Protein AF-0000000078353976 (afdb_homodimer)

Structure (mmCIF, N/CA/C/O backbone):
data_AF-0000000078353976-model_v1
#
loop_
_entity.id
_entity.type
_entity.pdbx_description
1 polymer 'Superoxide dismutase'
#
loop_
_atom_site.group_PDB
_atom_site.id
_atom_site.type_symbol
_atom_site.label_atom_id
_atom_site.label_alt_id
_atom_site.label_comp_id
_atom_site.label_asym_id
_atom_site.label_entity_id
_atom_site.label_seq_id
_atom_site.pdbx_PDB_ins_code
_atom_site.Cartn_x
_atom_site.Cartn_y
_atom_site.Cartn_z
_atom_site.occupancy
_atom_site.B_iso_or_equiv
_atom_site.auth_seq_id
_atom_site.auth_comp_id
_atom_site.auth_asym_id
_atom_site.auth_atom_id
_atom_site.pdbx_PDB_model_num
ATOM 1 N N . MET A 1 1 ? 27.531 -12.719 2.814 1 58.06 1 MET A N 1
ATOM 2 C CA . MET A 1 1 ? 27 -11.406 2.436 1 58.06 1 MET A CA 1
ATOM 3 C C . MET A 1 1 ? 25.953 -11.539 1.337 1 58.06 1 MET A C 1
ATOM 5 O O . MET A 1 1 ? 25.922 -12.531 0.616 1 58.06 1 MET A O 1
ATOM 9 N N . GLY A 1 2 ? 24.625 -10.844 1.456 1 65.62 2 GLY A N 1
ATOM 10 C CA . GLY A 1 2 ? 23.594 -11.141 0.486 1 65.62 2 GLY A CA 1
ATOM 11 C C . GLY A 1 2 ? 24 -10.852 -0.944 1 65.62 2 GLY A C 1
ATOM 12 O O . GLY A 1 2 ? 24.641 -9.828 -1.219 1 65.62 2 GLY A O 1
ATOM 13 N N . ASN A 1 3 ? 24.141 -11.688 -1.773 1 91.62 3 ASN A N 1
ATOM 14 C CA . ASN A 1 3 ? 24.453 -11.555 -3.191 1 91.62 3 ASN A CA 1
ATOM 15 C C . ASN A 1 3 ? 23.234 -11.82 -4.062 1 91.62 3 ASN A C 1
ATOM 17 O O . ASN A 1 3 ? 23.328 -12.531 -5.07 1 91.62 3 ASN A O 1
ATOM 21 N N . HIS A 1 4 ? 22.141 -11.227 -3.596 1 97.31 4 HIS A N 1
ATOM 22 C CA . HIS A 1 4 ? 20.922 -11.367 -4.379 1 97.31 4 HIS A CA 1
ATOM 23 C C . HIS A 1 4 ? 20.953 -10.484 -5.621 1 97.31 4 HIS A C 1
ATOM 25 O O . HIS A 1 4 ? 21.531 -9.391 -5.594 1 97.31 4 HIS A O 1
ATOM 31 N N . THR A 1 5 ? 20.359 -10.977 -6.691 1 98 5 THR A N 1
ATOM 32 C CA . THR A 1 5 ? 20.312 -10.227 -7.941 1 98 5 THR A CA 1
ATOM 33 C C . THR A 1 5 ? 18.875 -10.141 -8.453 1 98 5 THR A C 1
ATOM 35 O O . THR A 1 5 ? 18.031 -10.977 -8.102 1 98 5 THR A O 1
ATOM 38 N N . LEU A 1 6 ? 18.625 -9.102 -9.18 1 98.19 6 LEU A N 1
ATOM 39 C CA . LEU A 1 6 ? 17.344 -8.969 -9.852 1 98.19 6 LEU A CA 1
ATOM 40 C C . LEU A 1 6 ? 17.172 -10.047 -10.922 1 98.19 6 LEU A C 1
ATOM 42 O O . LEU A 1 6 ? 17.953 -10.109 -11.875 1 98.19 6 LEU A O 1
ATOM 46 N N . PRO A 1 7 ? 16.219 -10.883 -10.82 1 97.69 7 PRO A N 1
ATOM 47 C CA . PRO A 1 7 ? 16.062 -11.898 -11.859 1 97.69 7 PRO A CA 1
ATOM 48 C C . PRO A 1 7 ? 15.633 -11.32 -13.203 1 97.69 7 PRO A C 1
ATOM 50 O O . PRO A 1 7 ? 14.875 -10.344 -13.242 1 97.69 7 PRO A O 1
ATOM 53 N N . ASP A 1 8 ? 16.047 -11.969 -14.219 1 96.94 8 ASP A N 1
ATOM 54 C CA . ASP A 1 8 ? 15.562 -11.594 -15.539 1 96.94 8 ASP A CA 1
ATOM 55 C C . ASP A 1 8 ? 14.102 -11.984 -15.719 1 96.94 8 ASP A C 1
ATOM 57 O O . ASP A 1 8 ? 13.641 -12.977 -15.141 1 96.94 8 ASP A O 1
ATOM 61 N N . LEU A 1 9 ? 13.477 -11.172 -16.5 1 97.12 9 LEU A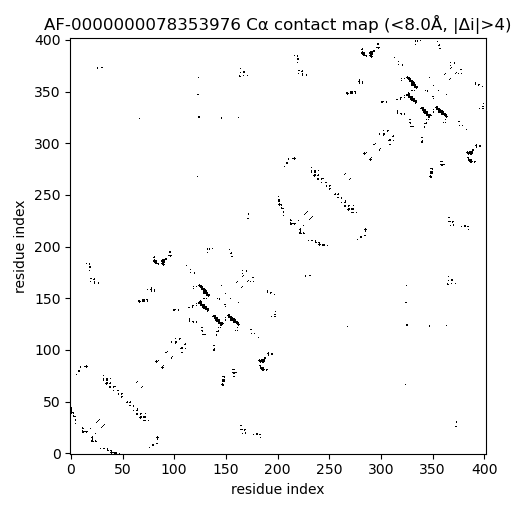 N 1
ATOM 62 C CA . LEU A 1 9 ? 12.117 -11.57 -16.875 1 97.12 9 LEU A CA 1
ATOM 63 C C . LEU A 1 9 ? 12.141 -12.641 -17.953 1 97.12 9 LEU A C 1
ATOM 65 O O . LEU A 1 9 ? 12.977 -12.594 -18.859 1 97.12 9 LEU A O 1
ATOM 69 N N . PRO A 1 10 ? 11.25 -13.508 -17.922 1 95.88 10 PRO A N 1
ATOM 70 C CA . PRO A 1 10 ? 11.18 -14.523 -18.969 1 95.88 10 PRO A CA 1
ATOM 71 C C . PRO A 1 10 ? 10.492 -14.008 -20.234 1 95.88 10 PRO A C 1
ATOM 73 O O . PRO A 1 10 ? 10.266 -14.773 -21.172 1 95.88 10 PRO A O 1
ATOM 76 N N . TYR A 1 11 ? 10.086 -12.75 -20.328 1 97.69 11 TYR A N 1
ATOM 77 C CA . TYR A 1 11 ? 9.43 -12.07 -21.453 1 97.69 11 TYR A CA 1
ATOM 78 C C . TYR A 1 11 ? 9.789 -10.586 -21.469 1 97.69 11 TYR A C 1
ATOM 80 O O . TYR A 1 11 ? 10.375 -10.07 -20.5 1 97.69 11 TYR A O 1
ATOM 88 N N . SER A 1 12 ? 9.43 -9.969 -22.562 1 97.75 12 SER A N 1
ATOM 89 C CA . SER A 1 12 ? 9.719 -8.539 -22.672 1 97.75 12 SER A CA 1
ATOM 90 C C . SER A 1 12 ? 8.727 -7.711 -21.859 1 97.75 12 SER A C 1
ATOM 92 O O . SER A 1 12 ? 7.633 -8.18 -21.547 1 97.75 12 SER A O 1
ATOM 94 N N . TYR A 1 13 ? 9.086 -6.527 -21.609 1 98.06 13 TYR A N 1
ATOM 95 C CA . TYR A 1 13 ? 8.258 -5.66 -20.781 1 98.06 13 TYR A CA 1
ATOM 96 C C . TYR A 1 13 ? 6.902 -5.406 -21.422 1 98.06 13 TYR A C 1
ATOM 98 O O . TYR A 1 13 ? 5.922 -5.117 -20.734 1 98.06 13 TYR A O 1
ATOM 106 N N . ASP A 1 14 ? 6.832 -5.516 -22.719 1 98.31 14 ASP A N 1
ATOM 107 C CA . ASP A 1 14 ? 5.582 -5.184 -23.406 1 98.31 14 ASP A CA 1
ATOM 108 C C . ASP A 1 14 ? 4.789 -6.441 -23.75 1 98.31 14 ASP A C 1
ATOM 110 O O . ASP A 1 14 ? 3.717 -6.359 -24.344 1 98.31 14 ASP A O 1
ATOM 114 N N . ASP A 1 15 ? 5.273 -7.543 -23.344 1 98.38 15 ASP A N 1
ATOM 115 C CA . ASP A 1 15 ? 4.699 -8.805 -23.797 1 98.38 15 ASP A CA 1
ATOM 116 C C . ASP A 1 15 ? 3.371 -9.086 -23.094 1 98.38 15 ASP A C 1
ATOM 118 O O . ASP A 1 15 ? 2.576 -9.898 -23.578 1 98.38 15 ASP A O 1
ATOM 122 N N . LEU A 1 16 ? 3.162 -8.477 -21.984 1 98.5 16 LEU A N 1
ATOM 123 C CA . LEU A 1 16 ? 1.954 -8.773 -21.234 1 98.5 16 LEU A CA 1
ATOM 124 C C . LEU A 1 16 ? 0.821 -7.832 -21.609 1 98.5 16 LEU A C 1
ATOM 126 O O . LEU A 1 16 ? -0.29 -7.941 -21.094 1 98.5 16 LEU A O 1
ATOM 130 N N . GLU A 1 17 ? 1.095 -6.934 -22.516 1 98.19 17 GLU A N 1
ATOM 131 C CA . GLU A 1 17 ? 0.049 -6.027 -22.984 1 98.19 17 GLU A CA 1
ATOM 132 C C . GLU A 1 17 ? -1.025 -6.781 -23.766 1 98.19 17 GLU A C 1
ATOM 134 O O . GLU A 1 17 ? -0.728 -7.758 -24.453 1 98.19 17 GLU A O 1
ATOM 139 N N . PRO A 1 18 ? -2.225 -6.316 -23.609 1 97.75 18 PRO A N 1
ATOM 140 C CA . PRO A 1 18 ? -2.693 -5.121 -22.906 1 97.75 18 PRO A CA 1
ATOM 141 C C . PRO A 1 18 ? -3.061 -5.402 -21.453 1 97.75 18 PRO A C 1
ATOM 143 O O . PRO A 1 18 ? -3.582 -4.523 -20.766 1 97.75 18 PRO A O 1
ATOM 146 N N . ALA A 1 19 ? -2.832 -6.555 -20.969 1 98.31 19 ALA A N 1
ATOM 147 C CA . ALA A 1 19 ? -3.242 -6.902 -19.609 1 98.31 19 ALA A CA 1
ATOM 148 C C . ALA A 1 19 ? -2.48 -6.074 -18.578 1 98.31 19 ALA A C 1
ATOM 150 O O . ALA A 1 19 ? -3.061 -5.617 -17.594 1 98.31 19 ALA A O 1
ATOM 151 N N . ILE A 1 20 ? -1.223 -5.949 -18.766 1 98.31 20 ILE A N 1
ATOM 152 C CA . ILE A 1 20 ? -0.356 -5.094 -17.969 1 98.31 20 ILE A CA 1
ATOM 153 C C . ILE A 1 20 ? 0.527 -4.25 -18.875 1 98.31 20 ILE A C 1
ATOM 155 O O . ILE A 1 20 ? 1.207 -4.781 -19.75 1 98.31 20 ILE A O 1
ATOM 159 N N . SER A 1 21 ? 0.536 -2.994 -18.688 1 98.44 21 SER A N 1
ATOM 160 C CA . SER A 1 21 ? 1.238 -2.086 -19.594 1 98.44 21 SER A CA 1
ATOM 161 C C . SER A 1 21 ? 2.75 -2.256 -19.469 1 98.44 21 SER A C 1
ATOM 163 O O . SER A 1 21 ? 3.26 -2.641 -18.422 1 98.44 21 SER A O 1
ATOM 165 N N . LYS A 1 22 ? 3.406 -1.907 -20.516 1 98.56 22 LYS A N 1
ATOM 166 C CA . LYS A 1 22 ? 4.867 -1.927 -20.562 1 98.56 22 LYS A CA 1
ATOM 167 C C . LYS A 1 22 ? 5.461 -1.061 -19.453 1 98.56 22 LYS A C 1
ATOM 169 O O . LYS A 1 22 ? 6.422 -1.463 -18.797 1 98.56 22 LYS A O 1
ATOM 174 N N . GLU A 1 23 ? 4.898 0.082 -19.266 1 98.38 23 GLU A N 1
ATOM 175 C CA . GLU A 1 23 ? 5.406 1.024 -18.281 1 98.38 23 GLU A CA 1
ATOM 176 C C . GLU A 1 23 ? 5.355 0.429 -16.875 1 98.38 23 GLU A C 1
ATOM 178 O O . GLU A 1 23 ? 6.316 0.542 -16.109 1 98.38 23 GLU A O 1
ATOM 183 N N . ILE A 1 24 ? 4.27 -0.224 -16.531 1 98.56 24 ILE A N 1
ATOM 184 C CA . ILE A 1 24 ? 4.121 -0.857 -15.234 1 98.56 24 ILE A CA 1
ATOM 185 C C . ILE A 1 24 ? 5.172 -1.952 -15.062 1 98.56 24 ILE A C 1
ATOM 187 O O . ILE A 1 24 ? 5.863 -2.004 -14.047 1 98.56 24 ILE A O 1
ATOM 191 N N . MET A 1 25 ? 5.344 -2.781 -16.062 1 98.44 25 MET A N 1
ATOM 192 C CA . MET A 1 25 ? 6.281 -3.895 -15.961 1 98.44 25 MET A CA 1
ATOM 193 C C . MET A 1 25 ? 7.711 -3.389 -15.797 1 98.44 25 MET A C 1
ATOM 195 O O . MET A 1 25 ? 8.477 -3.936 -15 1 98.44 25 MET A O 1
ATOM 199 N N . GLU A 1 26 ? 8 -2.406 -16.547 1 98.31 26 GLU A N 1
ATOM 200 C CA . GLU A 1 26 ? 9.352 -1.853 -16.469 1 98.31 26 GLU A CA 1
ATOM 201 C C . GLU A 1 26 ? 9.641 -1.283 -15.086 1 98.31 26 GLU A C 1
ATOM 203 O O . GLU A 1 26 ? 10.656 -1.615 -14.469 1 98.31 26 GLU A O 1
ATOM 208 N N . LEU A 1 27 ? 8.797 -0.425 -14.562 1 98.44 27 LEU A N 1
ATOM 209 C CA . LEU A 1 27 ? 8.992 0.188 -13.25 1 98.44 27 LEU A CA 1
ATOM 210 C C . LEU A 1 27 ? 8.93 -0.86 -12.148 1 98.44 27 LEU A C 1
ATOM 212 O O . LEU A 1 27 ? 9.742 -0.837 -11.219 1 98.44 27 LEU A O 1
ATOM 216 N N . HIS A 1 28 ? 7.953 -1.761 -12.258 1 98.62 28 HIS A N 1
ATOM 217 C CA . HIS A 1 28 ? 7.723 -2.807 -11.266 1 98.62 28 HIS A CA 1
ATOM 218 C C . HIS A 1 28 ? 8.953 -3.701 -11.117 1 98.62 28 HIS A C 1
ATOM 220 O O . HIS A 1 28 ? 9.367 -4.008 -9.992 1 98.62 28 HIS A O 1
ATOM 226 N N . HIS A 1 29 ? 9.578 -4.031 -12.203 1 98.5 29 HIS A N 1
ATOM 227 C CA . HIS A 1 29 ? 10.734 -4.93 -12.219 1 98.5 29 HIS A CA 1
ATOM 228 C C . HIS A 1 29 ? 12.031 -4.164 -11.984 1 98.5 29 HIS A C 1
ATOM 230 O O . HIS A 1 29 ? 12.734 -4.422 -11.008 1 98.5 29 HIS A O 1
ATOM 236 N N . SER A 1 30 ? 12.273 -3.18 -12.766 1 98.38 30 SER A N 1
ATOM 237 C CA . SER A 1 30 ? 13.594 -2.564 -12.797 1 98.38 30 SER A CA 1
ATOM 238 C C . SER A 1 30 ? 13.758 -1.542 -11.68 1 98.38 30 SER A C 1
ATOM 240 O O . SER A 1 30 ? 14.875 -1.123 -11.375 1 98.38 30 SER A O 1
ATOM 242 N N . LYS A 1 31 ? 12.664 -1.112 -11.062 1 98.25 31 LYS A N 1
ATOM 243 C CA . LYS A 1 31 ? 12.773 -0.14 -9.984 1 98.25 31 LYS A CA 1
ATOM 244 C C . LYS A 1 31 ? 12.336 -0.746 -8.656 1 98.25 31 LYS A C 1
ATOM 246 O O . LYS A 1 31 ? 13.141 -0.905 -7.738 1 98.25 31 LYS A O 1
ATOM 251 N N . HIS A 1 32 ? 11.109 -1.171 -8.5 1 98.44 32 HIS A N 1
ATOM 252 C CA . HIS A 1 32 ? 10.594 -1.655 -7.223 1 98.44 32 HIS A CA 1
ATOM 253 C C . HIS A 1 32 ? 11.297 -2.943 -6.801 1 98.44 32 HIS A C 1
ATOM 255 O O . HIS A 1 32 ? 11.852 -3.021 -5.707 1 98.44 32 HIS A O 1
ATOM 261 N N . HIS A 1 33 ? 11.281 -3.996 -7.676 1 98.62 33 HIS A N 1
ATOM 262 C CA . HIS A 1 33 ? 11.961 -5.234 -7.309 1 98.62 33 HIS A CA 1
ATOM 263 C C . HIS A 1 33 ? 13.453 -5 -7.102 1 98.62 33 HIS A C 1
ATOM 265 O O . HIS A 1 33 ? 14.055 -5.547 -6.172 1 98.62 33 HIS A O 1
ATOM 271 N N . ALA A 1 34 ? 14.039 -4.164 -7.977 1 98.56 34 ALA A N 1
ATOM 272 C CA . ALA A 1 34 ? 15.461 -3.844 -7.816 1 98.56 34 ALA A CA 1
ATOM 273 C C . ALA A 1 34 ? 15.727 -3.232 -6.445 1 98.56 34 ALA A C 1
ATOM 275 O O . ALA A 1 34 ? 16.75 -3.527 -5.82 1 98.56 34 ALA A O 1
ATOM 276 N N . ALA A 1 35 ? 14.828 -2.379 -6.012 1 97.69 35 ALA A N 1
ATOM 277 C CA . ALA A 1 35 ? 14.977 -1.754 -4.703 1 97.69 35 ALA A CA 1
ATOM 278 C C . ALA A 1 35 ? 14.93 -2.797 -3.59 1 97.69 35 ALA A C 1
ATOM 280 O O . ALA A 1 35 ? 15.672 -2.699 -2.605 1 97.69 35 ALA A O 1
ATOM 281 N N . TYR A 1 36 ? 14.07 -3.801 -3.717 1 98.31 36 TYR A N 1
ATOM 282 C CA . TYR A 1 36 ? 14.008 -4.859 -2.717 1 98.31 36 TYR A CA 1
ATOM 283 C C . TYR A 1 36 ? 15.305 -5.656 -2.68 1 98.31 36 TYR A C 1
ATOM 285 O O . TYR A 1 36 ? 15.789 -6.012 -1.604 1 98.31 36 TYR A O 1
ATOM 293 N N . VAL A 1 37 ? 15.828 -5.957 -3.869 1 98.56 37 VAL A N 1
ATOM 294 C CA . VAL A 1 37 ? 17.078 -6.707 -3.973 1 98.56 37 VAL A CA 1
ATOM 295 C C . VAL A 1 37 ? 18.203 -5.934 -3.293 1 98.56 37 VAL A C 1
ATOM 297 O O . VAL A 1 37 ? 18.922 -6.484 -2.463 1 98.56 37 VAL A O 1
ATOM 300 N N . ASN A 1 38 ? 18.328 -4.656 -3.656 1 97.94 38 ASN A N 1
ATOM 301 C CA . ASN A 1 38 ? 19.359 -3.816 -3.057 1 97.94 38 ASN A CA 1
ATOM 302 C C . ASN A 1 38 ? 19.188 -3.711 -1.544 1 97.94 38 ASN A C 1
ATOM 304 O O . ASN A 1 38 ? 20.172 -3.805 -0.795 1 97.94 38 ASN A O 1
ATOM 308 N N . GLY A 1 39 ? 17.953 -3.508 -1.146 1 97.62 39 GLY A N 1
ATOM 309 C CA . GLY A 1 39 ? 17.672 -3.422 0.279 1 97.62 39 GLY A CA 1
ATOM 310 C C . GLY A 1 39 ? 18 -4.699 1.028 1 97.62 39 GLY A C 1
ATOM 311 O O . GLY A 1 39 ? 18.5 -4.656 2.15 1 97.62 39 GLY A O 1
ATOM 312 N N . LEU A 1 40 ? 17.688 -5.801 0.425 1 98 40 LEU A N 1
ATOM 313 C CA . LEU A 1 40 ? 17.969 -7.094 1.034 1 98 40 LEU A CA 1
ATOM 314 C C . LEU A 1 40 ? 19.469 -7.305 1.179 1 98 40 LEU A C 1
ATOM 316 O O . LEU A 1 40 ? 19.938 -7.723 2.236 1 98 40 LEU A O 1
ATOM 320 N N . ASN A 1 41 ? 20.203 -7.031 0.121 1 98.25 41 ASN A N 1
ATOM 321 C CA . ASN A 1 41 ? 21.641 -7.16 0.167 1 98.25 41 ASN A CA 1
ATOM 322 C C . ASN A 1 41 ? 22.25 -6.297 1.271 1 98.25 41 ASN A C 1
ATOM 324 O O . ASN A 1 41 ? 23.109 -6.758 2.027 1 98.25 41 ASN A O 1
ATOM 328 N N . ALA A 1 42 ? 21.828 -5.047 1.386 1 97.19 42 ALA A N 1
ATOM 329 C CA . ALA A 1 42 ? 22.328 -4.141 2.422 1 97.19 42 ALA A CA 1
ATOM 330 C C . ALA A 1 42 ? 21.984 -4.664 3.814 1 97.19 42 ALA A C 1
ATOM 332 O O . ALA A 1 42 ? 22.812 -4.633 4.719 1 97.19 42 ALA A O 1
ATOM 333 N N . ALA A 1 43 ? 20.797 -5.145 3.961 1 96.88 43 ALA A N 1
ATOM 334 C CA . ALA A 1 43 ? 20.344 -5.637 5.262 1 96.88 43 ALA A CA 1
ATOM 335 C C . ALA A 1 43 ? 21.125 -6.883 5.676 1 96.88 43 ALA A C 1
ATOM 337 O O . ALA A 1 43 ? 21.484 -7.039 6.848 1 96.88 43 ALA A O 1
ATOM 338 N N . GLU A 1 44 ? 21.297 -7.742 4.723 1 96.94 44 GLU A N 1
ATOM 339 C CA . GLU A 1 44 ? 22.031 -8.977 5.02 1 96.94 44 GLU A CA 1
ATOM 340 C C . GLU A 1 44 ? 23.484 -8.688 5.371 1 96.94 44 GLU A C 1
ATOM 342 O O . GLU A 1 44 ? 24.062 -9.328 6.25 1 96.94 44 GLU A O 1
ATOM 347 N N . GLU A 1 45 ? 24.047 -7.734 4.656 1 96.81 45 GLU A N 1
ATOM 348 C CA . GLU A 1 45 ? 25.406 -7.312 5.027 1 96.81 45 GLU A CA 1
ATOM 349 C C . GLU A 1 45 ? 25.438 -6.758 6.449 1 96.81 45 GLU A C 1
ATOM 351 O O . GLU A 1 45 ? 26.312 -7.121 7.242 1 96.81 45 GLU A O 1
ATOM 356 N N .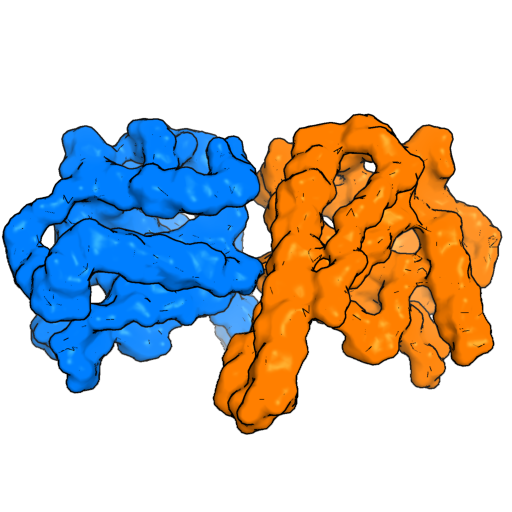 ALA A 1 46 ? 24.547 -5.949 6.75 1 96.69 46 ALA A N 1
ATOM 357 C CA . ALA A 1 46 ? 24.5 -5.309 8.062 1 96.69 46 ALA A CA 1
ATOM 358 C C . ALA A 1 46 ? 24.266 -6.34 9.164 1 96.69 46 ALA A C 1
ATOM 360 O O . ALA A 1 46 ? 24.875 -6.262 10.234 1 96.69 46 ALA A O 1
ATOM 361 N N . ILE A 1 47 ? 23.406 -7.277 8.953 1 96 47 ILE A N 1
ATOM 362 C CA . ILE A 1 47 ? 23.109 -8.258 9.992 1 96 47 ILE A CA 1
ATOM 363 C C . ILE A 1 47 ? 24.281 -9.203 10.164 1 96 47 ILE A C 1
ATOM 365 O O . ILE A 1 47 ? 24.578 -9.648 11.281 1 96 47 ILE A O 1
ATOM 369 N N . GLY A 1 48 ? 24.953 -9.492 9.07 1 95.69 48 GLY A N 1
ATOM 370 C CA . GLY A 1 48 ? 26.172 -10.258 9.18 1 95.69 48 GLY A CA 1
ATOM 371 C C . GLY A 1 48 ? 27.203 -9.602 10.078 1 95.69 48 GLY A C 1
ATOM 372 O O . GLY A 1 48 ? 27.812 -10.266 10.93 1 95.69 48 GLY A O 1
ATOM 373 N N . ASN A 1 49 ? 27.391 -8.352 9.891 1 96.56 49 ASN A N 1
ATOM 374 C CA . ASN A 1 49 ? 28.312 -7.59 10.734 1 96.56 49 ASN A CA 1
ATOM 375 C C . ASN A 1 49 ? 27.859 -7.578 12.188 1 96.56 49 ASN A C 1
ATOM 377 O O . ASN A 1 49 ? 28.672 -7.699 13.102 1 96.56 49 ASN A O 1
ATOM 381 N N . ALA A 1 50 ? 26.625 -7.445 12.375 1 96.69 50 ALA A N 1
ATOM 382 C CA . ALA A 1 50 ? 26.078 -7.406 13.727 1 96.69 50 ALA A CA 1
ATOM 383 C C . ALA A 1 50 ? 26.25 -8.75 14.43 1 96.69 50 ALA A C 1
ATOM 385 O O . ALA A 1 50 ? 26.547 -8.789 15.633 1 96.69 50 ALA A O 1
ATOM 386 N N . LEU A 1 51 ? 26.031 -9.812 13.727 1 95.88 51 LEU A N 1
ATOM 387 C CA . LEU A 1 51 ? 26.219 -11.148 14.266 1 95.88 51 LEU A CA 1
ATOM 388 C C . LEU A 1 51 ? 27.672 -11.375 14.672 1 95.88 51 LEU A C 1
ATOM 390 O O . LEU A 1 51 ? 27.938 -11.883 15.766 1 95.88 51 LEU A O 1
ATOM 394 N N . LYS A 1 52 ? 28.578 -10.898 13.891 1 96.75 52 LYS A N 1
ATOM 395 C CA . LYS A 1 52 ? 30 -11.039 14.172 1 96.75 52 LYS A CA 1
ATOM 396 C C . LYS A 1 52 ? 30.406 -10.242 15.414 1 96.75 52 LYS A C 1
ATOM 398 O O . LYS A 1 52 ? 31.25 -10.672 16.188 1 96.75 52 LYS A O 1
ATOM 403 N N . ALA A 1 53 ? 29.719 -9.18 15.586 1 97.25 53 ALA A N 1
ATOM 404 C CA . ALA A 1 53 ? 30.031 -8.289 16.688 1 97.25 53 ALA A CA 1
ATOM 405 C C . ALA A 1 53 ? 29.266 -8.68 17.953 1 97.25 53 ALA A C 1
ATOM 407 O O . ALA A 1 53 ? 29.5 -8.133 19.031 1 97.25 53 ALA A O 1
ATOM 408 N N . GLY A 1 54 ? 28.297 -9.531 17.828 1 96.5 54 GLY A N 1
ATOM 409 C CA . GLY A 1 54 ? 27.453 -9.898 18.953 1 96.5 54 GLY A CA 1
ATOM 410 C C . GLY A 1 54 ? 26.5 -8.789 19.375 1 96.5 54 GLY A C 1
ATOM 411 O O . GLY A 1 54 ? 26.125 -8.703 20.547 1 96.5 54 GLY A O 1
ATOM 412 N N . ASP A 1 55 ? 26.25 -7.914 18.516 1 96.31 55 ASP A N 1
ATOM 413 C CA . ASP A 1 55 ? 25.375 -6.781 18.766 1 96.31 55 ASP A CA 1
ATOM 414 C C . ASP A 1 55 ? 23.906 -7.184 18.594 1 96.31 55 ASP A C 1
ATOM 416 O O . ASP A 1 55 ? 23.328 -7.004 17.531 1 96.31 55 ASP A O 1
ATOM 420 N N . ILE A 1 56 ? 23.281 -7.637 19.625 1 95.94 56 ILE A N 1
ATOM 421 C CA . ILE A 1 56 ? 21.922 -8.188 19.609 1 95.94 56 ILE A CA 1
ATOM 422 C C . ILE A 1 56 ? 20.922 -7.082 19.281 1 95.94 56 ILE A C 1
ATOM 424 O O . ILE A 1 56 ? 19.938 -7.32 18.578 1 95.94 56 ILE A O 1
ATOM 428 N N . LYS A 1 57 ? 21.156 -5.957 19.859 1 95.81 57 LYS A N 1
ATOM 429 C CA . LYS A 1 57 ? 20.266 -4.836 19.609 1 95.81 57 LYS A CA 1
ATOM 430 C C . LYS A 1 57 ? 20.172 -4.523 18.109 1 95.81 57 LYS A C 1
ATOM 432 O O . LYS A 1 57 ? 19.094 -4.363 17.562 1 95.81 57 LYS A O 1
ATOM 437 N N . LYS A 1 58 ? 21.25 -4.477 17.5 1 95.44 58 LYS A N 1
ATOM 438 C CA . LYS A 1 58 ? 21.312 -4.191 16.062 1 95.44 58 LYS A CA 1
ATOM 439 C C . LYS A 1 58 ? 20.672 -5.32 15.258 1 95.44 58 LYS A C 1
ATOM 441 O O . LYS A 1 58 ? 20.031 -5.074 14.234 1 95.44 58 LYS A O 1
ATOM 446 N N . GLN A 1 59 ? 20.859 -6.547 15.625 1 94.88 59 GLN A N 1
ATOM 447 C CA . GLN A 1 59 ? 20.234 -7.684 14.977 1 94.88 59 GLN A CA 1
ATOM 448 C C . GLN A 1 59 ? 18.703 -7.551 14.984 1 94.88 59 GLN A C 1
ATOM 450 O O . GLN A 1 59 ? 18.047 -7.805 13.977 1 94.88 59 GLN A O 1
ATOM 455 N N . ILE A 1 60 ? 18.266 -7.125 16.109 1 95.75 60 ILE A N 1
ATOM 456 C CA . ILE A 1 60 ? 16.812 -6.965 16.281 1 95.75 60 ILE A CA 1
ATOM 457 C C . ILE A 1 60 ? 16.328 -5.836 15.375 1 95.75 60 ILE A C 1
ATOM 459 O O . ILE A 1 60 ? 15.305 -5.98 14.695 1 95.75 60 ILE A O 1
ATOM 463 N N . GLU A 1 61 ? 17.062 -4.766 15.234 1 93.06 61 GLU A N 1
ATOM 464 C CA . GLU A 1 61 ? 16.688 -3.586 14.453 1 93.06 61 GLU A CA 1
ATOM 465 C C . GLU A 1 61 ? 16.609 -3.91 12.969 1 93.06 61 GLU A C 1
ATOM 467 O O . GLU A 1 61 ? 15.812 -3.322 12.242 1 93.06 61 GLU A O 1
ATOM 472 N N . LEU A 1 62 ? 17.328 -4.91 12.562 1 95.19 62 LEU A N 1
ATOM 473 C CA . LEU A 1 62 ? 17.5 -5.18 11.133 1 95.19 62 LEU A CA 1
ATOM 474 C C . LEU A 1 62 ? 16.453 -6.188 10.648 1 95.19 62 LEU A C 1
ATOM 476 O O . LEU A 1 62 ? 16.312 -6.402 9.445 1 95.19 62 LEU A O 1
ATOM 480 N N . GLN A 1 63 ? 15.711 -6.719 11.531 1 94.12 63 GLN A N 1
ATOM 481 C CA . GLN A 1 63 ? 14.766 -7.773 11.18 1 94.12 63 GLN A CA 1
ATOM 482 C C . GLN A 1 63 ? 13.703 -7.258 10.219 1 94.12 63 GLN A C 1
ATOM 484 O O . GLN A 1 63 ? 13.328 -7.949 9.266 1 94.12 63 GLN A O 1
ATOM 489 N N . ALA A 1 64 ? 13.258 -6.062 10.484 1 94.19 64 ALA A N 1
ATOM 490 C CA . ALA A 1 64 ? 12.203 -5.496 9.641 1 94.19 64 ALA A CA 1
ATOM 491 C C . ALA A 1 64 ? 12.688 -5.305 8.203 1 94.19 64 ALA A C 1
ATOM 493 O O . ALA A 1 64 ? 11.953 -5.578 7.254 1 94.19 64 ALA A O 1
ATOM 494 N N . ALA A 1 65 ? 13.914 -4.879 8.117 1 95.31 65 ALA A N 1
ATOM 495 C CA . ALA A 1 65 ? 14.484 -4.645 6.793 1 95.31 65 ALA A CA 1
ATOM 496 C C . ALA A 1 65 ? 14.656 -5.957 6.031 1 95.31 65 ALA A C 1
ATOM 498 O O . ALA A 1 65 ? 14.422 -6.016 4.82 1 95.31 65 ALA A O 1
ATOM 499 N N . ILE A 1 66 ? 15.039 -6.977 6.734 1 96.19 66 ILE A N 1
ATOM 500 C CA . ILE A 1 66 ? 15.219 -8.289 6.121 1 96.19 66 ILE A CA 1
ATOM 501 C C . ILE A 1 66 ? 13.867 -8.844 5.68 1 96.19 66 ILE A C 1
ATOM 503 O O . ILE A 1 66 ? 13.719 -9.328 4.555 1 96.19 66 ILE A O 1
ATOM 507 N N . LYS A 1 67 ? 12.93 -8.75 6.562 1 96.12 67 LYS A N 1
ATOM 508 C CA . LYS A 1 67 ? 11.594 -9.266 6.27 1 96.12 67 LYS A CA 1
ATOM 509 C C . LYS A 1 67 ? 10.977 -8.547 5.07 1 96.12 67 LYS A C 1
ATOM 511 O O . LYS A 1 67 ? 10.469 -9.188 4.148 1 96.12 67 LYS A O 1
ATOM 516 N N . PHE A 1 68 ? 11.039 -7.27 5.051 1 97.88 68 PHE A N 1
ATOM 517 C CA . PHE A 1 68 ? 10.391 -6.48 4.012 1 97.88 68 PHE A CA 1
ATOM 518 C C . PHE A 1 68 ? 11.07 -6.684 2.666 1 97.88 68 PHE A C 1
ATOM 520 O O . PHE A 1 68 ? 10.422 -7.035 1.679 1 97.88 68 PHE A O 1
ATOM 527 N N . ASN A 1 69 ? 12.367 -6.508 2.627 1 98.12 69 ASN A N 1
ATOM 528 C CA . ASN A 1 69 ? 13.086 -6.59 1.362 1 98.12 69 ASN A CA 1
ATOM 529 C C . ASN A 1 69 ? 13.227 -8.031 0.89 1 98.12 69 ASN A C 1
ATOM 531 O O . ASN A 1 69 ? 13.195 -8.305 -0.312 1 98.12 69 ASN A O 1
ATOM 535 N N . GLY A 1 70 ? 13.445 -8.906 1.866 1 98.06 70 GLY A N 1
ATOM 536 C CA . GLY A 1 70 ? 13.477 -10.312 1.518 1 98.06 70 GLY A CA 1
ATOM 537 C C . GLY A 1 70 ? 12.156 -10.82 0.973 1 98.06 70 GLY A C 1
ATOM 538 O O . GLY A 1 70 ? 12.125 -11.523 -0.041 1 98.06 70 GLY A O 1
ATOM 539 N N . GLY A 1 71 ? 11.07 -10.477 1.67 1 98.38 71 GLY A N 1
ATOM 540 C CA . GLY A 1 71 ? 9.75 -10.812 1.168 1 98.38 71 GLY A CA 1
ATOM 541 C C . GLY A 1 71 ? 9.461 -10.227 -0.202 1 98.38 71 GLY A C 1
ATOM 542 O O . GLY A 1 71 ? 8.914 -10.914 -1.07 1 98.38 71 GLY A O 1
ATOM 543 N N . GLY A 1 72 ? 9.828 -8.945 -0.365 1 98.62 72 GLY A N 1
ATOM 544 C CA . GLY A 1 72 ? 9.68 -8.32 -1.668 1 98.62 72 GLY A CA 1
ATOM 545 C C . GLY A 1 72 ? 10.398 -9.07 -2.775 1 98.62 72 GLY A C 1
ATOM 546 O O . GLY A 1 72 ? 9.844 -9.25 -3.863 1 98.62 72 GLY A O 1
ATOM 547 N N . HIS A 1 73 ? 11.617 -9.5 -2.471 1 98.69 73 HIS A N 1
ATOM 548 C CA . HIS A 1 73 ? 12.414 -10.227 -3.453 1 98.69 73 HIS A CA 1
ATOM 549 C C . HIS A 1 73 ? 11.805 -11.594 -3.75 1 98.69 73 HIS A C 1
ATOM 551 O O . HIS A 1 73 ? 11.641 -11.961 -4.914 1 98.69 73 HIS A O 1
ATOM 557 N N . LEU A 1 74 ? 11.43 -12.312 -2.73 1 98.19 74 LEU A N 1
ATOM 558 C CA . LEU A 1 74 ? 10.867 -13.648 -2.893 1 98.19 74 LEU A CA 1
ATOM 559 C C . LEU A 1 74 ? 9.547 -13.594 -3.65 1 98.19 74 LEU A C 1
ATOM 561 O O . LEU A 1 74 ? 9.352 -14.336 -4.613 1 98.19 74 LEU A O 1
ATOM 565 N N . ASN A 1 75 ? 8.688 -12.703 -3.215 1 98.62 75 ASN A N 1
ATOM 566 C CA . ASN A 1 75 ? 7.363 -12.594 -3.814 1 98.62 75 ASN A CA 1
ATOM 567 C C . ASN A 1 75 ? 7.445 -12.227 -5.293 1 98.62 75 ASN A C 1
ATOM 569 O O . ASN A 1 75 ? 6.762 -12.828 -6.125 1 98.62 75 ASN A O 1
ATOM 573 N N . HIS A 1 76 ? 8.312 -11.258 -5.605 1 98.75 76 HIS A N 1
ATOM 574 C CA . HIS A 1 76 ? 8.375 -10.781 -6.984 1 98.75 76 HIS A CA 1
ATOM 575 C C . HIS A 1 76 ? 9.094 -11.781 -7.883 1 98.75 76 HIS A C 1
ATOM 577 O O . HIS A 1 76 ? 8.773 -11.898 -9.07 1 98.75 76 HIS A O 1
ATOM 583 N N . SER A 1 77 ? 10.062 -12.492 -7.309 1 98.25 77 SER A N 1
ATOM 584 C CA . SER A 1 77 ? 10.734 -13.531 -8.086 1 98.25 77 SER A CA 1
ATOM 585 C C . SER A 1 77 ? 9.75 -14.609 -8.516 1 98.25 77 SER A C 1
ATOM 587 O O . SER A 1 77 ? 9.867 -15.156 -9.617 1 98.25 77 SER A O 1
ATOM 589 N N . LEU A 1 78 ? 8.852 -14.891 -7.668 1 97.81 78 LEU A N 1
ATOM 590 C CA . LEU A 1 78 ? 7.785 -15.82 -8.016 1 97.81 78 LEU A CA 1
ATOM 591 C C . LEU A 1 78 ? 6.793 -15.18 -8.977 1 97.81 78 LEU A C 1
ATOM 593 O O . LEU A 1 78 ? 6.34 -15.82 -9.93 1 97.81 78 LEU A O 1
ATOM 597 N N . PHE A 1 79 ? 6.418 -13.914 -8.797 1 98.44 79 PHE A N 1
ATOM 598 C CA . PHE A 1 79 ? 5.379 -13.18 -9.508 1 98.44 79 PHE A CA 1
ATOM 599 C C . PHE A 1 79 ? 5.703 -13.094 -10.992 1 98.44 79 PHE A C 1
ATOM 601 O O . PHE A 1 79 ? 4.812 -13.211 -11.836 1 98.44 79 PHE A O 1
ATOM 608 N N . TRP A 1 80 ? 6.953 -12.875 -11.305 1 98.62 80 TRP A N 1
ATOM 609 C CA . TRP A 1 80 ? 7.324 -12.742 -12.711 1 98.62 80 TRP A CA 1
ATOM 610 C C . TRP A 1 80 ? 7.062 -14.039 -13.469 1 98.62 80 TRP A C 1
ATOM 612 O O . TRP A 1 80 ? 6.598 -14.023 -14.609 1 98.62 80 TRP A O 1
ATOM 622 N N . LYS A 1 81 ? 7.32 -15.109 -12.805 1 97.81 81 LYS A N 1
ATOM 623 C CA . LYS A 1 81 ? 7.09 -16.406 -13.422 1 97.81 81 LYS A CA 1
ATOM 624 C C . LYS A 1 81 ? 5.609 -16.781 -13.398 1 97.81 81 LYS A C 1
ATOM 626 O O . LYS A 1 81 ? 5.16 -17.625 -14.172 1 97.81 81 LYS A O 1
ATOM 631 N N . ASN A 1 82 ? 4.926 -16.125 -12.477 1 96.81 82 ASN A N 1
ATOM 632 C CA . ASN A 1 82 ? 3.482 -16.281 -12.328 1 96.81 82 ASN A CA 1
ATOM 633 C C . ASN A 1 82 ? 2.734 -15.727 -13.539 1 96.81 82 ASN A C 1
ATOM 635 O O . ASN A 1 82 ? 1.561 -16.047 -13.742 1 96.81 82 ASN A O 1
ATOM 639 N N . LEU A 1 83 ? 3.396 -14.992 -14.344 1 98.44 83 LEU A N 1
ATOM 640 C CA . LEU A 1 83 ? 2.797 -14.336 -15.5 1 98.44 83 LEU A CA 1
ATOM 641 C C . LEU A 1 83 ? 3.402 -14.859 -16.797 1 98.44 83 LEU A C 1
ATOM 643 O O . LEU A 1 83 ? 4.555 -15.289 -16.812 1 98.44 83 LEU A O 1
ATOM 647 N N . GLN A 1 84 ? 2.602 -14.828 -17.797 1 97.75 84 GLN A N 1
ATOM 648 C CA . GLN A 1 84 ? 2.998 -15.266 -19.125 1 97.75 84 GLN A CA 1
ATOM 649 C C . GLN A 1 84 ? 2.17 -14.57 -20.203 1 97.75 84 GLN A C 1
ATOM 651 O O . GLN A 1 84 ? 0.959 -14.406 -20.047 1 97.75 84 GLN A O 1
ATOM 656 N N . PRO A 1 85 ? 2.861 -14.117 -21.266 1 98.12 85 PRO A N 1
ATOM 657 C CA . PRO A 1 85 ? 2.092 -13.492 -22.359 1 98.12 85 PRO A CA 1
ATOM 658 C C . PRO A 1 85 ? 0.968 -14.391 -22.859 1 98.12 85 PRO A C 1
ATOM 660 O O . PRO A 1 85 ? 1.139 -15.609 -22.953 1 98.12 85 PRO A O 1
ATOM 663 N N . GLU A 1 86 ? -0.064 -13.734 -23.25 1 97 86 GLU A N 1
ATOM 664 C CA . GLU A 1 86 ? -1.199 -14.477 -23.797 1 97 86 GLU A CA 1
ATOM 665 C C . GLU A 1 86 ? -0.792 -15.281 -25.031 1 97 86 GLU A C 1
ATOM 667 O O . GLU A 1 86 ? -1.217 -16.422 -25.188 1 97 86 GLU A O 1
ATOM 672 N N . LYS A 1 87 ? 0.047 -14.711 -25.781 1 95.81 87 LYS A N 1
ATOM 673 C CA . LYS A 1 87 ? 0.491 -15.344 -27.031 1 95.81 87 LYS A CA 1
ATOM 674 C C . LYS A 1 87 ? 1.305 -16.609 -26.734 1 95.81 87 LYS A C 1
ATOM 676 O O . LYS A 1 87 ? 1.454 -17.453 -27.609 1 95.81 87 LYS A O 1
ATOM 681 N N . SER A 1 88 ? 1.793 -16.719 -25.562 1 96.25 88 SER A N 1
ATOM 682 C CA . SER A 1 88 ? 2.629 -17.844 -25.188 1 96.25 88 SER A CA 1
ATOM 683 C C . SER A 1 88 ? 1.879 -18.797 -24.266 1 96.25 88 SER A C 1
ATOM 685 O O . SER A 1 88 ? 2.496 -19.594 -23.547 1 96.25 88 SER A O 1
ATOM 687 N N . GLY A 1 89 ? 0.581 -18.578 -24.156 1 96 89 GLY A N 1
ATOM 688 C CA . GLY A 1 89 ? -0.23 -19.516 -23.391 1 96 89 GLY A CA 1
ATOM 689 C C . GLY A 1 89 ? -0.768 -18.906 -22.109 1 96 89 GLY A C 1
ATOM 690 O O . GLY A 1 89 ? -1.425 -19.594 -21.312 1 96 89 GLY A O 1
ATOM 691 N N . GLY A 1 90 ? -0.507 -17.641 -21.906 1 97.5 90 GLY A N 1
ATOM 692 C CA . GLY A 1 90 ? -1.064 -16.984 -20.734 1 97.5 90 GLY A CA 1
ATOM 693 C C . GLY A 1 90 ? -2.578 -17.062 -20.672 1 97.5 90 GLY A C 1
ATOM 694 O O . GLY A 1 90 ? -3.256 -16.922 -21.688 1 97.5 90 GLY A O 1
ATOM 695 N N . GLY A 1 91 ? -3.074 -17.391 -19.469 1 97.56 91 GLY A N 1
ATOM 696 C CA . GLY A 1 91 ? -4.508 -17.391 -1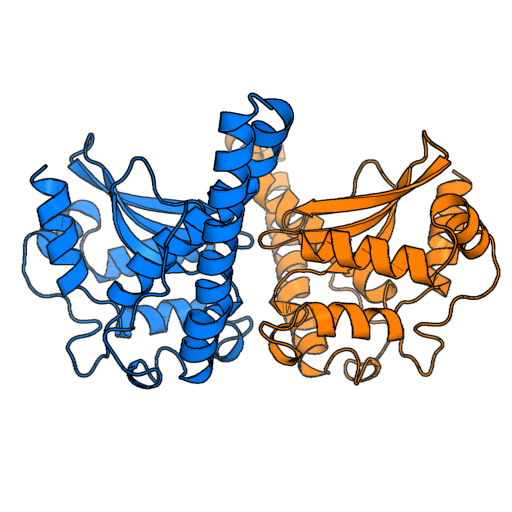9.219 1 97.56 91 GLY A CA 1
ATOM 697 C C . GLY A 1 91 ? -5.172 -18.719 -19.594 1 97.56 91 GLY A C 1
ATOM 698 O O . GLY A 1 91 ? -6.375 -18.875 -19.406 1 97.56 91 GLY A O 1
ATOM 699 N N . LYS A 1 92 ? -4.367 -19.641 -20.062 1 96.06 92 LYS A N 1
ATOM 700 C CA . LYS A 1 92 ? -4.934 -20.906 -20.516 1 96.06 92 LYS A CA 1
ATOM 701 C C . LYS A 1 92 ? -4.52 -22.047 -19.578 1 96.06 92 LYS A C 1
ATOM 703 O O . LYS A 1 92 ? -3.348 -22.422 -19.547 1 96.06 92 LYS A O 1
ATOM 708 N N . MET A 1 93 ? -5.477 -22.5 -18.938 1 95.88 93 MET A N 1
ATOM 709 C CA . MET A 1 93 ? -5.207 -23.641 -18.062 1 95.88 93 MET A CA 1
ATOM 710 C C . MET A 1 93 ? -5.391 -24.953 -18.812 1 95.88 93 MET A C 1
ATOM 712 O O . MET A 1 93 ? -6.41 -25.156 -19.484 1 95.88 93 MET A O 1
ATOM 716 N N . VAL A 1 94 ? -4.453 -25.797 -18.75 1 90.81 94 VAL A N 1
ATOM 717 C CA . VAL A 1 94 ? -4.543 -27.094 -19.406 1 90.81 94 VAL A CA 1
ATOM 718 C C . VAL A 1 94 ? -4.863 -28.172 -18.375 1 90.81 94 VAL A C 1
ATOM 720 O O . VAL A 1 94 ? -4.66 -27.969 -17.172 1 90.81 94 VAL A O 1
ATOM 723 N N . ASP A 1 95 ? -5.281 -29.203 -18.875 1 94 95 ASP A N 1
ATOM 724 C CA . ASP A 1 95 ? -5.629 -30.328 -18 1 94 95 ASP A CA 1
ATOM 725 C C . ASP A 1 95 ? -4.383 -30.906 -17.328 1 94 95 ASP A C 1
ATOM 727 O O . ASP A 1 95 ? -3.338 -31.047 -17.969 1 94 95 ASP A O 1
ATOM 731 N N . GLY A 1 96 ? -4.445 -31.031 -16.094 1 96.38 96 GLY A N 1
ATOM 732 C CA . GLY A 1 96 ? -3.395 -31.609 -15.273 1 96.38 96 GLY A CA 1
ATOM 733 C C . GLY A 1 96 ? -3.783 -31.766 -13.812 1 96.38 96 GLY A C 1
ATOM 734 O O . GLY A 1 96 ? -4.969 -31.781 -13.477 1 96.38 96 GLY A O 1
ATOM 735 N N . SER A 1 97 ? -2.793 -32.031 -12.984 1 97.31 97 SER A N 1
ATOM 736 C CA . SER A 1 97 ? -3.055 -32.219 -11.562 1 97.31 97 SER A CA 1
ATOM 737 C C . SER A 1 97 ? -3.586 -30.922 -10.938 1 97.31 97 SER A C 1
ATOM 739 O O . SER A 1 97 ? -4.449 -30.969 -10.055 1 97.31 97 SER A O 1
ATOM 741 N N . PHE A 1 98 ? -3.096 -29.844 -11.438 1 97.94 98 PHE A N 1
ATOM 742 C CA . PHE A 1 98 ? -3.531 -28.562 -10.914 1 97.94 98 PHE A CA 1
ATOM 743 C C . PHE A 1 98 ? -4.988 -28.281 -11.273 1 97.94 98 PHE A C 1
ATOM 745 O O . PHE A 1 98 ? -5.785 -27.906 -10.414 1 97.94 98 PHE A O 1
ATOM 752 N N . SER A 1 99 ? -5.301 -28.469 -12.523 1 97.75 99 SER A N 1
ATOM 753 C CA . SER A 1 99 ? -6.676 -28.219 -12.945 1 97.75 99 SER A CA 1
ATOM 754 C C . SER A 1 99 ? -7.652 -29.125 -12.211 1 97.75 99 SER A C 1
ATOM 756 O O . SER A 1 99 ? -8.766 -28.719 -11.883 1 97.75 99 SER A O 1
ATOM 758 N N . LYS A 1 100 ? -7.293 -30.312 -11.961 1 97.88 100 LYS A N 1
ATOM 759 C CA . LYS A 1 100 ? -8.133 -31.234 -11.195 1 97.88 100 LYS A CA 1
ATOM 760 C C . LYS A 1 100 ? -8.328 -30.734 -9.766 1 97.88 100 LYS A C 1
ATOM 762 O O . LYS A 1 100 ? -9.438 -30.797 -9.227 1 97.88 100 LYS A O 1
ATOM 767 N N . ALA A 1 101 ? -7.227 -30.281 -9.195 1 98.06 101 ALA A N 1
ATOM 768 C CA . ALA A 1 101 ? -7.305 -29.75 -7.836 1 98.06 101 ALA A CA 1
ATOM 769 C C . ALA A 1 101 ? -8.203 -28.516 -7.781 1 98.06 101 ALA A C 1
ATOM 771 O O . ALA A 1 101 ? -8.977 -28.344 -6.84 1 98.06 101 ALA A O 1
ATOM 772 N N . VAL A 1 102 ? -8.117 -27.672 -8.75 1 98.5 102 VAL A N 1
ATOM 773 C CA . VAL A 1 102 ? -8.945 -26.484 -8.828 1 98.5 102 VAL A CA 1
ATOM 774 C C . VAL A 1 102 ? -10.414 -26.875 -8.93 1 98.5 102 VAL A C 1
ATOM 776 O O . VAL A 1 102 ? -11.273 -26.281 -8.281 1 98.5 102 VAL A O 1
ATOM 779 N N . GLN A 1 103 ? -10.664 -27.844 -9.758 1 98.06 103 GLN A N 1
ATOM 780 C CA . GLN A 1 103 ? -12.023 -28.359 -9.883 1 98.06 103 GLN A CA 1
ATOM 781 C C . GLN A 1 103 ? -12.516 -28.922 -8.547 1 98.06 103 GLN A C 1
ATOM 783 O O . GLN A 1 103 ? -13.648 -28.656 -8.141 1 98.06 103 GLN A O 1
ATOM 788 N N . GLN A 1 104 ? -11.758 -29.609 -7.973 1 97.88 104 GLN A N 1
ATOM 789 C CA . GLN A 1 104 ? -12.133 -30.266 -6.727 1 97.88 104 GLN A CA 1
ATOM 790 C C . GLN A 1 104 ? -12.336 -29.25 -5.605 1 97.88 104 GLN A C 1
ATOM 792 O O . GLN A 1 104 ? -13.328 -29.312 -4.879 1 97.88 104 GLN A O 1
ATOM 797 N N . ASP A 1 105 ? -11.406 -28.344 -5.488 1 98 105 ASP A N 1
ATOM 798 C CA . ASP A 1 105 ? -11.367 -27.5 -4.305 1 98 105 ASP A CA 1
ATOM 799 C C . ASP A 1 105 ? -12.234 -26.25 -4.492 1 98 105 ASP A C 1
ATOM 801 O O . ASP A 1 105 ? -12.734 -25.688 -3.521 1 98 105 ASP A O 1
ATOM 805 N N . PHE A 1 106 ? -12.461 -25.812 -5.754 1 98.19 106 PHE A N 1
ATOM 806 C CA . PHE A 1 106 ? -13.148 -24.547 -5.961 1 98.19 106 PHE A CA 1
ATOM 807 C C . PHE A 1 106 ? -14.336 -24.719 -6.898 1 98.19 106 PHE A C 1
ATOM 809 O O . PHE A 1 106 ? -15.195 -23.844 -7.004 1 98.19 106 PHE A O 1
ATOM 816 N N . GLY A 1 107 ? -14.375 -25.812 -7.602 1 97.94 107 GLY A N 1
ATOM 817 C CA . GLY A 1 107 ? -15.469 -26.047 -8.539 1 97.94 107 GLY A CA 1
ATOM 818 C C . GLY A 1 107 ? -15.156 -25.578 -9.945 1 97.94 107 GLY A C 1
ATOM 819 O O . GLY A 1 107 ? -16.062 -25.453 -10.773 1 97.94 107 GLY A O 1
ATOM 820 N N . GLY A 1 108 ? -13.875 -25.234 -10.164 1 97.94 108 GLY A N 1
ATOM 821 C CA . GLY A 1 108 ? -13.469 -24.828 -11.5 1 97.94 108 GLY A CA 1
ATOM 822 C C . GLY A 1 108 ? -12.695 -23.531 -11.531 1 97.94 108 GLY A C 1
ATOM 823 O O . GLY A 1 108 ? -12.609 -22.828 -10.516 1 97.94 108 GLY A O 1
ATOM 824 N N . LEU A 1 109 ? -12.195 -23.234 -12.703 1 98 109 LEU A N 1
ATOM 825 C CA . LEU A 1 109 ? -11.328 -22.078 -12.875 1 98 109 LEU A CA 1
ATOM 826 C C . LEU A 1 109 ? -12.102 -20.781 -12.633 1 98 109 LEU A C 1
ATOM 828 O O . LEU A 1 109 ? -11.586 -19.859 -11.992 1 98 109 LEU A O 1
ATOM 832 N N . GLU A 1 110 ? -13.289 -20.703 -13.172 1 98.06 110 GLU A N 1
ATOM 833 C CA . GLU A 1 110 ? -14.07 -19.484 -13.016 1 98.06 110 GLU A CA 1
ATOM 834 C C . GLU A 1 110 ? -14.383 -19.219 -11.547 1 98.06 110 GLU A C 1
ATOM 836 O O . GLU A 1 110 ? -14.352 -18.062 -11.094 1 98.06 110 GLU A O 1
ATOM 841 N N . GLN A 1 111 ? -14.656 -20.203 -10.844 1 98.31 111 GLN A N 1
ATOM 842 C CA . GLN A 1 111 ? -14.922 -20.062 -9.414 1 98.31 111 GLN A CA 1
ATOM 843 C C . GLN A 1 111 ? -13.648 -19.672 -8.656 1 98.31 111 GLN A C 1
ATOM 845 O O . GLN A 1 111 ? -13.703 -18.891 -7.711 1 98.31 111 GLN A O 1
ATOM 850 N N . LEU A 1 112 ? -12.539 -20.312 -9.07 1 98.56 112 LEU A N 1
ATOM 851 C CA . LEU A 1 112 ? -11.266 -19.922 -8.477 1 98.56 112 LEU A CA 1
ATOM 852 C C . LEU A 1 112 ? -11 -18.438 -8.688 1 98.56 112 LEU A C 1
ATOM 854 O O . LEU A 1 112 ? -10.664 -17.719 -7.742 1 98.56 112 LEU A O 1
ATOM 858 N N . LYS A 1 113 ? -11.156 -18.016 -9.93 1 98.44 113 LYS A N 1
ATOM 859 C CA . LYS A 1 113 ? -10.938 -16.609 -10.258 1 98.44 113 LYS A CA 1
ATOM 860 C C . LYS A 1 113 ? -11.805 -15.695 -9.391 1 98.44 113 LYS A C 1
ATOM 862 O O . LYS A 1 113 ? -11.32 -14.719 -8.82 1 98.44 113 LYS A O 1
ATOM 867 N N . SER A 1 114 ? -13.055 -16.062 -9.289 1 98.44 114 SER A N 1
ATOM 868 C CA . SER A 1 114 ? -13.992 -15.273 -8.508 1 98.44 114 SER A CA 1
ATOM 869 C C . SER A 1 114 ? -13.562 -15.195 -7.043 1 98.44 114 SER A C 1
ATOM 871 O O . SER A 1 114 ? -13.578 -14.117 -6.441 1 98.44 114 SER A O 1
ATOM 873 N N . SER A 1 115 ? -13.203 -16.297 -6.516 1 98.62 115 SER A N 1
ATOM 874 C CA . SER A 1 115 ? -12.797 -16.359 -5.117 1 98.62 115 SER A CA 1
ATOM 875 C C . SER A 1 115 ? -11.523 -15.562 -4.879 1 98.62 115 SER A C 1
ATOM 877 O O . SER A 1 115 ? -11.422 -14.82 -3.896 1 98.62 115 SER A O 1
ATOM 879 N N . MET A 1 116 ? -10.562 -15.758 -5.727 1 98.56 116 MET A N 1
ATOM 880 C CA . MET A 1 116 ? -9.297 -15.039 -5.594 1 98.56 116 MET A CA 1
ATOM 881 C C . MET A 1 116 ? -9.5 -13.539 -5.75 1 98.56 116 MET A C 1
ATOM 883 O O . MET A 1 116 ? -8.898 -12.742 -5.023 1 98.56 116 MET A O 1
ATOM 887 N N . ASN A 1 117 ? -10.32 -13.18 -6.75 1 98.62 117 ASN A N 1
ATOM 888 C CA . ASN A 1 117 ? -10.609 -11.758 -6.949 1 98.62 117 ASN A CA 1
ATOM 889 C C . ASN A 1 117 ? -11.273 -11.141 -5.719 1 98.62 117 ASN A C 1
ATOM 891 O O . ASN A 1 117 ? -10.93 -10.031 -5.32 1 98.62 117 ASN A O 1
ATOM 895 N N . ALA A 1 118 ? -12.227 -11.836 -5.148 1 98.06 118 ALA A N 1
ATOM 896 C CA . ALA A 1 118 ? -12.883 -11.344 -3.943 1 98.06 118 ALA A CA 1
ATOM 897 C C . ALA A 1 118 ? -11.883 -11.164 -2.807 1 98.06 118 ALA A C 1
ATOM 899 O O . ALA A 1 118 ? -11.922 -10.156 -2.09 1 98.06 118 ALA A O 1
ATOM 900 N N . SER A 1 119 ? -11.016 -12.156 -2.643 1 98.25 119 SER A N 1
ATOM 901 C CA . SER A 1 119 ? -9.984 -12.078 -1.617 1 98.25 119 SER A CA 1
ATOM 902 C C . SER A 1 119 ? -9.047 -10.898 -1.861 1 98.25 119 SER A C 1
ATOM 904 O O . SER A 1 119 ? -8.758 -10.125 -0.942 1 98.25 119 SER A O 1
ATOM 906 N N . ALA A 1 120 ? -8.625 -10.766 -3.084 1 98.31 120 ALA A N 1
ATOM 907 C CA . ALA A 1 120 ? -7.73 -9.672 -3.451 1 98.31 120 ALA A CA 1
ATOM 908 C C . ALA A 1 120 ? -8.383 -8.312 -3.18 1 98.31 120 ALA A C 1
ATOM 910 O O . ALA A 1 120 ? -7.73 -7.402 -2.66 1 98.31 120 ALA A O 1
ATOM 911 N N . MET A 1 121 ? -9.648 -8.203 -3.484 1 96.56 121 MET A N 1
ATOM 912 C CA . MET A 1 121 ? -10.383 -6.957 -3.314 1 96.56 121 MET A CA 1
ATOM 913 C C . MET A 1 121 ? -10.5 -6.586 -1.84 1 96.56 121 MET A C 1
ATOM 915 O O . MET A 1 121 ? -10.656 -5.41 -1.499 1 96.56 121 MET A O 1
ATOM 919 N N . SER A 1 122 ? -10.406 -7.582 -1.029 1 94.69 122 SER A N 1
ATOM 920 C CA . SER A 1 122 ? -10.602 -7.359 0.4 1 94.69 122 SER A CA 1
ATOM 921 C C . SER A 1 122 ? -9.328 -6.848 1.062 1 94.69 122 SER A C 1
ATOM 923 O O . SER A 1 122 ? -9.344 -6.449 2.229 1 94.69 122 SER A O 1
ATOM 925 N N . ILE A 1 123 ? -8.234 -6.891 0.36 1 94.88 123 ILE A N 1
ATOM 926 C CA . ILE A 1 123 ? -6.969 -6.43 0.922 1 94.88 123 ILE A CA 1
ATOM 927 C C . ILE A 1 123 ? -7.023 -4.918 1.146 1 94.88 123 ILE A C 1
ATOM 929 O O . ILE A 1 123 ? -7.289 -4.156 0.213 1 94.88 123 ILE A O 1
ATOM 933 N N . GLN A 1 124 ? -6.82 -4.562 2.395 1 88.81 124 GLN A N 1
ATOM 934 C CA . GLN A 1 124 ? -6.703 -3.154 2.768 1 88.81 124 GLN A CA 1
ATOM 935 C C . GLN A 1 124 ? -5.242 -2.721 2.818 1 88.81 124 GLN A C 1
ATOM 937 O O . GLN A 1 124 ? -4.465 -3.232 3.629 1 88.81 124 GLN A O 1
ATOM 942 N N . GLY A 1 125 ? -4.898 -1.744 1.898 1 92.5 125 GLY A N 1
ATOM 943 C CA . GLY A 1 125 ? -3.504 -1.342 1.808 1 92.5 125 GLY A CA 1
ATOM 944 C C . GLY A 1 125 ? -2.689 -2.221 0.876 1 92.5 125 GLY A C 1
ATOM 945 O O . GLY A 1 125 ? -3.209 -2.729 -0.119 1 92.5 125 GLY A O 1
ATOM 946 N N . SER A 1 126 ? -1.375 -2.348 1.16 1 95.69 126 SER A N 1
ATOM 947 C CA . SER A 1 126 ? -0.469 -3.131 0.326 1 95.69 126 SER A CA 1
ATOM 948 C C . SER A 1 126 ? -0.462 -4.598 0.744 1 95.69 126 SER A C 1
ATOM 950 O O . SER A 1 126 ? -0.49 -4.91 1.937 1 95.69 126 SER A O 1
ATOM 952 N N . GLY A 1 127 ? -0.404 -5.465 -0.264 1 97.94 127 GLY A N 1
ATOM 953 C CA . GLY A 1 127 ? -0.346 -6.883 0.045 1 97.94 127 GLY A CA 1
ATOM 954 C C . GLY A 1 127 ? -0.428 -7.766 -1.187 1 97.94 127 GLY A C 1
ATOM 955 O O . GLY A 1 127 ? -0.157 -7.312 -2.301 1 97.94 127 GLY A O 1
ATOM 956 N N . TRP A 1 128 ? -0.703 -9.047 -0.872 1 98.69 128 TRP A N 1
ATOM 957 C CA . TRP A 1 128 ? -0.758 -10.07 -1.914 1 98.69 128 TRP A CA 1
ATOM 958 C C . TRP A 1 128 ? -1.92 -11.031 -1.676 1 98.69 128 TRP A C 1
ATOM 960 O O . TRP A 1 128 ? -2.195 -11.406 -0.535 1 98.69 128 TRP A O 1
ATOM 970 N N . ALA A 1 129 ? -2.613 -11.398 -2.697 1 98.81 129 ALA A N 1
ATOM 971 C CA . ALA A 1 129 ? -3.525 -12.539 -2.67 1 98.81 129 ALA A CA 1
ATOM 972 C C . ALA A 1 129 ? -2.861 -13.789 -3.244 1 98.81 129 ALA A C 1
ATOM 974 O O . ALA A 1 129 ? -2.357 -13.766 -4.371 1 98.81 129 ALA A O 1
ATOM 975 N N . TRP A 1 130 ? -2.895 -14.852 -2.451 1 98.81 130 TRP A N 1
ATOM 976 C CA . TRP A 1 130 ? -2.176 -16.062 -2.846 1 98.81 130 TRP A CA 1
ATOM 977 C C . TRP A 1 130 ? -3.133 -17.234 -2.996 1 98.81 130 TRP A C 1
ATOM 979 O O . TRP A 1 130 ? -4.047 -17.406 -2.186 1 98.81 130 TRP A O 1
ATOM 989 N N . LEU A 1 131 ? -2.932 -17.969 -4.055 1 98.88 131 LEU A N 1
ATOM 990 C CA . LEU A 1 131 ? -3.328 -19.375 -4.062 1 98.88 131 LEU A CA 1
ATOM 991 C C . LEU A 1 131 ? -2.191 -20.266 -3.576 1 98.88 131 LEU A C 1
ATOM 993 O O . LEU A 1 131 ? -1.12 -20.297 -4.188 1 98.88 131 LEU A O 1
ATOM 997 N N . GLY A 1 132 ? -2.369 -20.891 -2.508 1 98.69 132 GLY A N 1
ATOM 998 C CA . GLY A 1 132 ? -1.35 -21.75 -1.934 1 98.69 132 GLY A CA 1
ATOM 999 C C . GLY A 1 132 ? -1.804 -23.188 -1.78 1 98.69 132 GLY A C 1
ATOM 1000 O O . GLY A 1 132 ? -2.996 -23.484 -1.891 1 98.69 132 GLY A O 1
ATOM 1001 N N . TYR A 1 133 ? -0.866 -24.016 -1.63 1 98.56 133 TYR A N 1
ATOM 1002 C CA . TYR A 1 133 ? -1.131 -25.406 -1.287 1 98.56 133 TYR A CA 1
ATOM 1003 C C . TYR A 1 133 ? -0.869 -25.672 0.193 1 98.56 133 TYR A C 1
ATOM 1005 O O . TYR A 1 133 ? 0.23 -25.406 0.689 1 98.56 133 TYR A O 1
ATOM 1013 N N . ASP A 1 134 ? -1.863 -26.062 0.874 1 97.81 134 ASP A N 1
ATOM 1014 C CA . ASP A 1 134 ? -1.722 -26.469 2.27 1 97.81 134 ASP A CA 1
ATOM 1015 C C . ASP A 1 134 ? -1.337 -27.938 2.381 1 97.81 134 ASP A C 1
ATOM 1017 O O . ASP A 1 134 ? -2.172 -28.828 2.174 1 97.81 134 ASP A O 1
ATOM 1021 N N . SER A 1 135 ? -0.175 -28.188 2.744 1 95.62 135 SER A N 1
ATOM 1022 C CA . SER A 1 135 ? 0.356 -29.547 2.752 1 95.62 135 SER A CA 1
ATOM 1023 C C . SER A 1 135 ? -0.313 -30.406 3.826 1 95.62 135 SER A C 1
ATOM 1025 O O . SER A 1 135 ? -0.354 -31.625 3.719 1 95.62 135 SER A O 1
ATOM 1027 N N . LYS A 1 136 ? -0.778 -29.812 4.887 1 95.62 136 LYS A N 1
ATOM 1028 C CA . LYS A 1 136 ? -1.455 -30.547 5.953 1 95.62 136 LYS A CA 1
ATOM 1029 C C . LYS A 1 136 ? -2.865 -30.953 5.531 1 95.62 136 LYS A C 1
ATOM 1031 O O . LYS A 1 136 ? -3.281 -32.094 5.75 1 95.62 136 LYS A O 1
ATOM 1036 N N . LEU A 1 137 ? -3.514 -30.062 4.848 1 95.5 137 LEU A N 1
ATOM 1037 C CA . LEU A 1 137 ? -4.887 -30.297 4.418 1 95.5 137 LEU A CA 1
ATOM 1038 C C . LEU A 1 137 ? -4.914 -30.953 3.039 1 95.5 137 LEU A C 1
ATOM 1040 O O . LEU A 1 137 ? -5.949 -31.484 2.617 1 95.5 137 LEU A O 1
ATOM 1044 N N . LYS A 1 138 ? -3.799 -30.859 2.375 1 96.5 138 LYS A N 1
ATOM 1045 C CA . LYS A 1 138 ? -3.645 -31.375 1.019 1 96.5 138 LYS A CA 1
ATOM 1046 C C . LYS A 1 138 ? -4.672 -30.75 0.074 1 96.5 138 LYS A C 1
ATOM 1048 O O . LYS A 1 138 ? -5.34 -31.469 -0.678 1 96.5 138 LYS A O 1
ATOM 1053 N N . LYS A 1 139 ? -4.836 -29.469 0.17 1 97.56 139 LYS A N 1
ATOM 1054 C CA . LYS A 1 139 ? -5.762 -28.75 -0.691 1 97.56 139 LYS A CA 1
ATOM 1055 C C . LYS A 1 139 ? -5.215 -27.359 -1.043 1 97.56 139 LYS A C 1
ATOM 1057 O O . LYS A 1 139 ? -4.258 -26.891 -0.421 1 97.56 139 LYS A O 1
ATOM 1062 N N . LEU A 1 140 ? -5.84 -26.812 -2.061 1 98.62 140 LEU A N 1
ATOM 1063 C CA . LEU A 1 140 ? -5.566 -25.422 -2.414 1 98.62 140 LEU A CA 1
ATOM 1064 C C . LEU A 1 140 ? -6.332 -24.469 -1.503 1 98.62 140 LEU A C 1
ATOM 1066 O O . LEU A 1 140 ? -7.492 -24.719 -1.167 1 98.62 140 LEU A O 1
ATOM 1070 N N . VAL A 1 141 ? -5.652 -23.391 -1.101 1 98.56 141 VAL A N 1
ATOM 1071 C CA . VAL A 1 141 ? -6.281 -22.406 -0.24 1 98.56 141 VAL A CA 1
ATOM 1072 C C . VAL A 1 141 ? -5.934 -21 -0.731 1 98.56 141 VAL A C 1
ATOM 1074 O O . VAL A 1 141 ? -4.895 -20.797 -1.365 1 98.56 141 VAL A O 1
ATOM 1077 N N . ILE A 1 142 ? -6.789 -20.109 -0.474 1 98.75 142 ILE A N 1
ATOM 1078 C CA . ILE A 1 142 ? -6.555 -18.703 -0.766 1 98.75 142 ILE A CA 1
ATOM 1079 C C . ILE A 1 142 ? -6.207 -17.969 0.521 1 98.75 142 ILE A C 1
ATOM 1081 O O . ILE A 1 142 ? -6.918 -18.078 1.523 1 98.75 142 ILE A O 1
ATOM 1085 N N . VAL A 1 143 ? -5.051 -17.266 0.483 1 98.38 143 VAL A N 1
ATOM 1086 C CA . VAL A 1 143 ? -4.562 -16.547 1.656 1 98.38 143 VAL A CA 1
ATOM 1087 C C . VAL A 1 143 ? -4.035 -15.18 1.243 1 98.38 143 VAL A C 1
ATOM 1089 O O . VAL A 1 143 ? -3.328 -15.055 0.241 1 98.38 143 VAL A O 1
ATOM 1092 N N . ASN A 1 144 ? -4.43 -14.164 1.978 1 98.25 144 ASN A N 1
ATOM 1093 C CA . ASN A 1 144 ? -3.844 -12.844 1.776 1 98.25 144 ASN A CA 1
ATOM 1094 C C . ASN A 1 144 ? -2.705 -12.586 2.756 1 98.25 144 ASN A C 1
ATOM 1096 O O . ASN A 1 144 ? -2.736 -13.055 3.895 1 98.25 144 ASN A O 1
ATOM 1100 N N . THR A 1 145 ? -1.724 -11.969 2.316 1 98 145 THR A N 1
ATOM 1101 C CA . THR A 1 145 ? -0.652 -11.492 3.184 1 98 145 THR A CA 1
ATOM 1102 C C . THR A 1 145 ? -0.479 -9.977 3.051 1 98 145 THR A C 1
ATOM 1104 O O . THR A 1 145 ? -0.754 -9.406 1.992 1 98 145 THR A O 1
ATOM 1107 N N . GLY A 1 146 ? -0.052 -9.375 4.082 1 96.44 146 GLY A N 1
ATOM 1108 C CA . GLY A 1 146 ? 0.161 -7.938 4.078 1 96.44 146 GLY A CA 1
ATOM 1109 C C . GLY A 1 146 ? 1.549 -7.539 3.609 1 96.44 146 GLY A C 1
ATOM 1110 O O . GLY A 1 146 ? 2.521 -8.258 3.861 1 96.44 146 GLY A O 1
ATOM 1111 N N . ASN A 1 147 ? 1.622 -6.375 2.992 1 96.75 147 ASN A N 1
ATOM 1112 C CA . ASN A 1 147 ? 2.887 -5.812 2.531 1 96.75 147 ASN A CA 1
ATOM 1113 C C . ASN A 1 147 ? 3.688 -6.824 1.716 1 96.75 147 ASN A C 1
ATOM 1115 O O . ASN A 1 147 ? 3.211 -7.32 0.693 1 96.75 147 ASN A O 1
ATOM 1119 N N . GLN A 1 148 ? 4.887 -7.164 2.176 1 97.69 148 GLN A N 1
ATOM 1120 C CA . GLN A 1 148 ? 5.742 -8.047 1.393 1 97.69 148 GLN A CA 1
ATOM 1121 C C . GLN A 1 148 ? 5.902 -9.406 2.076 1 97.69 148 GLN A C 1
ATOM 1123 O O . GLN A 1 148 ? 6.855 -10.133 1.799 1 97.69 148 GLN A O 1
ATOM 1128 N N . ASP A 1 149 ? 4.977 -9.703 2.979 1 97.38 149 ASP A N 1
ATOM 1129 C CA . ASP A 1 149 ? 5.078 -10.992 3.666 1 97.38 149 ASP A CA 1
ATOM 1130 C C . ASP A 1 149 ? 4.891 -12.148 2.691 1 97.38 149 ASP A C 1
ATOM 1132 O O . ASP A 1 149 ? 3.893 -12.203 1.968 1 97.38 149 ASP A O 1
ATOM 1136 N N . PRO A 1 150 ? 5.84 -13.008 2.676 1 97.06 150 PRO A N 1
ATOM 1137 C CA . PRO A 1 150 ? 5.641 -14.188 1.834 1 97.06 150 PRO A CA 1
ATOM 1138 C C . PRO A 1 150 ? 4.566 -15.133 2.377 1 97.06 150 PRO A C 1
ATOM 1140 O O . PRO A 1 150 ? 4.199 -15.039 3.551 1 97.06 150 PRO A O 1
ATOM 1143 N N . LEU A 1 151 ? 4.082 -15.969 1.563 1 97.69 151 LEU A N 1
ATOM 1144 C CA . LEU A 1 151 ? 3.1 -16.953 2.002 1 97.69 151 LEU A CA 1
ATOM 1145 C C . LEU A 1 151 ? 3.771 -18.078 2.771 1 97.69 151 LEU A C 1
ATOM 1147 O O . LEU A 1 151 ? 4.594 -18.812 2.217 1 97.69 151 LEU A O 1
ATOM 1151 N N . THR A 1 152 ? 3.555 -18.297 3.955 1 95.5 152 THR A N 1
ATOM 1152 C CA . THR A 1 152 ? 3.975 -19.391 4.82 1 95.5 152 THR A CA 1
ATOM 1153 C C . THR A 1 152 ? 2.906 -19.688 5.867 1 95.5 152 THR A C 1
ATOM 1155 O O . THR A 1 152 ? 2.203 -18.781 6.324 1 95.5 152 THR A O 1
ATOM 1158 N N . PRO A 1 153 ? 2.652 -20.781 6.129 1 95.75 153 PRO A N 1
ATOM 1159 C CA . PRO A 1 153 ? 3.428 -21.984 5.801 1 95.75 153 PRO A CA 1
ATOM 1160 C C . PRO A 1 153 ? 2.973 -22.641 4.504 1 95.75 153 PRO A C 1
ATOM 1162 O O . PRO A 1 153 ? 3.584 -23.625 4.055 1 95.75 153 PRO A O 1
ATOM 1165 N N . GLN A 1 154 ? 1.854 -22.141 3.922 1 97.31 154 GLN A N 1
ATOM 1166 C CA . GLN A 1 154 ? 1.423 -22.719 2.658 1 97.31 154 GLN A CA 1
ATOM 1167 C C . GLN A 1 154 ? 2.441 -22.469 1.552 1 97.31 154 GLN A C 1
ATOM 1169 O O . GLN A 1 154 ? 3.225 -21.516 1.635 1 97.31 154 GLN A O 1
ATOM 1174 N N . ILE A 1 155 ? 2.414 -23.297 0.614 1 98.06 155 ILE A N 1
ATOM 1175 C CA . ILE A 1 155 ? 3.32 -23.188 -0.522 1 98.06 155 ILE A CA 1
ATOM 1176 C C . ILE A 1 155 ? 2.664 -22.359 -1.626 1 98.06 155 ILE A C 1
ATOM 1178 O O . ILE A 1 155 ? 1.59 -22.719 -2.119 1 98.06 155 ILE A O 1
ATOM 1182 N N . PRO A 1 156 ? 3.232 -21.281 -1.997 1 98.56 156 PRO A N 1
ATOM 1183 C CA . PRO A 1 156 ? 2.604 -20.453 -3.021 1 98.56 156 PRO A CA 1
ATOM 1184 C C . PRO A 1 156 ? 2.516 -21.141 -4.379 1 98.56 156 PRO A C 1
ATOM 1186 O O . PRO A 1 156 ? 3.5 -21.719 -4.844 1 98.56 156 PRO A O 1
ATOM 1189 N N . ILE A 1 157 ? 1.35 -21.109 -4.984 1 98.69 157 ILE A N 1
ATOM 1190 C CA . ILE A 1 157 ? 1.123 -21.625 -6.332 1 98.69 157 ILE A CA 1
ATOM 1191 C C . ILE A 1 157 ? 0.949 -20.453 -7.305 1 98.69 157 ILE A C 1
ATOM 1193 O O . ILE A 1 157 ? 1.641 -20.375 -8.32 1 98.69 157 ILE A O 1
ATOM 1197 N N . LEU A 1 158 ? 0.072 -19.562 -6.977 1 98.5 158 LEU A N 1
ATOM 1198 C CA . LEU A 1 158 ? -0.141 -18.328 -7.703 1 98.5 158 LEU A CA 1
ATOM 1199 C C . LEU A 1 158 ? -0.191 -17.141 -6.746 1 98.5 158 LEU A C 1
ATOM 1201 O O . LEU A 1 158 ? -0.619 -17.281 -5.598 1 98.5 158 LEU A O 1
ATOM 1205 N N . GLY A 1 159 ? 0.224 -15.992 -7.215 1 98.5 159 GLY A N 1
ATOM 1206 C CA . GLY A 1 159 ? 0.144 -14.766 -6.438 1 98.5 159 GLY A CA 1
ATOM 1207 C C . GLY A 1 159 ? -0.286 -13.562 -7.254 1 98.5 159 GLY A C 1
ATOM 1208 O O . GLY A 1 159 ? 0.125 -13.414 -8.406 1 98.5 159 GLY A O 1
ATOM 1209 N N . ILE A 1 160 ? -1.094 -12.781 -6.719 1 98.69 160 ILE A N 1
ATOM 1210 C CA . ILE A 1 160 ? -1.49 -11.508 -7.316 1 98.69 160 ILE A CA 1
ATOM 1211 C C . ILE A 1 160 ? -1.001 -10.352 -6.449 1 98.69 160 ILE A C 1
ATOM 1213 O O . ILE A 1 160 ? -1.361 -10.258 -5.273 1 98.69 160 ILE A O 1
ATOM 1217 N N . ASP A 1 161 ? -0.182 -9.523 -7.023 1 98.75 161 ASP A N 1
ATOM 1218 C CA . ASP A 1 161 ? 0.339 -8.328 -6.355 1 98.75 161 ASP A CA 1
ATOM 1219 C C . ASP A 1 161 ? -0.72 -7.234 -6.285 1 98.75 161 ASP A C 1
ATOM 1221 O O . ASP A 1 161 ? -1.171 -6.73 -7.316 1 98.75 161 ASP A O 1
ATOM 1225 N N . MET A 1 162 ? -1.033 -6.82 -5.066 1 98.19 162 MET A N 1
ATOM 1226 C CA . MET A 1 162 ? -2.094 -5.828 -4.902 1 98.19 162 MET A CA 1
ATOM 1227 C C . MET A 1 162 ? -1.526 -4.5 -4.414 1 98.19 162 MET A C 1
ATOM 1229 O O . MET A 1 162 ? -2.264 -3.66 -3.891 1 98.19 162 MET A O 1
ATOM 1233 N N . TRP A 1 163 ? -0.204 -4.379 -4.465 1 98 163 TRP A N 1
ATOM 1234 C CA . TRP A 1 163 ? 0.352 -3.035 -4.332 1 98 163 TRP A CA 1
ATOM 1235 C C . TRP A 1 163 ? -0.141 -2.127 -5.453 1 98 163 TRP A C 1
ATOM 1237 O O . TRP A 1 163 ? -0.221 -2.547 -6.609 1 98 163 TRP A O 1
ATOM 1247 N N . GLU A 1 164 ? -0.318 -0.844 -5.164 1 96.88 164 GLU A N 1
ATOM 1248 C CA . GLU A 1 164 ? -0.896 0.056 -6.156 1 96.88 164 GLU A CA 1
ATOM 1249 C C . GLU A 1 164 ? 0.013 0.191 -7.375 1 96.88 164 GLU A C 1
ATOM 1251 O O . GLU A 1 164 ? -0.467 0.32 -8.5 1 96.88 164 GLU A O 1
ATOM 1256 N N . HIS A 1 165 ? 1.311 0.1 -7.184 1 97.94 165 HIS A N 1
ATOM 1257 C CA . HIS A 1 165 ? 2.203 0.275 -8.32 1 97.94 165 HIS A CA 1
ATOM 1258 C C . HIS A 1 165 ? 2.066 -0.877 -9.312 1 97.94 165 HIS A C 1
ATOM 1260 O O . HIS A 1 165 ? 2.547 -0.79 -10.445 1 97.94 165 HIS A O 1
ATOM 1266 N N . ALA A 1 166 ? 1.389 -1.939 -8.938 1 98 166 ALA A N 1
ATOM 1267 C CA . ALA A 1 166 ? 1.202 -3.084 -9.828 1 98 166 ALA A CA 1
ATOM 1268 C C . ALA A 1 166 ? 0.136 -2.791 -10.883 1 98 166 ALA A C 1
ATOM 1270 O O . ALA A 1 166 ? 0.045 -3.49 -11.891 1 98 166 ALA A O 1
ATOM 1271 N N . PHE A 1 167 ? -0.724 -1.742 -10.609 1 97.94 167 PHE A N 1
ATOM 1272 C CA . PHE A 1 167 ? -1.83 -1.608 -11.547 1 97.94 167 PHE A CA 1
ATOM 1273 C C . PHE A 1 167 ? -2.234 -0.147 -11.703 1 97.94 167 PHE A C 1
ATOM 1275 O O . PHE A 1 167 ? -2.971 0.203 -12.633 1 97.94 167 PHE A O 1
ATOM 1282 N N . TYR A 1 168 ? -1.771 0.776 -10.898 1 97.5 168 TYR A N 1
ATOM 1283 C CA . TYR A 1 168 ? -2.385 2.092 -10.758 1 97.5 168 TYR A CA 1
ATOM 1284 C C . TYR A 1 168 ? -2.145 2.943 -11.992 1 97.5 168 TYR A C 1
ATOM 1286 O O . TYR A 1 168 ? -2.994 3.756 -12.367 1 97.5 168 TYR A O 1
ATOM 1294 N N . LEU A 1 169 ? -1.009 2.77 -12.688 1 97.75 169 LEU A N 1
ATOM 1295 C CA . LEU A 1 169 ? -0.708 3.559 -13.875 1 97.75 169 LEU A CA 1
ATOM 1296 C C . LEU A 1 169 ? -1.684 3.24 -15.008 1 97.75 169 LEU A C 1
ATOM 1298 O O . LEU A 1 169 ? -1.901 4.062 -15.898 1 97.75 169 LEU A O 1
ATOM 1302 N N . GLN A 1 170 ? -2.238 2.072 -14.945 1 97.38 170 GLN A N 1
ATOM 1303 C CA . GLN A 1 170 ? -3.111 1.611 -16.016 1 97.38 170 GLN A CA 1
ATOM 1304 C C . GLN A 1 170 ? -4.574 1.631 -15.586 1 97.38 170 GLN A C 1
ATOM 1306 O O . GLN A 1 170 ? -5.457 1.97 -16.375 1 97.38 170 GLN A O 1
ATOM 1311 N N . HIS A 1 171 ? -4.812 1.394 -14.312 1 97.31 171 HIS A N 1
ATOM 1312 C CA . HIS A 1 171 ? -6.191 1.14 -13.914 1 97.31 171 HIS A CA 1
ATOM 1313 C C . HIS A 1 171 ? -6.645 2.135 -12.852 1 97.31 171 HIS A C 1
ATOM 1315 O O . HIS A 1 171 ? -7.844 2.266 -12.586 1 97.31 171 HIS A O 1
ATOM 1321 N N . GLN A 1 172 ? -5.629 2.861 -12.203 1 96.44 172 GLN A N 1
ATOM 1322 C CA . GLN A 1 172 ? -5.926 3.805 -11.133 1 96.44 172 GLN A CA 1
ATOM 1323 C C . GLN A 1 172 ? -6.781 3.154 -10.047 1 96.44 172 GLN A C 1
ATOM 1325 O O . GLN A 1 172 ? -6.391 2.137 -9.469 1 96.44 172 GLN A O 1
ATOM 1330 N N . ASN A 1 173 ? -7.98 3.736 -9.828 1 95.12 173 ASN A N 1
ATOM 1331 C CA . ASN A 1 173 ? -8.797 3.242 -8.727 1 95.12 173 ASN A CA 1
ATOM 1332 C C . ASN A 1 173 ? -9.602 2.012 -9.125 1 95.12 173 ASN A C 1
ATOM 1334 O O . ASN A 1 173 ? -10.281 1.411 -8.297 1 95.12 173 ASN A O 1
ATOM 1338 N N . ARG A 1 174 ? -9.523 1.607 -10.398 1 96.25 174 ARG A N 1
ATOM 1339 C CA . ARG A 1 174 ? -10.336 0.508 -10.906 1 96.25 174 ARG A CA 1
ATOM 1340 C C . ARG A 1 174 ? -9.633 -0.83 -10.711 1 96.25 174 ARG A C 1
ATOM 1342 O O . ARG A 1 174 ? -9.312 -1.516 -11.688 1 96.25 174 ARG A O 1
ATOM 1349 N N . LYS A 1 175 ? -9.516 -1.294 -9.5 1 95.5 175 LYS A N 1
ATOM 1350 C CA . LYS A 1 175 ? -8.867 -2.539 -9.109 1 95.5 175 LYS A CA 1
ATOM 1351 C C . LYS A 1 175 ? -9.539 -3.742 -9.758 1 95.5 175 LYS A C 1
ATOM 1353 O O . LYS A 1 175 ? -8.875 -4.715 -10.117 1 95.5 175 LYS A O 1
ATOM 1358 N N . ALA A 1 176 ? -10.805 -3.621 -9.828 1 96.5 176 ALA A N 1
ATOM 1359 C CA . ALA A 1 176 ? -11.562 -4.738 -10.391 1 96.5 176 ALA A CA 1
ATOM 1360 C C . ALA A 1 176 ? -11.141 -5.023 -11.828 1 96.5 176 ALA A C 1
ATOM 1362 O O . ALA A 1 176 ? -11.055 -6.184 -12.234 1 96.5 176 ALA A O 1
ATOM 1363 N N . ASP A 1 177 ? -10.859 -3.959 -12.578 1 97.75 177 ASP A N 1
ATOM 1364 C CA . ASP A 1 177 ? -10.391 -4.129 -13.953 1 97.75 177 ASP A CA 1
ATOM 1365 C C . ASP A 1 177 ? -9.039 -4.828 -13.984 1 97.75 177 ASP A C 1
ATOM 1367 O O . ASP A 1 177 ? -8.805 -5.703 -14.82 1 97.75 177 ASP A O 1
ATOM 1371 N N . TYR A 1 178 ? -8.164 -4.473 -13.133 1 98.25 178 TYR A N 1
ATOM 1372 C CA . TYR A 1 178 ? -6.855 -5.113 -13.016 1 98.25 178 TYR A CA 1
ATOM 1373 C C . TYR A 1 178 ? -7 -6.605 -12.742 1 98.25 178 TYR A C 1
ATOM 1375 O O . TYR A 1 178 ? -6.359 -7.43 -13.398 1 98.25 178 TYR A O 1
ATOM 1383 N N . LEU A 1 179 ? -7.898 -6.98 -11.828 1 98.06 179 LEU A N 1
ATOM 1384 C CA . LEU A 1 179 ? -8.086 -8.359 -11.398 1 98.06 179 LEU A CA 1
ATOM 1385 C C . LEU A 1 179 ? -8.719 -9.188 -12.516 1 98.06 179 LEU A C 1
ATOM 1387 O O . LEU A 1 179 ? -8.508 -10.406 -12.594 1 98.06 179 LEU A O 1
ATOM 1391 N N . THR A 1 180 ? -9.461 -8.469 -13.344 1 97 180 THR A N 1
ATOM 1392 C CA . THR A 1 180 ? -10.008 -9.148 -14.516 1 97 180 THR A CA 1
ATOM 1393 C C . THR A 1 180 ? -8.914 -9.406 -15.547 1 97 180 THR A C 1
ATOM 1395 O O . THR A 1 180 ? -8.805 -10.516 -16.078 1 97 180 THR A O 1
ATOM 1398 N N . ASN A 1 181 ? -8.078 -8.484 -15.742 1 98 181 ASN A N 1
ATOM 1399 C CA . ASN A 1 181 ? -7.094 -8.531 -16.828 1 98 181 ASN A CA 1
ATOM 1400 C C . ASN A 1 181 ? -5.918 -9.445 -16.469 1 98 181 ASN A C 1
ATOM 1402 O O . ASN A 1 181 ? -5.332 -10.078 -17.344 1 98 181 ASN A O 1
ATOM 1406 N N . ILE A 1 182 ? -5.562 -9.516 -15.195 1 98.5 182 ILE A N 1
ATOM 1407 C CA . ILE A 1 182 ? -4.359 -10.242 -14.805 1 98.5 182 ILE A CA 1
ATOM 1408 C C . ILE A 1 182 ? -4.527 -11.727 -15.117 1 98.5 182 ILE A C 1
ATOM 1410 O O . ILE A 1 182 ? -3.551 -12.422 -15.414 1 98.5 182 ILE A O 1
ATOM 1414 N N . TRP A 1 183 ? -5.742 -12.227 -15.109 1 98.56 183 TRP A N 1
ATOM 1415 C CA . TRP A 1 183 ? -5.992 -13.648 -15.359 1 98.56 183 TRP A CA 1
ATOM 1416 C C . TRP A 1 183 ? -5.703 -13.992 -16.812 1 98.56 183 TRP A C 1
ATOM 1418 O O . TRP A 1 183 ? -5.473 -15.156 -17.156 1 98.56 183 TRP A O 1
ATOM 1428 N N . LYS A 1 184 ? -5.664 -12.992 -17.672 1 98.25 184 LYS A N 1
ATOM 1429 C CA . LYS A 1 184 ? -5.391 -13.211 -19.094 1 98.25 184 LYS A CA 1
ATOM 1430 C C . LYS A 1 184 ? -3.926 -13.562 -19.328 1 98.25 184 LYS A C 1
ATOM 1432 O O . LYS A 1 184 ? -3.568 -14.102 -20.375 1 98.25 184 LYS A O 1
ATOM 1437 N N . VAL A 1 185 ? -3.168 -13.234 -18.359 1 98.62 185 VAL A N 1
ATOM 1438 C CA . VAL A 1 185 ? -1.739 -13.477 -18.516 1 98.62 185 VAL A CA 1
ATOM 1439 C C . VAL A 1 185 ? -1.227 -14.359 -17.391 1 98.62 185 VAL A C 1
ATOM 1441 O O . VAL A 1 185 ? -0.027 -14.383 -17.109 1 98.62 185 VAL A O 1
ATOM 1444 N N . MET A 1 186 ? -2.061 -15.039 -16.688 1 98.56 186 MET A N 1
ATOM 1445 C CA . MET A 1 186 ? -1.65 -15.953 -15.633 1 98.56 186 MET A CA 1
ATOM 1446 C C . MET A 1 186 ? -0.979 -17.188 -16.219 1 98.56 186 MET A C 1
ATOM 1448 O O . MET A 1 186 ? -1.49 -17.797 -17.172 1 98.56 186 MET A O 1
ATOM 1452 N N . ASN A 1 187 ? 0.127 -17.578 -15.703 1 98.38 187 ASN A N 1
ATOM 1453 C CA . ASN A 1 187 ? 0.911 -18.703 -16.188 1 98.38 187 ASN A CA 1
ATOM 1454 C C . ASN A 1 187 ? 0.489 -20 -15.508 1 98.38 187 ASN A C 1
ATOM 1456 O O . ASN A 1 187 ? 1.15 -20.469 -14.578 1 98.38 187 ASN A O 1
ATOM 1460 N N . PHE A 1 188 ? -0.434 -20.688 -16.078 1 98.31 188 PHE A N 1
ATOM 1461 C CA . PHE A 1 188 ? -0.977 -21.891 -15.461 1 98.31 188 PHE A CA 1
ATOM 1462 C C . PHE A 1 188 ? -0.017 -23.062 -15.617 1 98.31 188 PHE A C 1
ATOM 1464 O O . PHE A 1 188 ? -0.104 -24.047 -14.883 1 98.31 188 PHE A O 1
ATOM 1471 N N . ALA A 1 189 ? 0.828 -22.953 -16.625 1 97.69 189 ALA A N 1
ATOM 1472 C CA . ALA A 1 189 ? 1.862 -23.969 -16.734 1 97.69 189 ALA A CA 1
ATOM 1473 C C . ALA A 1 189 ? 2.787 -23.953 -15.516 1 97.69 189 ALA A C 1
ATOM 1475 O O . ALA A 1 189 ? 3.146 -25.016 -14.984 1 97.69 189 ALA A O 1
ATOM 1476 N N . GLU A 1 190 ? 3.158 -22.766 -15.148 1 97.62 190 GLU A N 1
ATOM 1477 C CA . GLU A 1 190 ? 3.971 -22.625 -13.938 1 97.62 190 GLU A CA 1
ATOM 1478 C C . GLU A 1 190 ? 3.201 -23.078 -12.703 1 97.62 190 GLU A C 1
ATOM 1480 O O . GLU A 1 190 ? 3.775 -23.672 -11.789 1 97.62 190 GLU A O 1
ATOM 1485 N N . ALA A 1 191 ? 1.923 -22.766 -12.633 1 98.19 191 ALA A N 1
ATOM 1486 C CA . ALA A 1 191 ? 1.082 -23.203 -11.523 1 98.19 191 ALA A CA 1
ATOM 1487 C C . ALA A 1 191 ? 1.062 -24.734 -11.422 1 98.19 191 ALA A C 1
ATOM 1489 O O . ALA A 1 191 ? 1.151 -25.281 -10.32 1 98.19 191 ALA A O 1
ATOM 1490 N N . GLU A 1 192 ? 0.927 -25.359 -12.57 1 97.94 192 GLU A N 1
ATOM 1491 C CA . GLU A 1 192 ? 0.958 -26.812 -12.617 1 97.94 192 GLU A CA 1
ATOM 1492 C C . GLU A 1 192 ? 2.27 -27.359 -12.055 1 97.94 192 GLU A C 1
ATOM 1494 O O . GLU A 1 192 ? 2.27 -28.297 -11.25 1 97.94 192 GLU A O 1
ATOM 1499 N N . LYS A 1 193 ? 3.32 -26.766 -12.523 1 97.5 193 LYS A N 1
ATOM 1500 C CA . LYS A 1 193 ? 4.637 -27.188 -12.062 1 97.5 193 LYS A CA 1
ATOM 1501 C C . LYS A 1 193 ? 4.773 -27.031 -10.555 1 97.5 193 LYS A C 1
ATOM 1503 O O . LYS A 1 193 ? 5.195 -27.969 -9.867 1 97.5 193 LYS A O 1
ATOM 1508 N N . ARG A 1 194 ? 4.434 -25.891 -10.016 1 97.88 194 ARG A N 1
ATOM 1509 C CA . ARG A 1 194 ? 4.543 -25.641 -8.578 1 97.88 194 ARG A CA 1
ATOM 1510 C C . ARG A 1 194 ? 3.631 -26.562 -7.785 1 97.88 194 ARG A C 1
ATOM 1512 O O . ARG A 1 194 ? 4.008 -27.031 -6.711 1 97.88 194 ARG A O 1
ATOM 1519 N N . PHE A 1 195 ? 2.436 -26.734 -8.32 1 98.06 195 PHE A N 1
ATOM 1520 C CA . PHE A 1 195 ? 1.477 -27.594 -7.633 1 98.06 195 PHE A CA 1
ATOM 1521 C C . PHE A 1 195 ? 1.995 -29.016 -7.555 1 98.06 195 PHE A C 1
ATOM 1523 O O . PHE A 1 195 ? 1.91 -29.656 -6.504 1 98.06 195 PHE A O 1
ATOM 1530 N N . LYS A 1 196 ? 2.561 -29.5 -8.648 1 97.31 196 LYS A N 1
ATOM 1531 C CA . LYS A 1 196 ? 3.113 -30.844 -8.664 1 97.31 196 LYS A CA 1
ATOM 1532 C C . LYS A 1 196 ? 4.246 -30.984 -7.652 1 97.31 196 LYS A C 1
ATOM 1534 O O . LYS A 1 196 ? 4.305 -31.984 -6.918 1 97.31 196 LYS A O 1
ATOM 1539 N N . GLU A 1 197 ? 5.07 -30.016 -7.637 1 96.88 197 GLU A N 1
ATOM 1540 C CA . GLU A 1 197 ? 6.176 -30.031 -6.688 1 96.88 197 GLU A CA 1
ATOM 1541 C C . GLU A 1 197 ? 5.672 -29.984 -5.25 1 96.88 197 GLU A C 1
ATOM 1543 O O . GLU A 1 197 ? 6.184 -30.703 -4.383 1 96.88 197 GLU A O 1
ATOM 1548 N N . ALA A 1 198 ? 4.695 -29.172 -5.004 1 96.31 198 ALA A N 1
ATOM 1549 C CA . ALA A 1 198 ? 4.16 -28.984 -3.658 1 96.31 198 ALA A CA 1
ATOM 1550 C C . ALA A 1 198 ? 3.4 -30.219 -3.186 1 96.31 198 ALA A C 1
ATOM 1552 O O . ALA A 1 198 ? 3.479 -30.594 -2.012 1 96.31 198 ALA A O 1
ATOM 1553 N N . SER A 1 199 ? 2.699 -30.812 -4.059 1 94.19 199 SER A N 1
ATOM 1554 C CA . SER A 1 199 ? 1.82 -31.906 -3.68 1 94.19 199 SER A CA 1
ATOM 1555 C C . SER A 1 199 ? 2.58 -33.219 -3.629 1 94.19 199 SER A C 1
ATOM 1557 O O . SER A 1 199 ? 2.08 -34.219 -3.094 1 94.19 199 SER A O 1
ATOM 1559 N N . SER A 1 200 ? 3.752 -33.25 -4.238 1 89.75 200 SER A N 1
ATOM 1560 C CA . SER A 1 200 ? 4.566 -34.438 -4.215 1 89.75 200 SER A CA 1
ATOM 1561 C C . SER A 1 200 ? 5.488 -34.469 -2.998 1 89.75 200 SER A C 1
ATOM 1563 O O . SER A 1 200 ? 6.105 -35.5 -2.699 1 89.75 200 SER A O 1
ATOM 1565 N N . SER A 1 201 ? 5.672 -33.344 -2.342 1 77.25 201 SER A N 1
ATOM 1566 C CA . SER A 1 201 ? 6.539 -33.281 -1.169 1 77.25 201 SER A CA 1
ATOM 1567 C C . SER A 1 201 ? 5.809 -33.75 0.087 1 77.25 201 SER A C 1
ATOM 1569 O O . SER A 1 201 ? 4.598 -33.531 0.219 1 77.25 201 SER A O 1
ATOM 1571 N N . MET B 1 1 ? -27.219 5.945 12.203 1 57.53 1 MET B N 1
ATOM 1572 C CA . MET B 1 1 ? -26.703 5.414 10.945 1 57.53 1 MET B CA 1
ATOM 1573 C C . MET B 1 1 ? -25.688 6.359 10.328 1 57.53 1 MET B C 1
ATOM 1575 O O . MET B 1 1 ? -25.672 7.555 10.641 1 57.53 1 MET B O 1
ATOM 1579 N N . GLY B 1 2 ? -24.344 5.863 9.844 1 65.88 2 GLY B N 1
ATOM 1580 C CA . GLY B 1 2 ? -23.328 6.824 9.477 1 65.88 2 GLY B CA 1
ATOM 1581 C C . GLY B 1 2 ? -23.75 7.746 8.352 1 65.88 2 GLY B C 1
ATOM 1582 O O . GLY B 1 2 ? -24.375 7.309 7.383 1 65.88 2 GLY B O 1
ATOM 1583 N N . ASN B 1 3 ? -23.906 8.914 8.477 1 91.44 3 ASN B N 1
ATOM 1584 C CA . ASN B 1 3 ? -24.234 9.93 7.48 1 91.44 3 ASN B CA 1
ATOM 1585 C C . ASN B 1 3 ? -23.016 10.781 7.137 1 91.44 3 ASN B C 1
ATOM 1587 O O . ASN B 1 3 ? -23.109 12.008 7.062 1 91.44 3 ASN B O 1
ATOM 1591 N N . HIS B 1 4 ? -21.906 10.047 6.953 1 97.25 4 HIS B N 1
ATOM 1592 C CA . HIS B 1 4 ? -20.688 10.75 6.559 1 97.25 4 HIS B CA 1
ATOM 1593 C C . HIS B 1 4 ? -20.75 11.164 5.094 1 97.25 4 HIS B C 1
ATOM 1595 O O . HIS B 1 4 ? -21.328 10.469 4.266 1 97.25 4 HIS B O 1
ATOM 1601 N N . THR B 1 5 ? -20.172 12.312 4.809 1 98 5 THR B N 1
ATOM 1602 C CA . THR B 1 5 ? -20.125 12.828 3.443 1 98 5 THR B CA 1
ATOM 1603 C C . THR B 1 5 ? -18.703 13.18 3.043 1 98 5 THR B C 1
ATOM 1605 O O . THR B 1 5 ? -17.844 13.438 3.904 1 98 5 THR B O 1
ATOM 1608 N N . LEU B 1 6 ? -18.453 13.094 1.763 1 98.19 6 LEU B N 1
ATOM 1609 C CA . LEU B 1 6 ? -17.188 13.547 1.227 1 98.19 6 LEU B CA 1
ATOM 1610 C C . LEU B 1 6 ? -17.031 15.055 1.396 1 98.19 6 LEU B C 1
ATOM 1612 O O . LEU B 1 6 ? -17.812 15.828 0.862 1 98.19 6 LEU B O 1
ATOM 1616 N N . PRO B 1 7 ? -16.078 15.492 2.127 1 97.69 7 PRO B N 1
ATOM 1617 C CA . PRO B 1 7 ? -15.93 16.938 2.279 1 97.69 7 PRO B CA 1
ATOM 1618 C C . PRO B 1 7 ? -15.516 17.641 0.981 1 97.69 7 PRO B C 1
ATOM 1620 O O . PRO B 1 7 ? -14.766 17.062 0.186 1 97.69 7 PRO B O 1
ATOM 1623 N N . ASP B 1 8 ? -15.93 18.812 0.853 1 97 8 ASP B N 1
ATOM 1624 C CA . ASP B 1 8 ? -15.461 19.625 -0.272 1 97 8 ASP B CA 1
ATOM 1625 C C . ASP B 1 8 ? -14 20.016 -0.09 1 97 8 ASP B C 1
ATOM 1627 O O . ASP B 1 8 ? -13.531 20.203 1.038 1 97 8 ASP B O 1
ATOM 1631 N N . LEU B 1 9 ? -13.383 20.141 -1.225 1 97.06 9 LEU B N 1
ATOM 1632 C CA . LEU B 1 9 ? -12.031 20.672 -1.162 1 97.06 9 LEU B CA 1
ATOM 1633 C C . LEU B 1 9 ? -12.055 22.188 -0.993 1 97.06 9 LEU B C 1
ATOM 1635 O O . LEU B 1 9 ? -12.898 22.875 -1.578 1 97.06 9 LEU B O 1
ATOM 1639 N N . PRO B 1 10 ? -11.164 22.703 -0.284 1 95.88 10 PRO B N 1
ATOM 1640 C CA . PRO B 1 10 ? -11.094 24.156 -0.142 1 95.88 10 PRO B CA 1
ATOM 1641 C C . PRO B 1 10 ? -10.43 24.844 -1.337 1 95.88 10 PRO B C 1
ATOM 1643 O O . PRO B 1 10 ? -10.211 26.047 -1.319 1 95.88 10 PRO B O 1
ATOM 1646 N N . TYR B 1 11 ? -10.016 24.141 -2.395 1 97.62 11 TYR B N 1
ATOM 1647 C CA . TYR B 1 11 ? -9.383 24.594 -3.627 1 97.62 11 TYR B CA 1
ATOM 1648 C C . TYR B 1 11 ? -9.75 23.688 -4.797 1 97.62 11 TYR B C 1
ATOM 1650 O O . TYR B 1 11 ? -10.32 22.609 -4.602 1 97.62 11 TYR B O 1
ATOM 1658 N N . SER B 1 12 ? -9.406 24.156 -5.957 1 97.75 12 SER B N 1
ATOM 1659 C CA . SER B 1 12 ? -9.711 23.359 -7.137 1 97.75 12 SER B CA 1
ATOM 1660 C C . SER B 1 12 ? -8.711 22.219 -7.301 1 97.75 12 SER B C 1
ATOM 1662 O O . SER B 1 12 ? -7.613 22.266 -6.746 1 97.75 12 SER B O 1
ATOM 1664 N N . TYR B 1 13 ? -9.07 21.281 -8.07 1 98.06 13 TYR B N 1
ATOM 1665 C CA . TYR B 1 13 ? -8.242 20.094 -8.25 1 98.06 13 TYR B CA 1
ATOM 1666 C C . TYR B 1 13 ? -6.895 20.438 -8.859 1 98.06 13 TYR B C 1
ATOM 1668 O O . TYR B 1 13 ? -5.91 19.719 -8.68 1 98.06 13 TYR B O 1
ATOM 1676 N N . ASP B 1 14 ? -6.836 21.531 -9.578 1 98.31 14 ASP B N 1
ATOM 1677 C CA . ASP B 1 14 ? -5.594 21.859 -10.281 1 98.31 14 ASP B CA 1
ATOM 1678 C C . ASP B 1 14 ? -4.797 22.922 -9.516 1 98.31 14 ASP B C 1
ATOM 1680 O O . ASP B 1 14 ? -3.729 23.344 -9.961 1 98.31 14 ASP B O 1
ATOM 1684 N N . ASP B 1 15 ? -5.27 23.281 -8.391 1 98.38 15 ASP B N 1
ATOM 1685 C CA . ASP B 1 15 ? -4.695 24.438 -7.695 1 98.38 15 ASP B CA 1
ATOM 1686 C C . ASP B 1 15 ? -3.357 24.062 -7.051 1 98.38 15 ASP B C 1
ATOM 1688 O O . ASP B 1 15 ? -2.562 24.953 -6.719 1 98.38 15 ASP B O 1
ATOM 1692 N N . LEU B 1 16 ? -3.137 22.812 -6.844 1 98.5 16 LEU B N 1
ATOM 1693 C CA . LEU B 1 16 ? -1.92 22.406 -6.152 1 98.5 16 LEU B CA 1
ATOM 1694 C C . LEU B 1 16 ? -0.797 22.125 -7.145 1 98.5 16 LEU B C 1
ATOM 1696 O O . LEU B 1 16 ? 0.321 21.797 -6.742 1 98.5 16 LEU B O 1
ATOM 1700 N N . GLU B 1 17 ? -1.094 22.281 -8.398 1 98.19 17 GLU B N 1
ATOM 1701 C CA . GLU B 1 17 ? -0.059 22.078 -9.406 1 98.19 17 GLU B CA 1
ATOM 1702 C C . GLU B 1 17 ? 1.017 23.156 -9.312 1 98.19 17 GLU B C 1
ATOM 1704 O O . GLU B 1 17 ? 0.724 24.312 -8.977 1 98.19 17 GLU B O 1
ATOM 1709 N N . PRO B 1 18 ? 2.219 22.7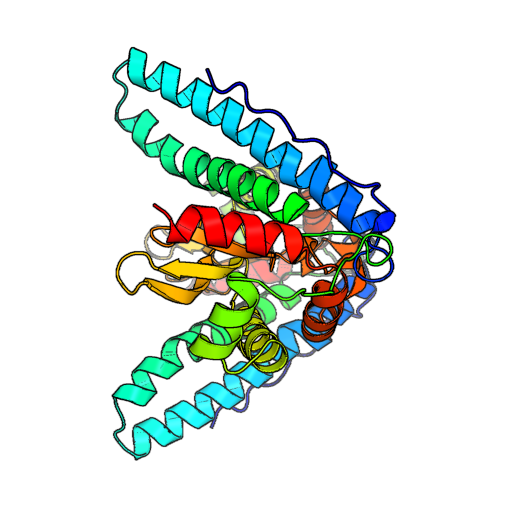66 -9.594 1 97.75 18 PRO B N 1
ATOM 1710 C CA . PRO B 1 18 ? 2.686 21.469 -10.094 1 97.75 18 PRO B CA 1
ATOM 1711 C C . PRO B 1 18 ? 3.07 20.5 -8.977 1 97.75 18 PRO B C 1
ATOM 1713 O O . PRO B 1 18 ? 3.596 19.422 -9.242 1 97.75 18 PRO B O 1
ATOM 1716 N N . ALA B 1 19 ? 2.857 20.844 -7.766 1 98.25 19 ALA B N 1
ATOM 1717 C CA . ALA B 1 19 ? 3.283 20 -6.656 1 98.25 19 ALA B CA 1
ATOM 1718 C C . ALA B 1 19 ? 2.525 18.672 -6.656 1 98.25 19 ALA B C 1
ATOM 1720 O O . ALA B 1 19 ? 3.111 17.609 -6.402 1 98.25 19 ALA B O 1
ATOM 1721 N N . ILE B 1 20 ? 1.268 18.734 -6.859 1 98.31 20 ILE B N 1
ATOM 1722 C CA . ILE B 1 20 ? 0.404 17.562 -7.027 1 98.31 20 ILE B CA 1
ATOM 1723 C C . ILE B 1 20 ? -0.491 17.766 -8.25 1 98.31 20 ILE B C 1
ATOM 1725 O O . ILE B 1 20 ? -1.179 18.781 -8.367 1 98.31 20 ILE B O 1
ATOM 1729 N N . SER B 1 21 ? -0.509 16.828 -9.117 1 98.38 21 SER B N 1
ATOM 1730 C CA . SER B 1 21 ? -1.225 16.969 -10.375 1 98.38 21 SER B CA 1
ATOM 1731 C C . SER B 1 21 ? -2.734 16.984 -10.164 1 98.38 21 SER B C 1
ATOM 1733 O O . SER B 1 21 ? -3.23 16.391 -9.195 1 98.38 21 SER B O 1
ATOM 1735 N N . LYS B 1 22 ? -3.404 17.562 -11.078 1 98.5 22 LYS B N 1
ATOM 1736 C CA . LYS B 1 22 ? -4.863 17.609 -11.07 1 98.5 22 LYS B CA 1
ATOM 1737 C C . LYS B 1 22 ? -5.453 16.203 -11.055 1 98.5 22 LYS B C 1
ATOM 1739 O O . LYS B 1 22 ? -6.398 15.93 -10.312 1 98.5 22 LYS B O 1
ATOM 1744 N N . GLU B 1 23 ? -4.895 15.352 -11.836 1 98.38 23 GLU B N 1
ATOM 1745 C CA . GLU B 1 23 ? -5.395 13.984 -11.945 1 98.38 23 GLU B CA 1
ATOM 1746 C C . GLU B 1 23 ? -5.324 13.258 -10.609 1 98.38 23 GLU B C 1
ATOM 1748 O O . GLU B 1 23 ? -6.277 12.586 -10.211 1 98.38 23 GLU B O 1
ATOM 1753 N N . ILE B 1 24 ? -4.23 13.398 -9.906 1 98.56 24 ILE B N 1
ATOM 1754 C CA . ILE B 1 24 ? -4.059 12.773 -8.594 1 98.56 24 ILE B CA 1
ATOM 1755 C C . ILE B 1 24 ? -5.105 13.32 -7.625 1 98.56 24 ILE B C 1
ATOM 1757 O O . ILE B 1 24 ? -5.781 12.547 -6.938 1 98.56 24 ILE B O 1
ATOM 1761 N N . MET B 1 25 ? -5.281 14.633 -7.602 1 98.44 25 MET B N 1
ATOM 1762 C CA . MET B 1 25 ? -6.215 15.234 -6.652 1 98.44 25 MET B CA 1
ATOM 1763 C C . MET B 1 25 ? -7.645 14.773 -6.93 1 98.44 25 MET B C 1
ATOM 1765 O O . MET B 1 25 ? -8.398 14.484 -6 1 98.44 25 MET B O 1
ATOM 1769 N N . GLU B 1 26 ? -7.953 14.742 -8.164 1 98.31 26 GLU B N 1
ATOM 1770 C CA . GLU B 1 26 ? -9.305 14.328 -8.539 1 98.31 26 GLU B CA 1
ATOM 1771 C C . GLU B 1 26 ? -9.57 12.883 -8.109 1 98.31 26 GLU B C 1
ATOM 1773 O O . GLU B 1 26 ? -10.578 12.609 -7.457 1 98.31 26 GLU B O 1
ATOM 1778 N N . LEU B 1 27 ? -8.734 11.961 -8.461 1 98.44 27 LEU B N 1
ATOM 1779 C CA . LEU B 1 27 ? -8.914 10.555 -8.125 1 98.44 27 LEU B CA 1
ATOM 1780 C C . LEU B 1 27 ? -8.828 10.344 -6.617 1 98.44 27 LEU B C 1
ATOM 1782 O O . LEU B 1 27 ? -9.625 9.602 -6.043 1 98.44 27 LEU B O 1
ATOM 1786 N N . HIS B 1 28 ? -7.848 10.992 -5.992 1 98.62 28 HIS B N 1
ATOM 1787 C CA . HIS B 1 28 ? -7.602 10.875 -4.562 1 98.62 28 HIS B CA 1
ATOM 1788 C C . HIS B 1 28 ? -8.82 11.305 -3.754 1 98.62 28 HIS B C 1
ATOM 1790 O O . HIS B 1 28 ? -9.219 10.617 -2.811 1 98.62 28 HIS B O 1
ATOM 1796 N N . HIS B 1 29 ? -9.453 12.359 -4.164 1 98.5 29 HIS B N 1
ATOM 1797 C CA . HIS B 1 29 ? -10.602 12.922 -3.465 1 98.5 29 HIS B CA 1
ATOM 1798 C C . HIS B 1 29 ? -11.898 12.258 -3.9 1 98.5 29 HIS B C 1
ATOM 1800 O O . HIS B 1 29 ? -12.594 11.641 -3.086 1 98.5 29 HIS B O 1
ATOM 1806 N N . SER B 1 30 ? -12.164 12.25 -5.156 1 98.38 30 SER B N 1
ATOM 1807 C CA . SER B 1 30 ? -13.492 11.891 -5.645 1 98.38 30 SER B CA 1
ATOM 1808 C C . SER B 1 30 ? -13.648 10.383 -5.754 1 98.38 30 SER B C 1
ATOM 1810 O O . SER B 1 30 ? -14.766 9.875 -5.887 1 98.38 30 SER B O 1
ATOM 1812 N N . LYS B 1 31 ? -12.555 9.641 -5.711 1 98.25 31 LYS B N 1
ATOM 1813 C CA . LYS B 1 31 ? -12.656 8.188 -5.797 1 98.25 31 LYS B CA 1
ATOM 1814 C C . LYS B 1 31 ? -12.195 7.523 -4.5 1 98.25 31 LYS B C 1
ATOM 1816 O O . LYS B 1 31 ? -13 6.906 -3.797 1 98.25 31 LYS B O 1
ATOM 1821 N N . HIS B 1 32 ? -10.977 7.68 -4.086 1 98.38 32 HIS B N 1
ATOM 1822 C CA . HIS B 1 32 ? -10.453 6.98 -2.918 1 98.38 32 HIS B CA 1
ATOM 1823 C C . HIS B 1 32 ? -11.141 7.449 -1.641 1 98.38 32 HIS B C 1
ATOM 1825 O O . HIS B 1 32 ? -11.688 6.637 -0.891 1 98.38 32 HIS B O 1
ATOM 1831 N N . HIS B 1 33 ? -11.117 8.781 -1.363 1 98.62 33 HIS B N 1
ATOM 1832 C CA . HIS B 1 33 ? -11.789 9.258 -0.161 1 98.62 33 HIS B CA 1
ATOM 1833 C C . HIS B 1 33 ? -13.281 8.945 -0.201 1 98.62 33 HIS B C 1
ATOM 1835 O O . HIS B 1 33 ? -13.867 8.555 0.812 1 98.62 33 HIS B O 1
ATOM 1841 N N . ALA B 1 34 ? -13.883 9.125 -1.382 1 98.5 34 ALA B N 1
ATOM 1842 C CA . ALA B 1 34 ? -15.305 8.797 -1.521 1 98.5 34 ALA B CA 1
ATOM 1843 C C . ALA B 1 34 ? -15.562 7.34 -1.146 1 98.5 34 ALA B C 1
ATOM 1845 O O . ALA B 1 34 ? -16.578 7.027 -0.516 1 98.5 34 ALA B O 1
ATOM 1846 N N . ALA B 1 35 ? -14.664 6.453 -1.555 1 97.62 35 ALA B N 1
ATOM 1847 C CA . ALA B 1 35 ? -14.812 5.039 -1.227 1 97.62 35 ALA B CA 1
ATOM 1848 C C . ALA B 1 35 ? -14.75 4.816 0.282 1 97.62 35 ALA B C 1
ATOM 1850 O O . ALA B 1 35 ? -15.484 3.984 0.824 1 97.62 35 ALA B O 1
ATOM 1851 N N . TYR B 1 36 ? -13.875 5.547 0.981 1 98.31 36 TYR B N 1
ATOM 1852 C CA . TYR B 1 36 ? -13.805 5.426 2.432 1 98.31 36 TYR B CA 1
ATOM 1853 C C . TYR B 1 36 ? -15.094 5.887 3.088 1 98.31 36 TYR B C 1
ATOM 1855 O O . TYR B 1 36 ? -15.57 5.266 4.043 1 98.31 36 TYR B O 1
ATOM 1863 N N . VAL B 1 37 ? -15.633 7.012 2.596 1 98.56 37 VAL B N 1
ATOM 1864 C CA . VAL B 1 37 ? -16.875 7.555 3.131 1 98.56 37 VAL B CA 1
ATOM 1865 C C . VAL B 1 37 ? -18 6.539 2.959 1 98.56 37 VAL B C 1
ATOM 1867 O O . VAL B 1 37 ? -18.719 6.227 3.914 1 98.56 37 VAL B O 1
ATOM 1870 N N . ASN B 1 38 ? -18.141 6.016 1.729 1 97.88 38 ASN B N 1
ATOM 1871 C CA . ASN B 1 38 ? -19.172 5.023 1.458 1 97.88 38 ASN B CA 1
ATOM 1872 C C . ASN B 1 38 ? -18.984 3.773 2.314 1 97.88 38 ASN B C 1
ATOM 1874 O O . ASN B 1 38 ? -19.953 3.242 2.865 1 97.88 38 ASN B O 1
ATOM 1878 N N . GLY B 1 39 ? -17.734 3.336 2.387 1 97.56 39 GLY B N 1
ATOM 1879 C CA . GLY B 1 39 ? -17.453 2.168 3.203 1 97.56 39 GLY B CA 1
ATOM 1880 C C . GLY B 1 39 ? -17.75 2.377 4.676 1 97.56 39 GLY B C 1
ATOM 1881 O O . GLY B 1 39 ? -18.25 1.469 5.344 1 97.56 39 GLY B O 1
ATOM 1882 N N . LEU B 1 40 ? -17.438 3.543 5.16 1 97.94 40 LEU B N 1
ATOM 1883 C CA . LEU B 1 40 ? -17.719 3.871 6.555 1 97.94 40 LEU B CA 1
ATOM 1884 C C . LEU B 1 40 ? -19.219 3.883 6.828 1 97.94 40 LEU B C 1
ATOM 1886 O O . LEU B 1 40 ? -19.672 3.314 7.82 1 97.94 40 LEU B O 1
ATOM 1890 N N . ASN B 1 41 ? -19.969 4.527 5.953 1 98.25 41 ASN B N 1
ATOM 1891 C CA . ASN B 1 41 ? -21.406 4.566 6.102 1 98.25 41 ASN B CA 1
ATOM 1892 C C . ASN B 1 41 ? -22.016 3.16 6.117 1 98.25 41 ASN B C 1
ATOM 1894 O O . ASN B 1 41 ? -22.859 2.85 6.961 1 98.25 41 ASN B O 1
ATOM 1898 N N . ALA B 1 42 ? -21.578 2.303 5.211 1 97.06 42 ALA B N 1
ATOM 1899 C CA . ALA B 1 42 ? -22.062 0.925 5.152 1 97.06 42 ALA B CA 1
ATOM 1900 C C . ALA B 1 42 ? -21.703 0.164 6.426 1 97.06 42 ALA B C 1
ATOM 1902 O O . ALA B 1 42 ? -22.531 -0.568 6.973 1 97.06 42 ALA B O 1
ATOM 1903 N N . ALA B 1 43 ? -20.516 0.347 6.879 1 96.81 43 ALA B N 1
ATOM 1904 C CA . ALA B 1 43 ? -20.047 -0.361 8.07 1 96.81 43 ALA B CA 1
ATOM 1905 C C . ALA B 1 43 ? -20.828 0.085 9.305 1 96.81 43 ALA B C 1
ATOM 1907 O O . ALA B 1 43 ? -21.172 -0.736 10.164 1 96.81 43 ALA B O 1
ATOM 1908 N N . GLU B 1 44 ? -21 1.38 9.391 1 96.88 44 GLU B N 1
ATOM 1909 C CA . GLU B 1 44 ? -21.719 1.91 10.547 1 96.88 44 GLU B CA 1
ATOM 1910 C C . GLU B 1 44 ? -23.172 1.446 10.555 1 96.88 44 GLU B C 1
ATOM 1912 O O . GLU B 1 44 ? -23.734 1.151 11.617 1 96.88 44 GLU B O 1
ATOM 1917 N N . GLU B 1 45 ? -23.766 1.401 9.367 1 96.69 45 GLU B N 1
ATOM 1918 C CA . GLU B 1 45 ? -25.109 0.845 9.289 1 96.69 45 GLU B CA 1
ATOM 1919 C C . GLU B 1 45 ? -25.141 -0.614 9.734 1 96.69 45 GLU B C 1
ATOM 1921 O O . GLU B 1 45 ? -26 -1.013 10.523 1 96.69 45 GLU B O 1
ATOM 1926 N N . ALA B 1 46 ? -24.25 -1.351 9.281 1 96.56 46 ALA B N 1
ATOM 1927 C CA . ALA B 1 46 ? -24.188 -2.775 9.594 1 96.56 46 ALA B CA 1
ATOM 1928 C C . ALA B 1 46 ? -23.938 -2.998 11.086 1 96.56 46 ALA B C 1
ATOM 1930 O O . ALA B 1 46 ? -24.531 -3.885 11.695 1 96.56 46 ALA B O 1
ATOM 1931 N N . ILE B 1 47 ? -23.062 -2.25 11.68 1 95.88 47 ILE B N 1
ATOM 1932 C CA . ILE B 1 47 ? -22.75 -2.455 13.094 1 95.88 47 ILE B CA 1
ATOM 1933 C C . ILE B 1 47 ? -23.922 -2.004 13.953 1 95.88 47 ILE B C 1
ATOM 1935 O O . ILE B 1 47 ? -24.203 -2.604 14.992 1 95.88 47 ILE B O 1
ATOM 1939 N N . GLY B 1 48 ? -24.594 -0.965 13.5 1 95.56 48 GLY B N 1
ATOM 1940 C CA . GLY B 1 48 ? -25.812 -0.581 14.188 1 95.56 48 GLY B CA 1
ATOM 1941 C C . GLY B 1 48 ? -26.844 -1.696 14.242 1 95.56 48 GLY B C 1
ATOM 1942 O O . GLY B 1 48 ? -27.422 -1.956 15.297 1 95.56 48 GLY B O 1
ATOM 1943 N N . ASN B 1 49 ? -27.031 -2.334 13.141 1 96.56 49 ASN B N 1
ATOM 1944 C CA . ASN B 1 49 ? -27.953 -3.471 13.078 1 96.56 49 ASN B CA 1
ATOM 1945 C C . ASN B 1 49 ? -27.484 -4.617 13.969 1 96.56 49 ASN B C 1
ATOM 1947 O O . ASN B 1 49 ? -28.281 -5.258 14.641 1 96.56 49 ASN B O 1
ATOM 1951 N N . ALA B 1 50 ? -26.234 -4.836 13.961 1 96.62 50 ALA B N 1
ATOM 1952 C CA . ALA B 1 50 ? -25.672 -5.922 14.766 1 96.62 50 ALA B CA 1
ATOM 1953 C C . ALA B 1 50 ? -25.844 -5.641 16.25 1 96.62 50 ALA B C 1
ATOM 1955 O O . ALA B 1 50 ? -26.125 -6.551 17.031 1 96.62 50 ALA B O 1
ATOM 1956 N N . LEU B 1 51 ? -25.609 -4.418 16.656 1 95.88 51 LEU B N 1
ATOM 1957 C CA . LEU B 1 51 ? -25.797 -4 18.047 1 95.88 51 LEU B CA 1
ATOM 1958 C C . LEU B 1 51 ? -27.234 -4.191 18.484 1 95.88 51 LEU B C 1
ATOM 1960 O O . LEU B 1 51 ? -27.484 -4.738 19.562 1 95.88 51 LEU B O 1
ATOM 1964 N N . LYS B 1 52 ? -28.172 -3.877 17.641 1 96.75 52 LYS B N 1
ATOM 1965 C CA . LYS B 1 52 ? -29.594 -4.02 17.938 1 96.75 52 LYS B CA 1
ATOM 1966 C C . LYS B 1 52 ? -29.969 -5.488 18.078 1 96.75 52 LYS B C 1
ATOM 1968 O O . LYS B 1 52 ? -30.812 -5.836 18.922 1 96.75 52 LYS B O 1
ATOM 1973 N N . ALA B 1 53 ? -29.297 -6.273 17.344 1 97.25 53 ALA B N 1
ATOM 1974 C CA . ALA B 1 53 ? -29.594 -7.703 17.328 1 97.25 53 ALA B CA 1
ATOM 1975 C C . ALA B 1 53 ? -28.812 -8.438 18.406 1 97.25 53 ALA B C 1
ATOM 1977 O O . ALA B 1 53 ? -29.047 -9.625 18.656 1 97.25 53 ALA B O 1
ATOM 1978 N N . GLY B 1 54 ? -27.859 -7.809 19 1 96.5 54 GLY B N 1
ATOM 1979 C CA . GLY B 1 54 ? -26.984 -8.453 19.984 1 96.5 54 GLY B CA 1
ATOM 1980 C C . GLY B 1 54 ? -26.047 -9.469 19.375 1 96.5 54 GLY B C 1
ATOM 1981 O O . GLY B 1 54 ? -25.641 -10.43 20.031 1 96.5 54 GLY B O 1
ATOM 1982 N N . ASP B 1 55 ? -25.812 -9.344 18.141 1 96.31 55 ASP B N 1
ATOM 1983 C CA . ASP B 1 55 ? -24.922 -10.234 17.406 1 96.31 55 ASP B CA 1
ATOM 1984 C C . ASP B 1 55 ? -23.453 -9.852 17.609 1 96.31 55 ASP B C 1
ATOM 1986 O O . ASP B 1 55 ? -22.891 -9.117 16.797 1 96.31 55 ASP B O 1
ATOM 1990 N N . ILE B 1 56 ? -22.828 -10.375 18.578 1 96.06 56 ILE B N 1
ATOM 1991 C CA . ILE B 1 56 ? -21.469 -10.023 19 1 96.06 56 ILE B CA 1
ATOM 1992 C C . ILE B 1 56 ? -20.469 -10.445 17.922 1 96.06 56 ILE B C 1
ATOM 1994 O O . ILE B 1 56 ? -19.484 -9.742 17.656 1 96.06 56 ILE B O 1
ATOM 1998 N N . LYS B 1 57 ? -20.703 -11.602 17.406 1 95.75 57 LYS B N 1
ATOM 1999 C CA . LYS B 1 57 ? -19.812 -12.094 16.359 1 95.75 57 LYS B CA 1
ATOM 2000 C C . LYS B 1 57 ? -19.75 -11.117 15.188 1 95.75 57 LYS B C 1
ATOM 2002 O O . LYS B 1 57 ? -18.672 -10.781 14.711 1 95.75 57 LYS B O 1
ATOM 2007 N N . LYS B 1 58 ? -20.828 -10.672 14.773 1 95.44 58 LYS B N 1
ATOM 2008 C CA . LYS B 1 58 ? -20.906 -9.727 13.656 1 95.44 58 LYS B CA 1
ATOM 2009 C C . LYS B 1 58 ? -20.266 -8.391 14.031 1 95.44 58 LYS B C 1
ATOM 2011 O O . LYS B 1 58 ? -19.641 -7.734 13.195 1 95.44 58 LYS B O 1
ATOM 2016 N N . GLN B 1 59 ? -20.453 -7.914 15.227 1 94.81 59 GLN B N 1
ATOM 2017 C CA . GLN B 1 59 ? -19.812 -6.688 15.703 1 94.81 59 GLN B CA 1
ATOM 2018 C C . GLN B 1 59 ? -18.297 -6.777 15.586 1 94.81 59 GLN B C 1
ATOM 2020 O O . GLN B 1 59 ? -17.641 -5.824 15.156 1 94.81 59 GLN B O 1
ATOM 2025 N N . ILE B 1 60 ? -17.844 -7.926 15.953 1 95.81 60 ILE B N 1
ATOM 2026 C CA . ILE B 1 60 ? -16.391 -8.141 15.914 1 95.81 60 ILE B CA 1
ATOM 2027 C C . ILE B 1 60 ? -15.914 -8.141 14.461 1 95.81 60 ILE B C 1
ATOM 2029 O O . ILE B 1 60 ? -14.898 -7.52 14.141 1 95.81 60 ILE B O 1
ATOM 2033 N N . GLU B 1 61 ? -16.656 -8.703 13.547 1 92.94 61 GLU B N 1
ATOM 2034 C CA . GLU B 1 61 ? -16.312 -8.828 12.141 1 92.94 61 GLU B CA 1
ATOM 2035 C C . GLU B 1 61 ? -16.25 -7.461 11.461 1 92.94 61 GLU B C 1
ATOM 2037 O O . GLU B 1 61 ? -15.453 -7.254 10.547 1 92.94 61 GLU B O 1
ATOM 2042 N N . LEU B 1 62 ? -16.953 -6.516 12 1 95.06 62 LEU B N 1
ATOM 2043 C CA . LEU B 1 62 ? -17.141 -5.234 11.328 1 95.06 62 LEU B CA 1
ATOM 2044 C C . LEU B 1 62 ? -16.094 -4.223 11.805 1 95.06 62 LEU B C 1
ATOM 2046 O O . LEU B 1 62 ? -15.969 -3.143 11.219 1 95.06 62 LEU B O 1
ATOM 2050 N N . GLN B 1 63 ? -15.336 -4.586 12.758 1 94 63 GLN B N 1
ATOM 2051 C CA . GLN B 1 63 ? -14.383 -3.65 13.352 1 94 63 GLN B CA 1
ATOM 2052 C C . GLN B 1 63 ? -13.336 -3.213 12.328 1 94 63 GLN B C 1
ATOM 2054 O O . GLN B 1 63 ? -12.969 -2.037 12.273 1 94 63 GLN B O 1
ATOM 2059 N N . ALA B 1 64 ? -12.898 -4.164 11.562 1 94 64 ALA B N 1
ATOM 2060 C CA . ALA B 1 64 ? -11.859 -3.854 10.578 1 94 64 ALA B CA 1
ATOM 2061 C C . ALA B 1 64 ? -12.359 -2.852 9.547 1 94 64 ALA B C 1
ATOM 2063 O O . ALA B 1 64 ? -11.641 -1.931 9.164 1 94 64 ALA B O 1
ATOM 2064 N N . ALA B 1 65 ? -13.594 -3.045 9.172 1 95.25 65 ALA B N 1
ATOM 2065 C CA . ALA B 1 65 ? -14.18 -2.154 8.172 1 95.25 65 ALA B CA 1
ATOM 2066 C C . ALA B 1 65 ? -14.352 -0.744 8.734 1 95.25 65 ALA B C 1
ATOM 2068 O O . ALA B 1 65 ? -14.125 0.241 8.023 1 95.25 65 ALA B O 1
ATOM 2069 N N . ILE B 1 66 ? -14.727 -0.658 9.969 1 96.06 66 ILE B N 1
ATOM 2070 C CA . ILE B 1 66 ? -14.898 0.638 10.617 1 96.06 66 ILE B CA 1
ATOM 2071 C C . ILE B 1 66 ? -13.547 1.332 10.758 1 96.06 66 ILE B C 1
ATOM 2073 O O . ILE B 1 66 ? -13.414 2.514 10.43 1 96.06 66 ILE B O 1
ATOM 2077 N N . LYS B 1 67 ? -12.594 0.585 11.227 1 96 67 LYS B N 1
ATOM 2078 C CA . LYS B 1 67 ? -11.258 1.143 11.43 1 96 67 LYS B CA 1
ATOM 2079 C C . LYS B 1 67 ? -10.664 1.638 10.117 1 96 67 LYS B C 1
ATOM 2081 O O . LYS B 1 67 ? -10.148 2.758 10.039 1 96 67 LYS B O 1
ATOM 2086 N N . PHE B 1 68 ? -10.742 0.86 9.102 1 97.75 68 PHE B N 1
ATOM 2087 C CA . PHE B 1 68 ? -10.109 1.185 7.832 1 97.75 68 PHE B CA 1
ATOM 2088 C C . PHE B 1 68 ? -10.805 2.363 7.164 1 97.75 68 PHE B C 1
ATOM 2090 O O . PHE B 1 68 ? -10.164 3.355 6.816 1 97.75 68 PHE B O 1
ATOM 2097 N N . ASN B 1 69 ? -12.102 2.277 7.02 1 98.06 69 ASN B N 1
ATOM 2098 C CA . ASN B 1 69 ? -12.836 3.316 6.309 1 98.06 69 ASN B CA 1
ATOM 2099 C C . ASN B 1 69 ? -12.969 4.582 7.152 1 98.06 69 ASN B C 1
ATOM 2101 O O . ASN B 1 69 ? -12.945 5.691 6.617 1 98.06 69 ASN B O 1
ATOM 2105 N N . GLY B 1 70 ? -13.18 4.359 8.445 1 98.06 70 GLY B N 1
ATOM 2106 C CA . GLY B 1 70 ? -13.211 5.508 9.336 1 98.06 70 GLY B CA 1
ATOM 2107 C C . GLY B 1 70 ? -11.891 6.258 9.383 1 98.06 70 GLY B C 1
ATOM 2108 O O . GLY B 1 70 ? -11.867 7.488 9.297 1 98.06 70 GLY B O 1
ATOM 2109 N N . GLY B 1 71 ? -10.797 5.496 9.523 1 98.38 71 GLY B N 1
ATOM 2110 C CA . GLY B 1 71 ? -9.477 6.109 9.461 1 98.38 71 GLY B CA 1
ATOM 2111 C C . GLY B 1 71 ? -9.203 6.816 8.148 1 98.38 71 GLY B C 1
ATOM 2112 O O . GLY B 1 71 ? -8.656 7.922 8.141 1 98.38 71 GLY B O 1
ATOM 2113 N N . GLY B 1 72 ? -9.578 6.141 7.051 1 98.62 72 GLY B N 1
ATOM 2114 C CA . GLY B 1 72 ? -9.453 6.77 5.746 1 98.62 72 GLY B CA 1
ATOM 2115 C C . GLY B 1 72 ? -10.172 8.102 5.648 1 98.62 72 GLY B C 1
ATOM 2116 O O . GLY B 1 72 ? -9.633 9.062 5.109 1 98.62 72 GLY B O 1
ATOM 2117 N N . HIS B 1 73 ? -11.383 8.125 6.195 1 98.62 73 HIS B N 1
ATOM 2118 C CA . HIS B 1 73 ? -12.188 9.344 6.164 1 98.62 73 HIS B CA 1
ATOM 2119 C C . HIS B 1 73 ? -11.57 10.43 7.043 1 98.62 73 HIS B C 1
ATOM 2121 O O . HIS B 1 73 ? -11.414 11.578 6.605 1 98.62 73 HIS B O 1
ATOM 2127 N N . LEU B 1 74 ? -11.188 10.086 8.234 1 98.19 74 LEU B N 1
ATOM 2128 C CA . LEU B 1 74 ? -10.617 11.047 9.18 1 98.19 74 LEU B CA 1
ATOM 2129 C C . LEU B 1 74 ? -9.305 11.609 8.648 1 98.19 74 LEU B C 1
ATOM 2131 O O . LEU B 1 74 ? -9.109 12.828 8.625 1 98.19 74 LEU B O 1
ATOM 2135 N N . ASN B 1 75 ? -8.445 10.719 8.203 1 98.62 75 ASN B N 1
ATOM 2136 C CA . ASN B 1 75 ? -7.129 11.125 7.727 1 98.62 75 ASN B CA 1
ATOM 2137 C C . ASN B 1 75 ? -7.227 12.055 6.52 1 98.62 75 ASN B C 1
ATOM 2139 O O . ASN B 1 75 ? -6.551 13.078 6.461 1 98.62 75 ASN B O 1
ATOM 2143 N N . HIS B 1 76 ? -8.102 11.688 5.578 1 98.75 76 HIS B N 1
ATOM 2144 C CA . HIS B 1 76 ? -8.172 12.469 4.348 1 98.75 76 HIS B CA 1
ATOM 2145 C C . HIS B 1 76 ? -8.898 13.789 4.578 1 98.75 76 HIS B C 1
ATOM 2147 O O . HIS B 1 76 ? -8.594 14.789 3.934 1 98.75 76 HIS B O 1
ATOM 2153 N N . SER B 1 77 ? -9.867 13.773 5.504 1 98.19 77 SER B N 1
ATOM 2154 C CA . SER B 1 77 ? -10.531 15.023 5.844 1 98.19 77 SER B CA 1
ATOM 2155 C C . SER B 1 77 ? -9.547 16.047 6.406 1 98.19 77 SER B C 1
ATOM 2157 O O . SER B 1 77 ? -9.664 17.25 6.148 1 98.19 77 SER B O 1
ATOM 2159 N N . LEU B 1 78 ? -8.625 15.562 7.16 1 97.88 78 LEU B N 1
ATOM 2160 C CA . LEU B 1 78 ? -7.559 16.422 7.66 1 97.88 78 LEU B CA 1
ATOM 2161 C C . LEU B 1 78 ? -6.582 16.781 6.547 1 97.88 78 LEU B C 1
ATOM 2163 O O . LEU B 1 78 ? -6.137 17.922 6.449 1 97.88 78 LEU B O 1
ATOM 2167 N N . PHE B 1 79 ? -6.223 15.836 5.648 1 98.44 79 PHE B N 1
ATOM 2168 C CA . PHE B 1 79 ? -5.199 15.945 4.617 1 98.44 79 PHE B CA 1
ATOM 2169 C C . PHE B 1 79 ? -5.543 17.062 3.631 1 98.44 79 PHE B C 1
ATOM 2171 O O . PHE B 1 79 ? -4.66 17.797 3.188 1 98.44 79 PHE B O 1
ATOM 2178 N N . TRP B 1 80 ? -6.789 17.156 3.289 1 98.62 80 TRP B N 1
ATOM 2179 C CA . TRP B 1 80 ? -7.176 18.172 2.316 1 98.62 80 TRP B CA 1
ATOM 2180 C C . TRP B 1 80 ? -6.918 19.578 2.861 1 98.62 80 TRP B C 1
ATOM 2182 O O . TRP B 1 80 ? -6.469 20.469 2.129 1 98.62 80 TRP B O 1
ATOM 2192 N N . LYS B 1 81 ? -7.172 19.719 4.109 1 97.88 81 LYS B N 1
ATOM 2193 C CA . LYS B 1 81 ? -6.941 21.016 4.742 1 97.88 81 LYS B CA 1
ATOM 2194 C C . LYS B 1 81 ? -5.457 21.234 5.031 1 97.88 81 LYS B C 1
ATOM 2196 O O . LYS B 1 81 ? -5.012 22.375 5.207 1 97.88 81 LYS B O 1
ATOM 2201 N N . ASN B 1 82 ? -4.766 20.109 5.07 1 96.88 82 ASN B N 1
ATOM 2202 C CA . ASN B 1 82 ? -3.32 20.094 5.27 1 96.88 82 ASN B CA 1
ATOM 2203 C C . ASN B 1 82 ? -2.582 20.703 4.086 1 96.88 82 ASN B C 1
ATOM 2205 O O . ASN B 1 82 ? -1.408 21.062 4.199 1 96.88 82 ASN B O 1
ATOM 2209 N N . LEU B 1 83 ? -3.26 20.875 3.021 1 98.44 83 LEU B N 1
ATOM 2210 C CA . LEU B 1 83 ? -2.674 21.375 1.781 1 98.44 83 LEU B CA 1
ATOM 2211 C C . LEU B 1 83 ? -3.287 22.719 1.391 1 98.44 83 LEU B C 1
ATOM 2213 O O . LEU B 1 83 ? -4.438 23 1.729 1 98.44 83 LEU B O 1
ATOM 2217 N N . GLN B 1 84 ? -2.49 23.484 0.732 1 97.75 84 GLN B N 1
ATOM 2218 C CA . GLN B 1 84 ? -2.896 24.797 0.252 1 97.75 84 GLN B CA 1
ATOM 2219 C C . GLN B 1 84 ? -2.082 25.219 -0.971 1 97.75 84 GLN B C 1
ATOM 2221 O O . GLN B 1 84 ? -0.87 24.984 -1.021 1 97.75 84 GLN B O 1
ATOM 2226 N N . PRO B 1 85 ? -2.789 25.766 -1.979 1 98.19 85 PRO B N 1
ATOM 2227 C CA . PRO B 1 85 ? -2.031 26.219 -3.145 1 98.19 85 PRO B CA 1
ATOM 2228 C C . PRO B 1 85 ? -0.908 27.188 -2.775 1 98.19 85 PRO B C 1
ATOM 2230 O O . PRO B 1 85 ? -1.073 28.016 -1.879 1 98.19 85 PRO B O 1
ATOM 2233 N N . GLU B 1 86 ? 0.113 27.094 -3.543 1 97.06 86 GLU B N 1
ATOM 2234 C CA . GLU B 1 86 ? 1.247 27.984 -3.314 1 97.06 86 GLU B CA 1
ATOM 2235 C C . GLU B 1 86 ? 0.835 29.438 -3.443 1 97.06 86 GLU B C 1
ATOM 2237 O O . GLU B 1 86 ? 1.262 30.281 -2.652 1 97.06 86 GLU B O 1
ATOM 2242 N N . LYS B 1 87 ? -0.015 29.672 -4.355 1 95.81 87 LYS B N 1
ATOM 2243 C CA . LYS B 1 87 ? -0.466 31.047 -4.629 1 95.81 87 LYS B CA 1
ATOM 2244 C C . LYS B 1 87 ? -1.273 31.594 -3.461 1 95.81 87 LYS B C 1
ATOM 2246 O O . LYS B 1 87 ? -1.424 32.812 -3.326 1 95.81 87 LYS B O 1
ATOM 2251 N N . SER B 1 88 ? -1.753 30.75 -2.639 1 96.25 88 SER B N 1
ATOM 2252 C CA . SER B 1 88 ? -2.58 31.156 -1.506 1 96.25 88 SER B CA 1
ATOM 2253 C C . SER B 1 88 ? -1.819 31.031 -0.191 1 96.25 88 SER B C 1
ATOM 2255 O O . SER B 1 88 ? -2.426 30.969 0.881 1 96.25 88 SER B O 1
ATOM 2257 N N . GLY B 1 89 ? -0.516 30.828 -0.305 1 96.06 89 GLY B N 1
ATOM 2258 C CA . GLY B 1 89 ? 0.306 30.797 0.894 1 96.06 89 GLY B CA 1
ATOM 2259 C C . GLY B 1 89 ? 0.852 29.422 1.215 1 96.06 89 GLY B C 1
ATOM 2260 O O . GLY B 1 89 ? 1.519 29.234 2.234 1 96.06 89 GLY B O 1
ATOM 2261 N N . GLY B 1 90 ? 0.589 28.469 0.344 1 97.56 90 GLY B N 1
ATOM 2262 C CA . GLY B 1 90 ? 1.154 27.141 0.553 1 97.56 90 GLY B CA 1
ATOM 2263 C C . GLY B 1 90 ? 2.668 27.156 0.639 1 97.56 90 GLY B C 1
ATOM 2264 O O . GLY B 1 90 ? 3.336 27.875 -0.104 1 97.56 90 GLY B O 1
ATOM 2265 N N . GLY B 1 91 ? 3.174 26.406 1.648 1 97.56 91 GLY B N 1
ATOM 2266 C CA . GLY B 1 91 ? 4.609 26.234 1.782 1 97.56 91 GLY B CA 1
ATOM 2267 C C . GLY B 1 91 ? 5.277 27.344 2.568 1 97.56 91 GLY B C 1
ATOM 2268 O O . GLY B 1 91 ? 6.488 27.312 2.799 1 97.56 91 GLY B O 1
ATOM 2269 N N . LYS B 1 92 ? 4.473 28.281 3.012 1 96.06 92 LYS B N 1
ATOM 2270 C CA . LYS B 1 92 ? 5.039 29.422 3.725 1 96.06 92 LYS B CA 1
ATOM 2271 C C . LYS B 1 92 ? 4.645 29.406 5.199 1 96.06 92 LYS B C 1
ATOM 2273 O O . LYS B 1 92 ? 3.475 29.609 5.535 1 96.06 92 LYS B O 1
ATOM 2278 N N . MET B 1 93 ? 5.617 29.172 5.941 1 95.88 93 MET B N 1
ATOM 2279 C CA . MET B 1 93 ? 5.367 29.203 7.379 1 95.88 93 MET B CA 1
ATOM 2280 C C . MET B 1 93 ? 5.543 30.609 7.938 1 95.88 93 MET B C 1
ATOM 2282 O O . MET B 1 93 ? 6.555 31.266 7.668 1 95.88 93 MET B O 1
ATOM 2286 N N . VAL B 1 94 ? 4.617 31.078 8.656 1 90.94 94 VAL B N 1
ATOM 2287 C CA . VAL B 1 94 ? 4.707 32.406 9.266 1 90.94 94 VAL B CA 1
ATOM 2288 C C . VAL B 1 94 ? 5.035 32.281 10.75 1 90.94 94 VAL B C 1
ATOM 2290 O O . VAL B 1 94 ? 4.844 31.203 11.344 1 90.94 94 VAL B O 1
ATOM 2293 N N . ASP B 1 95 ? 5.457 33.312 11.242 1 94.06 95 ASP B N 1
ATOM 2294 C CA . ASP B 1 95 ? 5.816 33.312 12.656 1 94.06 95 ASP B CA 1
ATOM 2295 C C . ASP B 1 95 ? 4.582 33.156 13.539 1 94.06 95 ASP B C 1
ATOM 2297 O O . ASP B 1 95 ? 3.531 33.719 13.258 1 94.06 95 ASP B O 1
ATOM 2301 N N . GLY B 1 96 ? 4.652 32.25 14.414 1 96.44 96 GLY B N 1
ATOM 2302 C CA . GLY B 1 96 ? 3.611 31.969 15.391 1 96.44 96 GLY B CA 1
ATOM 2303 C C . GLY B 1 96 ? 4.016 30.922 16.406 1 96.44 96 GLY B C 1
ATOM 2304 O O . GLY B 1 96 ? 5.207 30.688 16.625 1 96.44 96 GLY B O 1
ATOM 2305 N N . SER B 1 97 ? 3.035 30.438 17.141 1 97.31 97 SER B N 1
ATOM 2306 C CA . SER B 1 97 ? 3.311 29.438 18.156 1 97.31 97 SER B CA 1
ATOM 2307 C C . SER B 1 97 ? 3.844 28.141 17.531 1 97.31 97 SER B C 1
ATOM 2309 O O . SER B 1 97 ? 4.719 27.484 18.109 1 97.31 97 SER B O 1
ATOM 2311 N N . PHE B 1 98 ? 3.344 27.875 16.391 1 98 98 PHE B N 1
ATOM 2312 C CA . PHE B 1 98 ? 3.781 26.656 15.695 1 98 98 PHE B CA 1
ATOM 2313 C C . PHE B 1 98 ? 5.234 26.781 15.258 1 98 98 PHE B C 1
ATOM 2315 O O . PHE B 1 98 ? 6.039 25.875 15.492 1 98 98 PHE B O 1
ATOM 2322 N N . SER B 1 99 ? 5.535 27.875 14.602 1 97.75 99 SER B N 1
ATOM 2323 C CA . SER B 1 99 ? 6.906 28.062 14.133 1 97.75 99 SER B CA 1
ATOM 2324 C C . SER B 1 99 ? 7.891 28.047 15.297 1 97.75 99 SER B C 1
ATOM 2326 O O . SER B 1 99 ? 9.008 27.547 15.164 1 97.75 99 SER B O 1
ATOM 2328 N N . LYS B 1 100 ? 7.539 28.578 16.391 1 97.88 100 LYS B N 1
ATOM 2329 C CA . LYS B 1 100 ? 8.391 28.562 17.578 1 97.88 100 LYS B CA 1
ATOM 2330 C C . LYS B 1 100 ? 8.602 27.141 18.078 1 97.88 100 LYS B C 1
ATOM 2332 O O . LYS B 1 100 ? 9.711 26.766 18.453 1 97.88 100 LYS B O 1
ATOM 2337 N N . ALA B 1 101 ? 7.504 26.406 18.078 1 98.06 101 ALA B N 1
ATOM 2338 C CA . ALA B 1 101 ? 7.598 25.016 18.516 1 98.06 101 ALA B CA 1
ATOM 2339 C C . ALA B 1 101 ? 8.492 24.203 17.562 1 98.06 101 ALA B C 1
ATOM 2341 O O . ALA B 1 101 ? 9.273 23.375 18.016 1 98.06 101 ALA B O 1
ATOM 2342 N N . VAL B 1 102 ? 8.391 24.453 16.312 1 98.5 102 VAL B N 1
ATOM 2343 C CA . VAL B 1 102 ? 9.211 23.766 15.32 1 98.5 102 VAL B CA 1
ATOM 2344 C C . VAL B 1 102 ? 10.688 24.109 15.555 1 98.5 102 VAL B C 1
ATOM 2346 O O . VAL B 1 102 ? 11.547 23.219 15.477 1 98.5 102 VAL B O 1
ATOM 2349 N N . GLN B 1 103 ? 10.922 25.359 15.797 1 98.06 103 GLN B N 1
ATOM 2350 C CA . GLN B 1 103 ? 12.281 25.766 16.109 1 98.06 103 GLN B CA 1
ATOM 2351 C C . GLN B 1 103 ? 12.797 25.078 17.375 1 98.06 103 GLN B C 1
ATOM 2353 O O . GLN B 1 103 ? 13.93 24.594 17.406 1 98.06 103 GLN B O 1
ATOM 2358 N N . GLN B 1 104 ? 12.047 25.047 18.266 1 97.88 104 GLN B N 1
ATOM 2359 C CA . GLN B 1 104 ? 12.438 24.484 19.562 1 97.88 104 GLN B CA 1
ATOM 2360 C C . GLN B 1 104 ? 12.648 22.984 19.453 1 97.88 104 GLN B C 1
ATOM 2362 O O . GLN B 1 104 ? 13.656 22.453 19.938 1 97.88 104 GLN B O 1
ATOM 2367 N N . ASP B 1 105 ? 11.711 22.312 18.828 1 98 105 ASP B N 1
ATOM 2368 C CA . ASP B 1 105 ? 11.672 20.859 18.891 1 98 105 ASP B CA 1
ATOM 2369 C C . ASP B 1 105 ? 12.539 20.234 17.797 1 98 105 ASP B C 1
ATOM 2371 O O . ASP B 1 105 ? 13.047 19.125 17.953 1 98 105 ASP B O 1
ATOM 2375 N N . PHE B 1 106 ? 12.75 20.953 16.672 1 98.19 106 PHE B N 1
ATOM 2376 C CA . PHE B 1 106 ? 13.438 20.344 15.547 1 98.19 106 PHE B CA 1
ATOM 2377 C C . PHE B 1 106 ? 14.609 21.188 15.086 1 98.19 106 PHE B C 1
ATOM 2379 O O . PHE B 1 106 ? 15.453 20.734 14.32 1 98.19 106 PHE B O 1
ATOM 2386 N N . GLY B 1 107 ? 14.641 22.422 15.508 1 97.94 107 GLY B N 1
ATOM 2387 C CA . GLY B 1 107 ? 15.727 23.312 15.094 1 97.94 107 GLY B CA 1
ATOM 2388 C C . GLY B 1 107 ? 15.398 24.109 13.844 1 97.94 107 GLY B C 1
ATOM 2389 O O . GLY B 1 107 ? 16.297 24.688 13.219 1 97.94 107 GLY B O 1
ATOM 2390 N N . GLY B 1 108 ? 14.109 24.062 13.461 1 97.94 108 GLY B N 1
ATOM 2391 C CA . GLY B 1 108 ? 13.695 24.859 12.32 1 97.94 108 GLY B CA 1
ATOM 2392 C C . GLY B 1 108 ? 12.922 24.078 11.289 1 97.94 108 GLY B C 1
ATOM 2393 O O . GLY B 1 108 ? 12.828 22.844 11.375 1 97.94 108 GLY B O 1
ATOM 2394 N N . LEU B 1 109 ? 12.398 24.812 10.336 1 98 109 LEU B N 1
ATOM 2395 C CA . LEU B 1 109 ? 11.523 24.219 9.328 1 98 109 LEU B CA 1
ATOM 2396 C C . LEU B 1 109 ? 12.289 23.234 8.461 1 98 109 LEU B C 1
ATOM 2398 O O . LEU B 1 109 ? 11.781 22.156 8.141 1 98 109 LEU B O 1
ATOM 2402 N N . GLU B 1 110 ? 13.477 23.594 8.047 1 98.06 110 GLU B N 1
ATOM 2403 C CA . GLU B 1 110 ? 14.258 22.719 7.188 1 98.06 110 GLU B CA 1
ATOM 2404 C C . GLU B 1 110 ? 14.578 21.406 7.887 1 98.06 110 GLU B C 1
ATOM 2406 O O . GLU B 1 110 ? 14.547 20.344 7.266 1 98.06 110 GLU B O 1
ATOM 2411 N N . GLN B 1 111 ? 14.875 21.469 9.102 1 98.31 111 GLN B N 1
ATOM 2412 C CA . GLN B 1 111 ? 15.148 20.266 9.875 1 98.31 111 GLN B CA 1
ATOM 2413 C C . GLN B 1 111 ? 13.883 19.422 10.055 1 98.31 111 GLN B C 1
ATOM 2415 O O . GLN B 1 111 ? 13.938 18.188 10.023 1 98.31 111 GLN B O 1
ATOM 2420 N N . LEU B 1 112 ? 12.773 20.125 10.305 1 98.56 112 LEU B N 1
ATOM 2421 C CA . LEU B 1 112 ? 11.5 19.422 10.375 1 98.56 112 LEU B CA 1
ATOM 2422 C C . LEU B 1 112 ? 11.219 18.656 9.086 1 98.56 112 LEU B C 1
ATOM 2424 O O . LEU B 1 112 ? 10.891 17.469 9.117 1 98.56 112 LEU B O 1
ATOM 2428 N N . LYS B 1 113 ? 11.359 19.375 7.98 1 98.44 113 LYS B N 1
ATOM 2429 C CA . LYS B 1 113 ? 11.133 18.75 6.676 1 98.44 113 LYS B CA 1
ATOM 2430 C C . LYS B 1 113 ? 12.008 17.516 6.496 1 98.44 113 LYS B C 1
ATOM 2432 O O . LYS B 1 113 ? 11.523 16.453 6.082 1 98.44 113 LYS B O 1
ATOM 2437 N N . SER B 1 114 ? 13.258 17.672 6.824 1 98.44 114 SER B N 1
ATOM 2438 C CA . SER B 1 114 ? 14.203 16.578 6.684 1 98.44 114 SER B CA 1
ATOM 2439 C C . SER B 1 114 ? 13.789 15.383 7.535 1 98.44 114 SER B C 1
ATOM 2441 O O . SER B 1 114 ? 13.805 14.242 7.066 1 98.44 114 SER B O 1
ATOM 2443 N N . SER B 1 115 ? 13.438 15.641 8.727 1 98.62 115 SER B N 1
ATOM 2444 C CA . SER B 1 115 ? 13.047 14.586 9.648 1 98.62 115 SER B CA 1
ATOM 2445 C C . SER B 1 115 ? 11.766 13.891 9.188 1 98.62 115 SER B C 1
ATOM 2447 O O . SER B 1 115 ? 11.672 12.664 9.219 1 98.62 115 SER B O 1
ATOM 2449 N N . MET B 1 116 ? 10.805 14.672 8.828 1 98.56 116 MET B N 1
ATOM 2450 C CA . MET B 1 116 ? 9.539 14.117 8.359 1 98.56 116 MET B CA 1
ATOM 2451 C C . MET B 1 116 ? 9.734 13.312 7.086 1 98.56 116 MET B C 1
ATOM 2453 O O . MET B 1 116 ? 9.141 12.242 6.922 1 98.56 116 MET B O 1
ATOM 2457 N N . ASN B 1 117 ? 10.539 13.875 6.176 1 98.62 117 ASN B N 1
ATOM 2458 C CA . ASN B 1 117 ? 10.812 13.148 4.941 1 98.62 117 ASN B CA 1
ATOM 2459 C C . ASN B 1 117 ? 11.484 11.812 5.211 1 98.62 117 ASN B C 1
ATOM 2461 O O . ASN B 1 117 ? 11.148 10.805 4.586 1 98.62 117 ASN B O 1
ATOM 2465 N N . ALA B 1 118 ? 12.445 11.805 6.105 1 98.06 118 ALA B N 1
ATOM 2466 C CA . ALA B 1 118 ? 13.117 10.555 6.465 1 98.06 118 ALA B CA 1
ATOM 2467 C C . ALA B 1 118 ? 12.125 9.547 7.035 1 98.06 118 ALA B C 1
ATOM 2469 O O . ALA B 1 118 ? 12.164 8.359 6.695 1 98.06 118 ALA B O 1
ATOM 2470 N N . SER B 1 119 ? 11.273 10.023 7.918 1 98.25 119 SER B N 1
ATOM 2471 C CA . SER B 1 119 ? 10.25 9.172 8.508 1 98.25 119 SER B CA 1
ATOM 2472 C C . SER B 1 119 ? 9.305 8.625 7.438 1 98.25 119 SER B C 1
ATOM 2474 O O . SER B 1 119 ? 9.023 7.422 7.41 1 98.25 119 SER B O 1
ATOM 2476 N N . ALA B 1 120 ? 8.867 9.492 6.578 1 98.31 120 ALA B N 1
ATOM 2477 C CA . ALA B 1 120 ? 7.965 9.094 5.504 1 98.31 120 ALA B CA 1
ATOM 2478 C C . ALA B 1 120 ? 8.609 8.039 4.605 1 98.31 120 ALA B C 1
ATOM 2480 O O . ALA B 1 120 ? 7.965 7.062 4.223 1 98.31 120 ALA B O 1
ATOM 2481 N N . MET B 1 121 ? 9.867 8.219 4.309 1 96.5 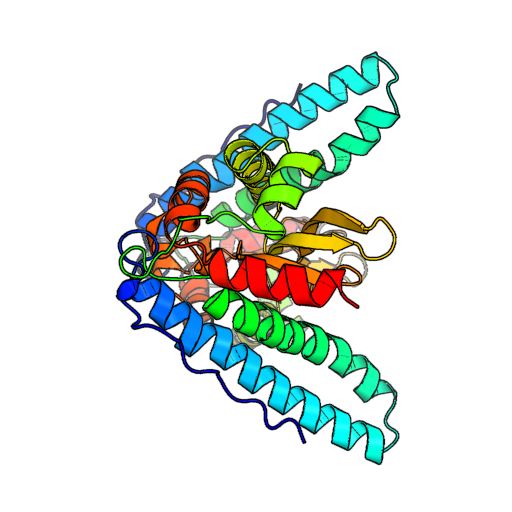121 MET B N 1
ATOM 2482 C CA . MET B 1 121 ? 10.602 7.309 3.432 1 96.5 121 MET B CA 1
ATOM 2483 C C . MET B 1 121 ? 10.727 5.926 4.062 1 96.5 121 MET B C 1
ATOM 2485 O O . MET B 1 121 ? 10.875 4.926 3.355 1 96.5 121 MET B O 1
ATOM 2489 N N . SER B 1 122 ? 10.656 5.918 5.348 1 94.75 122 SER B N 1
ATOM 2490 C CA . SER B 1 122 ? 10.875 4.664 6.059 1 94.75 122 SER B CA 1
ATOM 2491 C C . SER B 1 122 ? 9.602 3.818 6.086 1 94.75 122 SER B C 1
ATOM 2493 O O . SER B 1 122 ? 9.633 2.658 6.504 1 94.75 122 SER B O 1
ATOM 2495 N N . ILE B 1 123 ? 8.5 4.383 5.707 1 94.94 123 ILE B N 1
ATOM 2496 C CA . ILE B 1 123 ? 7.238 3.65 5.715 1 94.94 123 ILE B CA 1
ATOM 2497 C C . ILE B 1 123 ? 7.289 2.529 4.68 1 94.94 123 ILE B C 1
ATOM 2499 O O . ILE B 1 123 ? 7.539 2.779 3.496 1 94.94 123 ILE B O 1
ATOM 2503 N N . GLN B 1 124 ? 7.094 1.335 5.172 1 88.94 124 GLN B N 1
ATOM 2504 C CA . GLN B 1 124 ? 6.969 0.163 4.312 1 88.94 124 GLN B CA 1
ATOM 2505 C C . GLN B 1 124 ? 5.504 -0.143 4.012 1 88.94 124 GLN B C 1
ATOM 2507 O O . GLN B 1 124 ? 4.727 -0.448 4.918 1 88.94 124 GLN B O 1
ATOM 2512 N N . GLY B 1 125 ? 5.152 -0.036 2.686 1 92.5 125 GLY B N 1
ATOM 2513 C CA . GLY B 1 125 ? 3.756 -0.22 2.322 1 92.5 125 GLY B CA 1
ATOM 2514 C C . GLY B 1 125 ? 2.936 1.052 2.434 1 92.5 125 GLY B C 1
ATOM 2515 O O . GLY B 1 125 ? 3.451 2.148 2.207 1 92.5 125 GLY B O 1
ATOM 2516 N N . SER B 1 126 ? 1.631 0.907 2.715 1 95.75 126 SER B N 1
ATOM 2517 C CA . SER B 1 126 ? 0.72 2.043 2.812 1 95.75 126 SER B CA 1
ATOM 2518 C C . SER B 1 126 ? 0.714 2.627 4.219 1 95.75 126 SER B C 1
ATOM 2520 O O . SER B 1 126 ? 0.749 1.888 5.207 1 95.75 126 SER B O 1
ATOM 2522 N N . GLY B 1 127 ? 0.651 3.961 4.273 1 97.94 127 GLY B N 1
ATOM 2523 C CA . GLY B 1 127 ? 0.593 4.602 5.578 1 97.94 127 GLY B CA 1
ATOM 2524 C C . GLY B 1 127 ? 0.669 6.117 5.504 1 97.94 127 GLY B C 1
ATOM 2525 O O . GLY B 1 127 ? 0.384 6.707 4.457 1 97.94 127 GLY B O 1
ATOM 2526 N N . TRP B 1 128 ? 0.961 6.668 6.703 1 98.69 128 TRP B N 1
ATOM 2527 C CA . TRP B 1 128 ? 1.014 8.117 6.852 1 98.69 128 TRP B CA 1
ATOM 2528 C C . TRP B 1 128 ? 2.186 8.531 7.738 1 98.69 128 TRP B C 1
ATOM 2530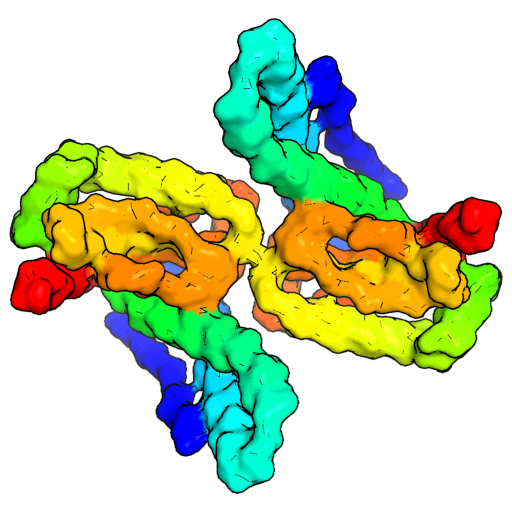 O O . TRP B 1 128 ? 2.475 7.875 8.742 1 98.69 128 TRP B O 1
ATOM 2540 N N . ALA B 1 129 ? 2.867 9.562 7.383 1 98.81 129 ALA B N 1
ATOM 2541 C CA . ALA B 1 129 ? 3.789 10.258 8.281 1 98.81 129 ALA B CA 1
ATOM 2542 C C . ALA B 1 129 ? 3.125 11.477 8.906 1 98.81 129 ALA B C 1
ATOM 2544 O O . ALA B 1 129 ? 2.615 12.344 8.195 1 98.81 129 ALA B O 1
ATOM 2545 N N . TRP B 1 130 ? 3.174 11.516 10.234 1 98.81 130 TRP B N 1
ATOM 2546 C CA . TRP B 1 130 ? 2.457 12.562 10.938 1 98.81 130 TRP B CA 1
ATOM 2547 C C . TRP B 1 130 ? 3.418 13.422 11.758 1 98.81 130 TRP B C 1
ATOM 2549 O O . TRP B 1 130 ? 4.34 12.898 12.391 1 98.81 130 TRP B O 1
ATOM 2559 N N . LEU B 1 131 ? 3.215 14.703 11.68 1 98.88 131 LEU B N 1
ATOM 2560 C CA . LEU B 1 131 ? 3.617 15.586 12.766 1 98.88 131 LEU B CA 1
ATOM 2561 C C . LEU B 1 131 ? 2.486 15.75 13.781 1 98.88 131 LEU B C 1
ATOM 2563 O O . LEU B 1 131 ? 1.411 16.25 13.438 1 98.88 131 LEU B O 1
ATOM 2567 N N . GLY B 1 132 ? 2.686 15.297 14.93 1 98.69 132 GLY B N 1
ATOM 2568 C CA . GLY B 1 132 ? 1.672 15.383 15.969 1 98.69 132 GLY B CA 1
ATOM 2569 C C . GLY B 1 132 ? 2.131 16.156 17.188 1 98.69 132 GLY B C 1
ATOM 2570 O O . GLY B 1 132 ? 3.322 16.438 17.344 1 98.69 132 GLY B O 1
ATOM 2571 N N . TYR B 1 133 ? 1.188 16.547 17.938 1 98.56 133 TYR B N 1
ATOM 2572 C CA . TYR B 1 133 ? 1.461 17.141 19.234 1 98.56 133 TYR B CA 1
ATOM 2573 C C . TYR B 1 133 ? 1.213 16.141 20.359 1 98.56 133 TYR B C 1
ATOM 2575 O O . TYR B 1 133 ? 0.117 15.594 20.484 1 98.56 133 TYR B O 1
ATOM 2583 N N . ASP B 1 134 ? 2.223 15.867 21.094 1 97.81 134 ASP B N 1
ATOM 2584 C CA . ASP B 1 134 ? 2.096 15.023 22.281 1 97.81 134 ASP B CA 1
ATOM 2585 C C . ASP B 1 134 ? 1.718 15.844 23.5 1 97.81 134 ASP B C 1
ATOM 2587 O O . ASP B 1 134 ? 2.553 16.562 24.047 1 97.81 134 ASP B O 1
ATOM 2591 N N . SER B 1 135 ? 0.555 15.719 23.922 1 95.5 135 SER B N 1
ATOM 2592 C CA . SER B 1 135 ? 0.03 16.562 25 1 95.5 135 SER B CA 1
ATOM 2593 C C . SER B 1 135 ? 0.713 16.25 26.328 1 95.5 135 SER B C 1
ATOM 2595 O O . SER B 1 135 ? 0.766 17.094 27.219 1 95.5 135 SER B O 1
ATOM 2597 N N . LYS B 1 136 ? 1.184 15.055 26.531 1 95.5 136 LYS B N 1
ATOM 2598 C CA . LYS B 1 136 ? 1.872 14.672 27.75 1 95.5 136 LYS B CA 1
ATOM 2599 C C . LYS B 1 136 ? 3.281 15.258 27.797 1 95.5 136 LYS B C 1
ATOM 2601 O O . LYS B 1 136 ? 3.703 15.797 28.828 1 95.5 136 LYS B O 1
ATOM 2606 N N . LEU B 1 137 ? 3.92 15.25 26.688 1 95.5 137 LEU B N 1
ATOM 2607 C CA . LEU B 1 137 ? 5.289 15.742 26.594 1 95.5 137 LEU B CA 1
ATOM 2608 C C . LEU B 1 137 ? 5.309 17.234 26.25 1 95.5 137 LEU B C 1
ATOM 2610 O O . LEU B 1 137 ? 6.34 17.891 26.391 1 95.5 137 LEU B O 1
ATOM 2614 N N . LYS B 1 138 ? 4.191 17.672 25.75 1 96.56 138 LYS B N 1
ATOM 2615 C CA . LYS B 1 138 ? 4.027 19.062 25.328 1 96.56 138 LYS B CA 1
ATOM 2616 C C . LYS B 1 138 ? 5.043 19.422 24.234 1 96.56 138 LYS B C 1
ATOM 2618 O O . LYS B 1 138 ? 5.707 20.453 24.328 1 96.56 138 LYS B O 1
ATOM 2623 N N . LYS B 1 139 ? 5.207 18.547 23.297 1 97.56 139 LYS B N 1
ATOM 2624 C CA . LYS B 1 139 ? 6.121 18.781 22.188 1 97.56 139 LYS B CA 1
ATOM 2625 C C . LYS B 1 139 ? 5.562 18.188 20.891 1 97.56 139 LYS B C 1
ATOM 2627 O O . LYS B 1 139 ? 4.609 17.406 20.906 1 97.56 139 LYS B O 1
ATOM 2632 N N . LEU B 1 140 ? 6.176 18.641 19.828 1 98.62 140 LEU B N 1
ATOM 2633 C CA . LEU B 1 140 ? 5.895 18.062 18.516 1 98.62 140 LEU B CA 1
ATOM 2634 C C . LEU B 1 140 ? 6.66 16.75 18.328 1 98.62 140 LEU B C 1
ATOM 2636 O O . LEU B 1 140 ? 7.824 16.656 18.734 1 98.62 140 LEU B O 1
ATOM 2640 N N . VAL B 1 141 ? 5.98 15.773 17.75 1 98.56 141 VAL B N 1
ATOM 2641 C CA . VAL B 1 141 ? 6.613 14.477 17.5 1 98.56 141 VAL B CA 1
ATOM 2642 C C . VAL B 1 141 ? 6.25 13.992 16.094 1 98.56 141 VAL B C 1
ATOM 2644 O O . VAL B 1 141 ? 5.203 14.352 15.555 1 98.56 141 VAL B O 1
ATOM 2647 N N . ILE B 1 142 ? 7.105 13.258 15.555 1 98.75 142 ILE B N 1
ATOM 2648 C CA . ILE B 1 142 ? 6.863 12.609 14.273 1 98.75 142 ILE B CA 1
ATOM 2649 C C . ILE B 1 142 ? 6.523 11.133 14.492 1 98.75 142 ILE B C 1
ATOM 2651 O O . ILE B 1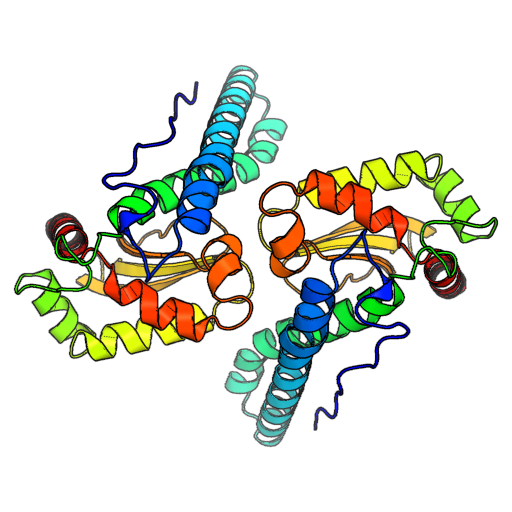 142 ? 7.246 10.422 15.195 1 98.75 142 ILE B O 1
ATOM 2655 N N . VAL B 1 143 ? 5.359 10.727 13.938 1 98.38 143 VAL B N 1
ATOM 2656 C CA . VAL B 1 143 ? 4.879 9.359 14.109 1 98.38 143 VAL B CA 1
ATOM 2657 C C . VAL B 1 143 ? 4.34 8.828 12.781 1 98.38 143 VAL B C 1
ATOM 2659 O O . VAL B 1 143 ? 3.623 9.531 12.07 1 98.38 143 VAL B O 1
ATOM 2662 N N . ASN B 1 144 ? 4.738 7.625 12.445 1 98.25 144 ASN B N 1
ATOM 2663 C CA . ASN B 1 144 ? 4.145 6.961 11.289 1 98.25 144 ASN B CA 1
ATOM 2664 C C . ASN B 1 144 ? 3.012 6.023 11.703 1 98.25 144 ASN B C 1
ATOM 2666 O O . ASN B 1 144 ? 3.062 5.422 12.781 1 98.25 144 ASN B O 1
ATOM 2670 N N . THR B 1 145 ? 2.014 5.98 10.961 1 98 145 THR B N 1
ATOM 2671 C CA . THR B 1 145 ? 0.951 4.996 11.141 1 98 145 THR B CA 1
ATOM 2672 C C . THR B 1 145 ? 0.77 4.164 9.875 1 98 145 THR B C 1
ATOM 2674 O O . THR B 1 145 ? 1.031 4.645 8.766 1 98 145 THR B O 1
ATOM 2677 N N . GLY B 1 146 ? 0.352 2.98 10.047 1 96.5 146 GLY B N 1
ATOM 2678 C CA . GLY B 1 146 ? 0.133 2.094 8.914 1 96.5 146 GLY B CA 1
ATOM 2679 C C . GLY B 1 146 ? -1.262 2.209 8.328 1 96.5 146 GLY B C 1
ATOM 2680 O O . GLY B 1 146 ? -2.229 2.451 9.055 1 96.5 146 GLY B O 1
ATOM 2681 N N . ASN B 1 147 ? -1.34 1.972 7.027 1 96.75 147 ASN B N 1
ATOM 2682 C CA . ASN B 1 147 ? -2.611 1.976 6.312 1 96.75 147 ASN B CA 1
ATOM 2683 C C . ASN B 1 147 ? -3.418 3.236 6.613 1 96.75 147 ASN B C 1
ATOM 2685 O O . ASN B 1 147 ? -2.951 4.352 6.371 1 96.75 147 ASN B O 1
ATOM 2689 N N . GLN B 1 148 ? -4.617 3.074 7.18 1 97.62 148 GLN B N 1
ATOM 2690 C CA . GLN B 1 148 ? -5.48 4.23 7.391 1 97.62 148 GLN B CA 1
ATOM 2691 C C . GLN B 1 148 ? -5.629 4.539 8.875 1 97.62 148 GLN B C 1
ATOM 2693 O O . GLN B 1 148 ? -6.574 5.219 9.289 1 97.62 148 GLN B O 1
ATOM 2698 N N . ASP B 1 149 ? -4.688 4.02 9.672 1 97.38 149 ASP B N 1
ATOM 2699 C CA . ASP B 1 149 ? -4.773 4.285 11.102 1 97.38 149 ASP B CA 1
ATOM 2700 C C . ASP B 1 149 ? -4.586 5.77 11.398 1 97.38 149 ASP B C 1
ATOM 2702 O O . ASP B 1 149 ? -3.602 6.375 10.977 1 97.38 149 ASP B O 1
ATOM 2706 N N . PRO B 1 150 ? -5.535 6.312 12.078 1 97.06 150 PRO B N 1
ATOM 2707 C CA . PRO B 1 150 ? -5.34 7.707 12.477 1 97.06 150 PRO B CA 1
ATOM 2708 C C . PRO B 1 150 ? -4.254 7.871 13.539 1 97.06 150 PRO B C 1
ATOM 2710 O O . PRO B 1 150 ? -3.881 6.895 14.195 1 97.06 150 PRO B O 1
ATOM 2713 N N . LEU B 1 151 ? -3.77 9.023 13.672 1 97.69 151 LEU B N 1
ATOM 2714 C CA . LEU B 1 151 ? -2.779 9.297 14.711 1 97.69 151 LEU B CA 1
ATOM 2715 C C . LEU B 1 151 ? -3.439 9.391 16.078 1 97.69 151 LEU B C 1
ATOM 2717 O O . LEU B 1 151 ? -4.254 10.289 16.312 1 97.69 151 LEU B O 1
ATOM 2721 N N . THR B 1 152 ? -3.219 8.609 16.984 1 95.5 152 THR B N 1
ATOM 2722 C CA . THR B 1 152 ? -3.623 8.617 18.391 1 95.5 152 THR B CA 1
ATOM 2723 C C . THR B 1 152 ? -2.545 7.984 19.266 1 95.5 152 THR B C 1
ATOM 2725 O O . THR B 1 152 ? -1.848 7.062 18.828 1 95.5 152 THR B O 1
ATOM 2728 N N . PRO B 1 153 ? -2.275 8.453 20.281 1 95.75 153 PRO B N 1
ATOM 2729 C CA . PRO B 1 153 ? -3.051 9.453 21.016 1 95.75 153 PRO B CA 1
ATOM 2730 C C . PRO B 1 153 ? -2.604 10.883 20.719 1 95.75 153 PRO B C 1
ATOM 2732 O O . PRO B 1 153 ? -3.213 11.836 21.219 1 95.75 153 PRO B O 1
ATOM 2735 N N . GLN B 1 154 ? -1.491 11.023 19.953 1 97.25 154 GLN B N 1
ATOM 2736 C CA . GLN B 1 154 ? -1.067 12.383 19.625 1 97.25 154 GLN B CA 1
ATOM 2737 C C . GLN B 1 154 ? -2.096 13.078 18.734 1 97.25 154 GLN B C 1
ATOM 2739 O O . GLN B 1 154 ? -2.885 12.422 18.047 1 97.25 154 GLN B O 1
ATOM 2744 N N . ILE B 1 155 ? -2.07 14.336 18.812 1 98 155 ILE B N 1
ATOM 2745 C CA . ILE B 1 155 ? -2.988 15.148 18.016 1 98 155 ILE B CA 1
ATOM 2746 C C . ILE B 1 155 ? -2.342 15.5 16.688 1 98 155 ILE B C 1
ATOM 2748 O O . ILE B 1 155 ? -1.27 16.109 16.641 1 98 155 ILE B O 1
ATOM 2752 N N . PRO B 1 156 ? -2.918 15.125 15.609 1 98.56 156 PRO B N 1
ATOM 2753 C CA . PRO B 1 156 ? -2.303 15.414 14.312 1 98.56 156 PRO B CA 1
ATOM 2754 C C . PRO B 1 156 ? -2.225 16.906 14.016 1 98.56 156 PRO B C 1
ATOM 2756 O O . PRO B 1 156 ? -3.211 17.625 14.195 1 98.56 156 PRO B O 1
ATOM 2759 N N . ILE B 1 157 ? -1.068 17.359 13.594 1 98.69 157 ILE B N 1
ATOM 2760 C CA . ILE B 1 157 ? -0.852 18.734 13.164 1 98.69 157 ILE B CA 1
ATOM 2761 C C . ILE B 1 157 ? -0.692 18.781 11.641 1 98.69 157 ILE B C 1
ATOM 2763 O O . ILE B 1 157 ? -1.393 19.531 10.961 1 98.69 157 ILE B O 1
ATOM 2767 N N . LEU B 1 158 ? 0.192 17.984 11.141 1 98.5 158 LEU B N 1
ATOM 2768 C CA . LEU B 1 158 ? 0.394 17.781 9.711 1 98.5 158 LEU B CA 1
ATOM 2769 C C . LEU B 1 158 ? 0.448 16.297 9.375 1 98.5 158 LEU B C 1
ATOM 2771 O O . LEU B 1 158 ? 0.888 15.484 10.195 1 98.5 158 LEU B O 1
ATOM 2775 N N . GLY B 1 159 ? 0.013 15.945 8.188 1 98.5 159 GLY B N 1
ATOM 2776 C CA . GLY B 1 159 ? 0.092 14.578 7.715 1 98.5 159 GLY B CA 1
ATOM 2777 C C . GLY B 1 159 ? 0.508 14.469 6.258 1 98.5 159 GLY B C 1
ATOM 2778 O O . GLY B 1 159 ? 0.088 15.281 5.426 1 98.5 159 GLY B O 1
ATOM 2779 N N . ILE B 1 160 ? 1.321 13.57 5.973 1 98.69 160 ILE B N 1
ATOM 2780 C CA . ILE B 1 160 ? 1.704 13.25 4.602 1 98.69 160 ILE B CA 1
ATOM 2781 C C . ILE B 1 160 ? 1.212 11.844 4.246 1 98.69 160 ILE B C 1
ATOM 2783 O O . ILE B 1 160 ? 1.579 10.867 4.898 1 98.69 160 ILE B O 1
ATOM 2787 N N . ASP B 1 161 ? 0.38 11.773 3.238 1 98.75 161 ASP B N 1
ATOM 2788 C CA . ASP B 1 161 ? -0.139 10.508 2.73 1 98.75 161 ASP B CA 1
ATOM 2789 C C . ASP B 1 161 ? 0.914 9.773 1.905 1 98.75 161 ASP B C 1
ATOM 2791 O O . ASP B 1 161 ? 1.354 10.273 0.866 1 98.75 161 ASP B O 1
ATOM 2795 N N . MET B 1 162 ? 1.235 8.57 2.35 1 98.19 162 MET B N 1
ATOM 2796 C CA . MET B 1 162 ? 2.289 7.828 1.662 1 98.19 162 MET B CA 1
ATOM 2797 C C . MET B 1 162 ? 1.717 6.613 0.934 1 98.19 162 MET B C 1
ATOM 2799 O O . MET B 1 162 ? 2.449 5.684 0.598 1 98.19 162 MET B O 1
ATOM 2803 N N . TRP B 1 163 ? 0.396 6.562 0.818 1 98 163 TRP B N 1
ATOM 2804 C CA . TRP B 1 163 ? -0.166 5.621 -0.144 1 98 163 TRP B CA 1
ATOM 2805 C C . TRP B 1 163 ? 0.308 5.941 -1.559 1 98 163 TRP B C 1
ATOM 2807 O O . TRP B 1 163 ? 0.375 7.109 -1.948 1 98 163 TRP B O 1
ATOM 2817 N N . GLU B 1 164 ? 0.478 4.93 -2.385 1 96.88 164 GLU B N 1
ATOM 2818 C CA . GLU B 1 164 ? 1.044 5.148 -3.713 1 96.88 164 GLU B CA 1
ATOM 2819 C C . GLU B 1 164 ? 0.122 6.012 -4.57 1 96.88 164 GLU B C 1
ATOM 2821 O O . GLU B 1 164 ? 0.59 6.812 -5.379 1 96.88 164 GLU B O 1
ATOM 2826 N N . HIS B 1 165 ? -1.167 5.922 -4.363 1 97.94 165 HIS B N 1
ATOM 2827 C CA . HIS B 1 165 ? -2.072 6.703 -5.199 1 97.94 165 HIS B CA 1
ATOM 2828 C C . HIS B 1 165 ? -1.938 8.195 -4.914 1 97.94 165 HIS B C 1
ATOM 2830 O O . HIS B 1 165 ? -2.43 9.023 -5.684 1 97.94 165 HIS B O 1
ATOM 2836 N N . ALA B 1 166 ? -1.252 8.562 -3.863 1 98 166 ALA B N 1
ATOM 2837 C CA . ALA B 1 166 ? -1.063 9.969 -3.527 1 98 166 ALA B CA 1
ATOM 2838 C C . ALA B 1 166 ? -0.008 10.609 -4.422 1 98 166 ALA B C 1
ATOM 2840 O O . ALA B 1 166 ? 0.081 11.836 -4.508 1 98 166 ALA B O 1
ATOM 2841 N N . PHE B 1 167 ? 0.844 9.75 -5.082 1 97.94 167 PHE B N 1
ATOM 2842 C CA . PHE B 1 167 ? 1.941 10.406 -5.781 1 97.94 167 PHE B CA 1
ATOM 2843 C C . PHE B 1 167 ? 2.336 9.617 -7.027 1 97.94 167 PHE B C 1
ATOM 2845 O O . PHE B 1 167 ? 3.064 10.125 -7.883 1 97.94 167 PHE B O 1
ATOM 2852 N N . TYR B 1 168 ? 1.872 8.406 -7.246 1 97.44 168 TYR B N 1
ATOM 2853 C CA . TYR B 1 168 ? 2.479 7.477 -8.195 1 97.44 168 TYR B CA 1
ATOM 2854 C C . TYR B 1 168 ? 2.223 7.918 -9.633 1 97.44 168 TYR B C 1
ATOM 2856 O O . TYR B 1 168 ? 3.064 7.707 -10.508 1 97.44 168 TYR B O 1
ATOM 2864 N N . LEU B 1 169 ? 1.077 8.562 -9.914 1 97.75 169 LEU B N 1
ATOM 2865 C CA . LEU B 1 169 ? 0.76 9 -11.266 1 97.75 169 LEU B CA 1
ATOM 2866 C C . LEU B 1 169 ? 1.729 10.078 -11.727 1 97.75 169 LEU B C 1
ATOM 2868 O O . LEU B 1 169 ? 1.941 10.258 -12.93 1 97.75 169 LEU B O 1
ATOM 2872 N N . GLN B 1 170 ? 2.279 10.773 -10.781 1 97.38 170 GLN B N 1
ATOM 2873 C CA . GLN B 1 170 ? 3.143 11.906 -11.102 1 97.38 170 GLN B CA 1
ATOM 2874 C C . GLN B 1 170 ? 4.609 11.562 -10.867 1 97.38 170 GLN B C 1
ATOM 2876 O O . GLN B 1 170 ? 5.48 11.969 -11.641 1 97.38 170 GLN B O 1
ATOM 2881 N N . HIS B 1 171 ? 4.871 10.711 -9.883 1 97.25 171 HIS B N 1
ATOM 2882 C CA . HIS B 1 171 ? 6.254 10.562 -9.445 1 97.25 171 HIS B CA 1
ATOM 2883 C C . HIS B 1 171 ? 6.715 9.109 -9.578 1 97.25 171 HIS B C 1
ATOM 2885 O O . HIS B 1 171 ? 7.918 8.828 -9.531 1 97.25 171 HIS B O 1
ATOM 2891 N N . GLN B 1 172 ? 5.703 8.148 -9.727 1 96.44 172 GLN B N 1
ATOM 2892 C CA . GLN B 1 172 ? 6.008 6.723 -9.805 1 96.44 172 GLN B CA 1
ATOM 2893 C C . GLN B 1 172 ? 6.875 6.281 -8.633 1 96.44 172 GLN B C 1
ATOM 2895 O O . GLN B 1 172 ? 6.496 6.457 -7.473 1 96.44 172 GLN B O 1
ATOM 2900 N N . ASN B 1 173 ? 8.086 5.746 -8.961 1 95.12 173 ASN B N 1
ATOM 2901 C CA . ASN B 1 173 ? 8.906 5.188 -7.898 1 95.12 173 ASN B CA 1
ATOM 2902 C C . ASN B 1 173 ? 9.719 6.27 -7.191 1 95.12 173 ASN B C 1
ATOM 2904 O O . ASN B 1 173 ? 10.406 5.992 -6.207 1 95.12 173 ASN B O 1
ATOM 2908 N N . ARG B 1 174 ? 9.625 7.531 -7.645 1 96.25 174 ARG B N 1
ATOM 2909 C CA . ARG B 1 174 ? 10.438 8.617 -7.109 1 96.25 174 ARG B CA 1
ATOM 2910 C C . ARG B 1 174 ? 9.742 9.297 -5.934 1 96.25 174 ARG B C 1
ATOM 2912 O O . ARG B 1 174 ? 9.406 10.484 -6 1 96.25 174 ARG B O 1
ATOM 2919 N N . LYS B 1 175 ? 9.641 8.625 -4.824 1 95.44 175 LYS B N 1
ATOM 2920 C CA . LYS B 1 175 ? 8.992 9.086 -3.6 1 95.44 175 LYS B CA 1
ATOM 2921 C C . LYS B 1 175 ? 9.672 10.352 -3.066 1 95.44 175 LYS B C 1
ATOM 2923 O O . LYS B 1 175 ? 9.008 11.234 -2.527 1 95.44 175 LYS B O 1
ATOM 2928 N N . ALA B 1 176 ? 10.938 10.336 -3.219 1 96.44 176 ALA B N 1
ATOM 2929 C CA . ALA B 1 176 ? 11.695 11.477 -2.701 1 96.44 176 ALA B CA 1
ATOM 2930 C C . ALA B 1 176 ? 11.258 12.773 -3.369 1 96.44 176 ALA B C 1
ATOM 2932 O O . ALA B 1 176 ? 11.18 13.82 -2.717 1 96.44 176 ALA B O 1
ATOM 2933 N N . ASP B 1 177 ? 10.961 12.703 -4.668 1 97.69 177 ASP B N 1
ATOM 2934 C CA . ASP B 1 177 ? 10.484 13.883 -5.387 1 97.69 177 ASP B CA 1
ATOM 2935 C C . ASP B 1 177 ? 9.133 14.344 -4.852 1 97.69 177 ASP B C 1
ATOM 2937 O O . ASP B 1 177 ? 8.891 15.539 -4.688 1 97.69 177 ASP B O 1
ATOM 2941 N N . TYR B 1 178 ? 8.266 13.438 -4.586 1 98.19 178 TYR B N 1
ATOM 2942 C CA . TYR B 1 178 ? 6.969 13.742 -4.004 1 98.19 178 TYR B CA 1
ATOM 2943 C C . TYR B 1 178 ? 7.125 14.453 -2.664 1 98.19 178 TYR B C 1
ATOM 2945 O O . TYR B 1 178 ? 6.48 15.477 -2.42 1 98.19 178 TYR B O 1
ATOM 2953 N N . LEU B 1 179 ? 8.031 13.977 -1.818 1 98 179 LEU B N 1
ATOM 2954 C CA . LEU B 1 179 ? 8.227 14.508 -0.473 1 98 179 LEU B CA 1
ATOM 2955 C C . LEU B 1 179 ? 8.844 15.898 -0.523 1 98 179 LEU B C 1
ATOM 2957 O O . LEU B 1 179 ? 8.617 16.719 0.37 1 98 179 LEU B O 1
ATOM 2961 N N . THR B 1 180 ? 9.586 16.094 -1.598 1 96.94 180 THR B N 1
ATOM 2962 C CA . THR B 1 180 ? 10.125 17.438 -1.8 1 96.94 180 THR B CA 1
ATOM 2963 C C . THR B 1 180 ? 9.023 18.406 -2.23 1 96.94 180 THR B C 1
ATOM 2965 O O . THR B 1 180 ? 8.914 19.516 -1.695 1 96.94 180 THR B O 1
ATOM 2968 N N . ASN B 1 181 ? 8.18 17.984 -3.076 1 97.94 181 ASN B N 1
ATOM 2969 C CA . ASN B 1 181 ? 7.184 18.859 -3.695 1 97.94 181 ASN B CA 1
ATOM 2970 C C . ASN B 1 181 ? 6.02 19.141 -2.752 1 97.94 181 ASN B C 1
ATOM 2972 O O . ASN B 1 181 ? 5.43 20.219 -2.793 1 97.94 181 ASN B O 1
ATOM 2976 N N . ILE B 1 182 ? 5.684 18.188 -1.894 1 98.5 182 ILE B N 1
ATOM 2977 C CA . ILE B 1 182 ? 4.484 18.328 -1.071 1 98.5 182 ILE B CA 1
ATOM 2978 C C . ILE B 1 182 ? 4.656 19.484 -0.104 1 98.5 182 ILE B C 1
ATOM 2980 O O . ILE B 1 182 ? 3.68 20.141 0.265 1 98.5 182 ILE B O 1
ATOM 2984 N N . TRP B 1 183 ? 5.867 19.812 0.277 1 98.56 183 TRP B N 1
ATOM 2985 C CA . TRP B 1 183 ? 6.121 20.891 1.223 1 98.56 183 TRP B CA 1
ATOM 2986 C C . TRP B 1 183 ? 5.82 22.25 0.591 1 98.56 183 TRP B C 1
ATOM 2988 O O . TRP B 1 183 ? 5.598 23.234 1.298 1 98.56 183 TRP B O 1
ATOM 2998 N N . LYS B 1 184 ? 5.77 22.297 -0.723 1 98.25 184 LYS B N 1
ATOM 2999 C CA . LYS B 1 184 ? 5.48 23.547 -1.428 1 98.25 184 LYS B CA 1
ATOM 3000 C C . LYS B 1 184 ? 4.016 23.922 -1.279 1 98.25 184 LYS B C 1
ATOM 3002 O O . LYS B 1 184 ? 3.646 25.078 -1.511 1 98.25 184 LYS B O 1
ATOM 3007 N N . VAL B 1 185 ? 3.262 22.969 -0.928 1 98.62 185 VAL B N 1
ATOM 3008 C CA . VAL B 1 185 ? 1.831 23.234 -0.829 1 98.62 185 VAL B CA 1
ATOM 3009 C C . VAL B 1 185 ? 1.335 22.891 0.573 1 98.62 185 VAL B C 1
ATOM 3011 O O . VAL B 1 185 ? 0.137 22.672 0.78 1 98.62 185 VAL B O 1
ATOM 3014 N N . MET B 1 186 ? 2.184 22.766 1.531 1 98.56 186 MET B N 1
ATOM 3015 C CA . MET B 1 186 ? 1.789 22.516 2.912 1 98.56 186 MET B CA 1
ATOM 3016 C C . MET B 1 186 ? 1.117 23.734 3.525 1 98.56 186 MET B C 1
ATOM 3018 O O . MET B 1 186 ? 1.62 24.844 3.4 1 98.56 186 MET B O 1
ATOM 3022 N N . ASN B 1 187 ? 0.023 23.547 4.164 1 98.38 187 ASN B N 1
ATOM 3023 C CA . ASN B 1 187 ? -0.76 24.625 4.758 1 98.38 187 ASN B CA 1
ATOM 3024 C C . ASN B 1 187 ? -0.323 24.922 6.191 1 98.38 187 ASN B C 1
ATOM 3026 O O . ASN B 1 187 ? -0.969 24.469 7.141 1 98.38 187 ASN B O 1
ATOM 3030 N N . PHE B 1 188 ? 0.598 25.797 6.352 1 98.38 188 PHE B N 1
ATOM 3031 C CA . PHE B 1 188 ? 1.153 26.062 7.672 1 98.38 188 PHE B CA 1
ATOM 3032 C C . PHE B 1 188 ? 0.197 26.922 8.5 1 98.38 188 PHE B C 1
ATOM 3034 O O . PHE B 1 188 ? 0.296 26.953 9.727 1 98.38 188 PHE B O 1
ATOM 3041 N N . ALA B 1 189 ? -0.657 27.625 7.797 1 97.75 189 ALA B N 1
ATOM 3042 C CA . ALA B 1 189 ? -1.688 28.344 8.539 1 97.75 189 ALA B CA 1
ATOM 3043 C C . ALA B 1 189 ? -2.6 27.391 9.289 1 97.75 189 ALA B C 1
ATOM 3045 O O . ALA B 1 189 ? -2.949 27.625 10.453 1 97.75 189 ALA B O 1
ATOM 3046 N N . GLU B 1 190 ? -2.979 26.344 8.602 1 97.69 190 GLU B N 1
ATOM 3047 C CA . GLU B 1 190 ? -3.777 25.312 9.25 1 97.69 190 GLU B CA 1
ATOM 3048 C C . GLU B 1 190 ? -2.994 24.625 10.367 1 97.69 190 GLU B C 1
ATOM 3050 O O . GLU B 1 190 ? -3.557 24.281 11.406 1 97.69 190 GLU B O 1
ATOM 3055 N N . ALA B 1 191 ? -1.712 24.375 10.148 1 98.25 191 ALA B N 1
ATOM 3056 C CA . ALA B 1 191 ? -0.858 23.797 11.18 1 98.25 191 ALA B CA 1
ATOM 3057 C C . ALA B 1 191 ? -0.833 24.656 12.438 1 98.25 191 ALA B C 1
ATOM 3059 O O . ALA B 1 191 ? -0.906 24.141 13.555 1 98.25 191 ALA B O 1
ATOM 3060 N N . GLU B 1 192 ? -0.709 25.953 12.211 1 98 192 GLU B N 1
ATOM 3061 C CA . GLU B 1 192 ? -0.736 26.891 13.328 1 98 192 GLU B CA 1
ATOM 3062 C C . GLU B 1 192 ? -2.039 26.781 14.109 1 98 192 GLU B C 1
ATOM 3064 O O . GLU B 1 192 ? -2.025 26.734 15.344 1 98 192 GLU B O 1
ATOM 3069 N N . LYS B 1 193 ? -3.107 26.766 13.359 1 97.56 193 LYS B N 1
ATOM 3070 C CA . LYS B 1 193 ? -4.418 26.672 13.992 1 97.56 193 LYS B CA 1
ATOM 3071 C C . LYS B 1 193 ? -4.535 25.391 14.82 1 97.56 193 LYS B C 1
ATOM 3073 O O . LYS B 1 193 ? -4.941 25.422 15.977 1 97.56 193 LYS B O 1
ATOM 3078 N N . ARG B 1 194 ? -4.172 24.25 14.258 1 97.88 194 ARG B N 1
ATOM 3079 C CA . ARG B 1 194 ? -4.266 22.969 14.938 1 97.88 194 ARG B CA 1
ATOM 3080 C C . ARG B 1 194 ? -3.342 22.922 16.156 1 97.88 194 ARG B C 1
ATOM 3082 O O . ARG B 1 194 ? -3.701 22.375 17.203 1 97.88 194 ARG B O 1
ATOM 3089 N N . PHE B 1 195 ? -2.158 23.453 15.953 1 98.06 195 PHE B N 1
ATOM 3090 C CA . PHE B 1 195 ? -1.189 23.469 17.031 1 98.06 195 PHE B CA 1
ATOM 3091 C C . PHE B 1 195 ? -1.7 24.281 18.219 1 98.06 195 PHE B C 1
ATOM 3093 O O . PHE B 1 195 ? -1.603 23.859 19.375 1 98.06 195 PHE B O 1
ATOM 3100 N N . LYS B 1 196 ? -2.27 25.438 17.906 1 97.38 196 LYS B N 1
ATOM 3101 C CA . LYS B 1 196 ? -2.816 26.281 18.969 1 97.38 196 LYS B CA 1
ATOM 3102 C C . LYS B 1 196 ? -3.936 25.562 19.719 1 97.38 196 LYS B C 1
ATOM 3104 O O . LYS B 1 196 ? -3.982 25.609 20.953 1 97.38 196 LYS B O 1
ATOM 3109 N N . GLU B 1 197 ? -4.773 24.953 18.969 1 96.94 197 GLU B N 1
ATOM 3110 C CA . GLU B 1 197 ? -5.871 24.219 19.578 1 96.94 197 GLU B CA 1
ATOM 3111 C C . GLU B 1 197 ? -5.348 23.062 20.438 1 96.94 197 GLU B C 1
ATOM 3113 O O . GLU B 1 197 ? -5.844 22.828 21.531 1 96.94 197 GLU B O 1
ATOM 3118 N N . ALA B 1 198 ? -4.375 22.375 19.938 1 96.31 198 ALA B N 1
ATOM 3119 C CA . ALA B 1 198 ? -3.826 21.203 20.625 1 96.31 198 ALA B CA 1
ATOM 3120 C C . ALA B 1 198 ? -3.057 21.594 21.875 1 96.31 198 ALA B C 1
ATOM 3122 O O . ALA B 1 198 ? -3.123 20.922 22.906 1 96.31 198 ALA B O 1
ATOM 3123 N N . SER B 1 199 ? -2.354 22.656 21.797 1 94.19 199 SER B N 1
ATOM 3124 C CA . SER B 1 199 ? -1.467 23.047 22.875 1 94.19 199 SER B CA 1
ATOM 3125 C C . SER B 1 199 ? -2.223 23.828 23.953 1 94.19 199 SER B C 1
ATOM 3127 O O . SER B 1 199 ? -1.713 24.016 25.062 1 94.19 199 SER B O 1
ATOM 3129 N N . SER B 1 200 ? -3.402 24.297 23.594 1 89.75 200 SER B N 1
ATOM 3130 C CA . SER B 1 200 ? -4.215 25.016 24.562 1 89.75 200 SER B CA 1
ATOM 3131 C C . SER B 1 200 ? -5.121 24.078 25.344 1 89.75 200 SER B C 1
ATOM 3133 O O . SER B 1 200 ? -5.727 24.469 26.344 1 89.75 200 SER B O 1
ATOM 3135 N N . SER B 1 201 ? -5.297 22.844 24.891 1 77.31 201 SER B N 1
ATOM 3136 C CA . SER B 1 201 ? -6.152 21.875 25.562 1 77.31 201 SER B CA 1
ATOM 3137 C C . SER B 1 201 ? -5.41 21.172 26.688 1 77.31 201 SER B C 1
ATOM 3139 O O . SER B 1 201 ? -4.199 20.953 26.609 1 77.31 201 SER B O 1
#

InterPro domains:
  IPR001189 Manganese/iron superoxide dismutase [PIRSF000349] (2-199)
  IPR001189 Manganese/iron superoxide dismutase [PR01703] (7-18)
  IPR001189 Manganese/iron superoxide dismutase [PR01703] (28-41)
  IPR001189 Manganese/iron superoxide dismutase [PR01703] (67-80)
  IPR001189 Manganese/iron superoxide dismutase [PR01703] (123-131)
  IPR001189 Manganese/iron superoxide dismutase [PR01703] (159-171)
  IPR019831 Manganese/iron superoxide dismutase, N-terminal [PF00081] (4-83)
  IPR019832 Manganese/iron superoxide dismutase, C-terminal [PF02777] (96-194)
  IPR019833 Manganese/iron superoxide dismutase, binding site [PS00088] (161-168)
  IPR036314 Manganese/iron superoxide dismutase, C-terminal domain superfamily [G3DSA:3.55.40.20] (85-201)
  IPR036314 Manganese/iron superoxide dismutase, C-terminal domain superfamily [SSF54719] (88-198)
  IPR036324 Manganese/iron superoxide dismutase, N-terminal domain superfamily [G3DSA:1.10.287.990] (21-83)
  IPR036324 Manganese/iron superoxide dismutase, N-terminal domain superfamily [SSF46609] (3-85)
  IPR050265 Iron/Manganese Superoxide Dismutase [PTHR11404] (2-199)

Organism: NCBI:txid1165861

Nearest PDB structures (foldseek):
  4c7u-assembly1_C  TM=9.763E-01  e=8.055E-24  Arabidopsis thaliana
  6dqy-assembly1_C  TM=9.607E-01  e=6.946E-23  Trichoderma reesei QM6a
  6cyl-assembly1_A  TM=9.727E-01  e=8.817E-22  Trichoderma reesei QM6a
  6cyx-assembly1_A  TM=9.594E-01  e=5.989E-22  Trichoderma reesei QM6a
  5tir-assembly1_D  TM=9.344E-01  e=5.989E-22  Trichoderma reesei QM6a

Secondary structure (DSSP, 8-state):
-----PPPPSS-TTTTTTTS-HHHHHHIIIIIIHHHHHHHHHHHHHHHHHHHHT-HHHHHHHHHHHHHHHHHHHHHHHHHHHB--GGGTTT-PPSSHHHHHHHHHHSSHHHHHHHHHHHHHT--SSEEEEEEEETTTTEEEEEEEETT----SSEEEEEEE-SGGGT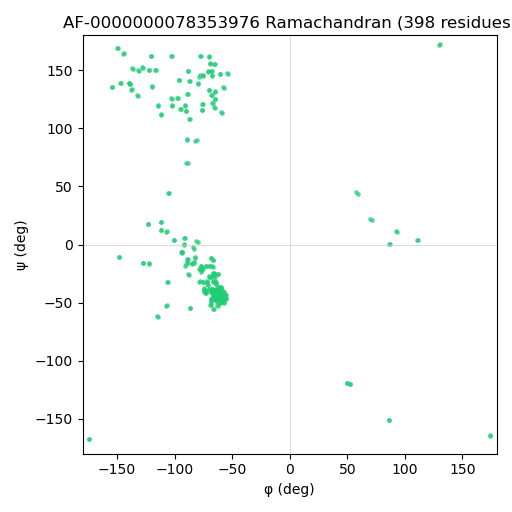HHHHTT-HHHHHHHHGGGB-HHHHHHHHHHHHH-/-----PPPPSS-TTTTTTTS-HHHHHHIIIIIIHHHHHHHHHHHHHHHHHHHHT-HHHHHHHHHHHHHHHHHHHHHHHHHHHB--GGGTTT-PPSSHHHHHHHHHHSSHHHHHHHHHHHHHT--SSEEEEEEEETTTTEEEEEEEETT----SSEEEEEEE-SGGGTHHHHTT-HHHHHHHHGGGB-HHHHHHHHHHHHH-

Radius of gyration: 23.07 Å; Cα contacts (8 Å, |Δi|>4): 688; chains: 2; bounding box: 60×68×55 Å

pLDDT: mean 96.85, std 4.12, range [57.53, 98.88]

Sequence (402 aa):
MGNHTLPDLPYSYDDLEPAISKEIMELHHSKHHAAYVNGLNAAEEAIGNALKAGDIKKQIELQAAIKFNGGGHLNHSLFWKNLQPEKSGGGKMVDGSFSKAVQQDFGGLEQLKSSMNASAMSIQGSGWAWLGYDSKLKKLVIVNTGNQDPLTPQIPILGIDMWEHAFYLQHQNRKADYLTNIWKVMNFAEAEKRFKEASSSMGNHTLPDLPYSYDDLEPAISKEIMELHHSKHHAAYVNGLNAAEEAIGNALKAGDIKKQIELQAAIKFNGGGHLNHSLFWKNLQPEKSGGGKMVDGSFSKAVQQDFGGLEQLKSSMNASAMSIQGSGWAWLGYDSKLKKLVIVNTGNQDPLTPQIPILGIDMWEHAFYLQHQNRKADYLTNIWKVMNFAEAEKRFKEASSS

Foldseek 3Di:
DQPDDQDDFPDQLPQQPPLFHSVLSCCLRVPVLRVLSVLLVVLVVQLVVCVVVVPVVSNVVSVVSNQQSVLSNVVVVVQSLQFAGLVVPALHADDDPLQVLCCVQQVGDVSVLVVQLVVLVPDDAWWKWFFFADQVVRHTDIDIDHRSHDDPPTHGLHMDGNHCSNPCVPQNPNVVSSSVSRSSTGDNVSSRVSSCVRNVD/DQPDDQDDFPDQLPLQPPLFHSVLSCCLRVPVLRVLSVLLVVLVVQLVVCVVVVPVVSNVVSVVSNQQSVLSNVVVVVQSLQFAGLVVPALHADDDPLQVLCCVQQVGDVSVLVVQLVVLVPDDAWWKWFFFADQVVRHTDIDIDHRSHDDPPTHGLHMDGNHCSNPCVPQNPNVVSSSVSRSSTGDNVSSRVSSVVRNVD

Solvent-accessible surface area (backbone atoms only — not comparable to full-atom values): 20906 Å² total; per-residue (Å²): 115,50,80,66,70,75,75,79,68,94,63,59,52,58,47,43,50,85,53,41,49,37,69,42,43,43,46,45,47,70,43,54,40,36,48,17,26,53,43,23,24,53,34,39,38,51,41,52,52,22,61,74,67,65,36,60,70,56,43,61,66,40,46,61,47,36,49,43,16,41,16,33,36,54,49,48,63,49,39,58,56,35,41,31,31,50,93,77,47,16,44,49,75,60,91,50,74,42,50,50,47,38,33,70,69,50,68,22,68,70,46,40,51,51,51,49,46,54,53,43,68,64,56,79,53,29,20,32,30,29,39,22,39,32,76,89,77,69,41,72,43,78,49,74,36,59,47,34,51,60,74,71,87,35,45,70,43,43,63,44,72,50,36,52,71,70,42,31,91,81,41,52,88,42,56,67,57,45,59,58,30,49,50,46,24,26,20,38,68,51,28,35,53,41,39,51,56,57,71,71,101,114,50,82,66,70,75,76,81,69,94,62,59,50,58,47,42,48,87,52,43,49,36,67,44,44,43,47,47,47,69,43,54,41,35,49,17,26,53,43,23,24,52,35,40,39,51,40,50,53,22,61,76,67,65,37,59,70,57,43,61,67,41,45,61,46,36,49,42,17,43,17,35,36,54,48,49,63,51,40,58,56,36,41,31,31,48,93,78,46,15,44,48,75,61,91,49,74,41,49,50,46,37,34,70,70,49,68,23,68,70,46,41,51,52,50,49,45,53,52,44,68,64,56,76,54,28,20,33,30,29,39,21,39,32,76,88,76,69,43,73,42,78,48,73,35,58,46,33,51,61,73,71,88,35,44,70,43,43,62,43,73,51,36,54,71,70,41,33,88,81,40,54,89,40,56,67,58,44,60,59,29,48,50,46,24,28,21,38,66,50,28,34,52,42,39,52,56,54,70,71,101